Protein AF-A0A2T2RLI1-F1 (afdb_monomer_lite)

Radius of gyration: 24.6 Å; chains: 1; bounding box: 65×61×73 Å

Secondary structure (DSSP, 8-state):
------THHHHSTT---TTTSSEE--HHHHHHHH-GGG---S-SEEEEE--S-HHHHHHHHHHHHHTT-EEEEE-TT--PPPP----EEEE--TTSTTGGG--HHHHHTBTTTS---SSEEEEE--S--S-SS-TTSHHHHHHHHHHHHHTT-EEEEE-TTSPPTT-B-TTSPBP--SS-----TTS----SHHHHHHHHHHHHH-SHHHHHHHHHHHHHHHHHTT-TT--EEEEEETTSTTHHHHHHS-GGGSGGG-B-EEEE-GGGGG-HHHHHHHHHHHHHS--EEEE--STT-EE-TTSS-EE-TT-B--EEEEEGGG-SSGGGHHHHHHHHHHHHHHHHHHHHHHHGGGGTTSPPTTT--EEEEEEE-HHHHHHHHT--HHHHHHHHHHHHTT---SSHHHHHHHHHHHHHHHHHHHHHHHHHHTT-PPPSEEEEE---HHHHTT-B-TTSPBPPSTTSPPS-SEEEEE-SSS--EEEE--SPPPHHHHHHHHHHHHHHHHHHHHHHHS-EEEE-PPB-S---HHHHHHHHHSS--EE--B-STT--GGGG----EEEESS-TT-EEEP--

Foldseek 3Di:
DPPDPPLLCVLPVPVDQLQADLWHAPPLLVCCSVCVVVLAFSFQAWEAEDPVQPLLVLLLCLVCVLSLHAYEYECQNADFDDAFAAAEAEEADPPAPCPVQDDPVNVCRHPVNDDFDPDEAEAEAAQACDPPVDCRHLSNVLSVLLVCRNVRHYYYYYDHNHHAAQDADPSRWTACGQAHRQPDPVDRQQESVNLVVLSNVCNRGRAPLSVQQNSQSSLSHSCNRVSVRYEYEYEYEPPRPCVVVLLPNALLPHHNLYAYEYEDAPVCVVPLVSLQSRQVCCQAVVHKYFHDDPPQWDATPLRWFIFGRRAGAQEIERELLADPDLLCLLVSLLSSLLSSLSCLQCRLVSSDPSNVSHDHSQPNQEYEYEYFQQLNNCVVQVHALVLLLVQLVCVLVVNHDPDPSSSNLVSNLSNQQSSLVSQQVSCVVVVGDHRLAYYTYGFCPVSQQSYAGPVRFRIGTGNDFAQDQWKFKDFPVDHTDIGGRDPGQHCVRCDQVSLLSSLLSVLSSSVVRHRGGFYSAEGADRGGSVNVVVVSVGPGRIYGGHDYPNHPCVSSPIPIWMADPVDRVDIDRDPD

Sequence (576 aa):
MKLRPDWRKIVNPEGDDLISGVSTAPGRVRTFLKEPWKGTTPHSCNLTVYRNDLGRLLRCCARDLKGGAGEKVILDKFQKRSPVAFNWAFYLPESHPDYGLMTDNQKSNLVSQVTMGDSVHWMTVSDSMEEDGRATSILNSWEKFIELAEQGKDIVVDLSELRPHGQVNHKGLMASGPIGMGVNDSMQARSFLSVYEAIADHLRVGDVSTLLILLGTLNETMRRGGFKRGIIVSQMDYENPNIWDYLDTPLVELPGGTKKGVALDKGVLDSPDLVQQIAEQAHYESLFLAKRQSKDIHANVCMGIHLGDRATCLIWRVNLGLVENLEALPKYFRQTTRQLALLHVNWRDEVGKKANIYPPVEEDRQIALDVMGLANLLAINGISFQEFKDAGEAFLNGTPRETKAGELVYWLAKAYSESTQEADSVMLEYNLPMLERIHTVEPAQSHSYETKDLLGKTTCRGIWAPYARKVRRVSDTQKNKMVNHGRVETSTEVGAKLHQEVCEIWYRIMKVAGRPHAISFDSWEPIDSDWIKQFLDSPLQTKYYSDHDKVDQSYMRKRAGMCDITNPDQCEVCAE

pLDDT: mean 86.96, std 14.57, range [36.56, 98.69]

Structure (mmCIF, N/CA/C/O backbone):
data_AF-A0A2T2RLI1-F1
#
_entry.id   AF-A0A2T2RLI1-F1
#
loop_
_atom_site.group_PDB
_atom_site.id
_atom_site.type_symbol
_atom_site.label_atom_id
_atom_site.label_alt_id
_atom_site.label_comp_id
_atom_site.label_asym_id
_atom_site.label_entity_id
_atom_site.label_seq_id
_atom_site.pdbx_PDB_ins_code
_atom_site.Cartn_x
_atom_site.Cartn_y
_atom_site.Cartn_z
_atom_site.occupancy
_atom_site.B_iso_or_equiv
_atom_site.auth_seq_id
_atom_site.auth_comp_id
_atom_site.auth_asym_id
_atom_site.auth_atom_id
_atom_site.pdbx_PDB_model_num
ATOM 1 N N . MET A 1 1 ? -13.742 32.755 -13.722 1.00 37.56 1 MET A N 1
ATOM 2 C CA . MET A 1 1 ? -12.909 31.948 -12.808 1.00 37.56 1 MET A CA 1
ATOM 3 C C . MET A 1 1 ? -13.100 32.524 -11.408 1.00 37.56 1 MET A C 1
ATOM 5 O O . MET A 1 1 ? -12.539 33.572 -11.122 1.00 37.56 1 MET A O 1
ATOM 9 N N . LYS A 1 2 ? -14.010 31.969 -10.588 1.00 36.56 2 LYS A N 1
ATOM 10 C CA . LYS A 1 2 ? -14.140 32.422 -9.190 1.00 36.56 2 LYS A CA 1
ATOM 11 C C . LYS A 1 2 ? -12.798 32.134 -8.514 1.00 36.56 2 LYS A C 1
ATOM 13 O O . LYS A 1 2 ? -12.319 31.009 -8.630 1.00 36.56 2 LYS A O 1
ATOM 18 N N . LEU A 1 3 ? -12.186 33.139 -7.886 1.00 39.12 3 LEU A N 1
ATOM 19 C CA . LEU A 1 3 ? -11.024 32.945 -7.019 1.00 39.12 3 LEU A CA 1
ATOM 20 C C . LEU A 1 3 ? -11.425 31.885 -5.991 1.00 39.12 3 LEU A C 1
ATOM 22 O O . LEU A 1 3 ? -12.272 32.152 -5.137 1.00 39.12 3 LEU A O 1
ATOM 26 N N . ARG A 1 4 ? -10.910 30.658 -6.134 1.00 54.41 4 ARG A N 1
ATOM 27 C CA . ARG A 1 4 ? -11.110 29.645 -5.102 1.00 54.41 4 ARG A CA 1
ATOM 28 C C . ARG A 1 4 ? -10.395 30.177 -3.856 1.00 54.41 4 ARG A C 1
ATOM 30 O O . ARG A 1 4 ? -9.244 30.603 -3.987 1.00 54.41 4 ARG A O 1
ATOM 37 N N . PRO A 1 5 ? -11.052 30.228 -2.686 1.00 59.56 5 PRO A N 1
ATOM 38 C CA . PRO A 1 5 ? -10.344 30.513 -1.446 1.00 59.56 5 PRO A CA 1
ATOM 39 C C . PRO A 1 5 ? -9.152 29.558 -1.323 1.00 59.56 5 PRO A C 1
ATOM 41 O O . PRO A 1 5 ? -9.212 28.439 -1.834 1.00 59.56 5 PRO A O 1
ATOM 44 N N . ASP A 1 6 ? -8.065 30.018 -0.702 1.00 75.25 6 ASP A N 1
ATOM 45 C CA . ASP A 1 6 ? -6.859 29.213 -0.493 1.00 75.25 6 ASP A CA 1
ATOM 46 C C . ASP A 1 6 ? -7.237 27.952 0.294 1.00 75.25 6 ASP A C 1
ATOM 48 O O . ASP A 1 6 ? -7.349 27.979 1.519 1.00 75.25 6 ASP A O 1
ATOM 52 N N . TRP A 1 7 ? -7.510 26.856 -0.420 1.00 76.31 7 TRP A N 1
ATOM 53 C CA . TRP A 1 7 ? -8.067 25.629 0.148 1.00 76.31 7 TRP A CA 1
ATOM 54 C C . TRP A 1 7 ? -7.132 25.041 1.203 1.00 76.31 7 TRP A C 1
ATOM 56 O O . TRP A 1 7 ? -7.589 24.352 2.108 1.00 76.31 7 TRP A O 1
ATOM 66 N N . ARG A 1 8 ? -5.838 25.378 1.154 1.00 78.19 8 ARG A N 1
ATOM 67 C CA . ARG A 1 8 ? -4.848 24.988 2.162 1.00 78.19 8 ARG A CA 1
ATOM 68 C C . ARG A 1 8 ? -5.144 25.645 3.508 1.00 78.19 8 ARG A C 1
ATOM 70 O O . ARG A 1 8 ? -5.006 24.985 4.530 1.00 78.19 8 ARG A O 1
ATOM 77 N N . LYS A 1 9 ? -5.645 26.885 3.511 1.00 73.12 9 LYS A N 1
ATOM 78 C CA . LYS A 1 9 ? -6.185 27.564 4.704 1.00 73.12 9 LYS A CA 1
ATOM 79 C C . LYS A 1 9 ? -7.573 27.064 5.100 1.00 73.12 9 LYS A C 1
ATOM 81 O O . LYS A 1 9 ? -8.062 27.423 6.155 1.00 73.12 9 LYS A O 1
ATOM 86 N N . ILE A 1 10 ? -8.241 26.260 4.279 1.00 71.69 10 ILE A N 1
ATOM 87 C CA . ILE A 1 10 ? -9.494 25.595 4.672 1.00 71.69 10 ILE A CA 1
ATOM 88 C C . ILE A 1 10 ? -9.180 24.225 5.281 1.00 71.69 10 ILE A C 1
ATOM 90 O O . ILE A 1 10 ? -9.776 23.827 6.275 1.00 71.69 10 ILE A O 1
ATOM 94 N N . VAL A 1 11 ? -8.204 23.521 4.707 1.00 75.81 11 VAL A N 1
ATOM 95 C CA . VAL A 1 11 ? -7.709 22.230 5.189 1.00 75.81 11 VAL A CA 1
ATOM 96 C C . VAL A 1 11 ? -6.884 22.386 6.466 1.00 75.81 11 VAL A C 1
ATOM 98 O O . VAL A 1 11 ? -6.958 21.530 7.340 1.00 75.81 11 VAL A O 1
ATOM 101 N N . ASN A 1 12 ? -6.131 23.473 6.620 1.00 73.75 12 ASN A N 1
ATOM 102 C CA . ASN A 1 12 ? -5.395 23.798 7.841 1.00 73.75 12 ASN A CA 1
ATOM 103 C C . ASN A 1 12 ? -5.542 25.296 8.191 1.00 73.75 12 ASN A C 1
ATOM 105 O O . ASN A 1 12 ? -4.626 26.078 7.923 1.00 73.75 12 ASN A O 1
ATOM 109 N N . PRO A 1 13 ? -6.700 25.719 8.733 1.00 61.62 13 PRO A N 1
ATOM 110 C CA . PRO A 1 13 ? -7.023 27.132 8.952 1.00 61.62 13 PRO A CA 1
ATOM 111 C C . PRO A 1 13 ? -6.130 27.844 9.958 1.00 61.62 13 PRO A C 1
ATOM 113 O O . PRO A 1 13 ? -5.823 29.018 9.765 1.00 61.62 13 PRO A O 1
ATOM 116 N N . GLU A 1 14 ? -5.671 27.136 10.984 1.00 62.06 14 GLU A N 1
ATOM 117 C CA . GLU A 1 14 ? -4.821 27.698 12.038 1.00 62.06 14 GLU A CA 1
ATOM 118 C C . GLU A 1 14 ? -3.326 27.620 11.678 1.00 62.06 14 GLU A C 1
ATOM 120 O O . GLU A 1 14 ? -2.480 28.198 12.354 1.00 62.06 14 GLU A O 1
ATOM 125 N N . GLY A 1 15 ? -2.981 26.968 10.557 1.00 61.50 15 GLY A N 1
ATOM 126 C CA . GLY A 1 15 ? -1.586 26.725 10.181 1.00 61.50 15 GLY A CA 1
ATOM 127 C C . GLY A 1 15 ? -0.870 25.779 11.148 1.00 61.50 15 GLY A C 1
ATOM 128 O O . GLY A 1 15 ? 0.362 25.730 11.152 1.00 61.50 15 GLY A O 1
ATOM 129 N N . ASP A 1 16 ? -1.639 25.033 11.941 1.00 62.09 16 ASP A N 1
ATOM 130 C CA . ASP A 1 16 ? -1.158 24.180 13.015 1.00 62.09 16 ASP A CA 1
ATOM 131 C C . ASP A 1 16 ? -0.211 23.093 12.519 1.00 62.09 16 ASP A C 1
ATOM 133 O O . ASP A 1 16 ? -0.236 22.656 11.357 1.00 62.09 16 ASP A O 1
ATOM 137 N N . ASP A 1 17 ? 0.605 22.599 13.449 1.00 71.00 17 ASP A N 1
ATOM 138 C CA . ASP A 1 17 ? 1.344 21.368 13.244 1.00 71.00 17 ASP A CA 1
ATOM 139 C C . ASP A 1 17 ? 0.363 20.191 13.155 1.00 71.00 17 ASP A C 1
ATOM 141 O O . ASP A 1 17 ? -0.132 19.686 14.161 1.00 71.00 17 ASP A O 1
ATOM 145 N N . LEU A 1 18 ? 0.112 19.711 11.932 1.00 82.38 18 LEU A N 1
ATOM 146 C CA . LEU A 1 18 ? -0.727 18.542 11.617 1.00 82.38 18 LEU A CA 1
ATOM 147 C C . LEU A 1 18 ? -0.169 17.208 12.166 1.00 82.38 18 LEU A C 1
ATOM 149 O O . LEU A 1 18 ? -0.462 16.145 11.620 1.00 82.38 18 LEU A O 1
ATOM 153 N N . ILE A 1 19 ? 0.684 17.256 13.189 1.00 85.94 19 ILE A N 1
ATOM 154 C CA . ILE A 1 19 ? 1.233 16.131 13.946 1.00 85.94 19 ILE A CA 1
ATOM 155 C C . ILE A 1 19 ? 0.604 16.074 15.340 1.00 85.94 19 ILE A C 1
ATOM 157 O O . ILE A 1 19 ? 0.270 14.981 15.792 1.00 85.94 19 ILE A O 1
ATOM 161 N N . SER A 1 20 ? 0.438 17.214 16.015 1.00 84.62 20 SER A N 1
ATOM 162 C CA . SER A 1 20 ? 0.098 17.276 17.443 1.00 84.62 20 SER A CA 1
ATOM 163 C C . SER A 1 20 ? -1.401 17.212 17.745 1.00 84.62 20 SER A C 1
ATOM 165 O O . SER A 1 20 ? -1.765 16.933 18.883 1.00 84.62 20 SER A O 1
ATOM 167 N N . GLY A 1 21 ? -2.264 17.454 16.755 1.00 90.00 21 GLY A N 1
ATOM 168 C CA . GLY A 1 21 ? -3.719 17.423 16.915 1.00 90.00 21 GLY A CA 1
ATOM 169 C C . GLY A 1 21 ? -4.347 16.028 16.804 1.00 90.00 21 GLY A C 1
ATOM 170 O O . GLY A 1 21 ? -3.726 15.069 16.340 1.00 90.00 21 GLY A O 1
ATOM 171 N N . VAL A 1 22 ? -5.631 15.933 17.181 1.00 93.56 22 VAL A N 1
ATOM 172 C CA . VAL A 1 22 ? -6.452 14.724 16.974 1.00 93.56 22 VAL A CA 1
ATOM 173 C C . VAL A 1 22 ? -6.578 14.410 15.483 1.00 93.56 22 VAL A C 1
ATOM 175 O O . VAL A 1 22 ? -6.387 13.267 15.080 1.00 93.56 22 VAL A O 1
ATOM 178 N N . SER A 1 23 ? -6.839 15.422 14.650 1.00 94.00 23 SER A N 1
ATOM 179 C CA . SER A 1 23 ? -6.718 15.281 13.199 1.00 94.00 23 SER A CA 1
ATOM 180 C C . SER A 1 23 ? -5.262 15.457 12.787 1.00 94.00 23 SER A C 1
ATOM 182 O O . SER A 1 23 ? -4.688 16.531 12.962 1.00 94.00 23 SER A O 1
ATOM 184 N N . THR A 1 24 ? -4.658 14.412 12.230 1.00 92.50 24 THR A N 1
ATOM 185 C CA . THR A 1 24 ? -3.218 14.376 11.970 1.00 92.50 24 THR A CA 1
ATOM 186 C C . THR A 1 24 ? -2.909 13.762 10.612 1.00 92.50 24 THR A C 1
ATOM 188 O O . THR A 1 24 ? -3.458 12.735 10.207 1.00 92.50 24 THR A O 1
ATOM 191 N N . ALA A 1 25 ? -2.019 14.415 9.873 1.00 90.94 25 ALA A N 1
ATOM 192 C CA . ALA A 1 25 ? -1.739 14.095 8.481 1.00 90.94 25 ALA A CA 1
ATOM 193 C C . ALA A 1 25 ? -0.418 13.323 8.355 1.00 90.94 25 ALA A C 1
ATOM 195 O O . ALA A 1 25 ? 0.557 13.704 9.007 1.00 90.94 25 ALA A O 1
ATOM 196 N N . PRO A 1 26 ? -0.321 12.289 7.498 1.00 89.25 26 PRO A N 1
ATOM 197 C CA . PRO A 1 26 ? 0.949 11.623 7.224 1.00 89.25 26 PRO A CA 1
ATOM 198 C C . PRO A 1 26 ? 1.999 12.593 6.662 1.00 89.25 26 PRO A C 1
ATOM 200 O O . PRO A 1 26 ? 1.670 13.592 6.020 1.00 89.25 26 PRO A O 1
ATOM 203 N N . GLY A 1 27 ? 3.284 12.258 6.828 1.00 85.88 27 GLY A N 1
ATOM 204 C CA . GLY A 1 27 ? 4.400 13.117 6.409 1.00 85.88 27 GLY A CA 1
ATOM 205 C C . GLY A 1 27 ? 4.315 13.608 4.962 1.00 85.88 27 GLY A C 1
ATOM 206 O O . GLY A 1 27 ? 4.608 14.770 4.703 1.00 85.88 27 GLY A O 1
ATOM 207 N N . ARG A 1 28 ? 3.833 12.772 4.033 1.00 84.88 28 ARG A N 1
ATOM 208 C CA . ARG A 1 28 ? 3.678 13.153 2.623 1.00 84.88 28 ARG A CA 1
ATOM 209 C C . ARG A 1 28 ? 2.626 14.238 2.402 1.00 84.88 28 ARG A C 1
ATOM 211 O O . ARG A 1 28 ? 2.905 15.192 1.684 1.00 84.88 28 ARG A O 1
ATOM 218 N N . VAL A 1 29 ? 1.472 14.140 3.063 1.00 89.50 29 VAL A N 1
ATOM 219 C CA . VAL A 1 29 ? 0.442 15.188 3.032 1.00 89.50 29 VAL A CA 1
ATOM 220 C C . VAL A 1 29 ? 0.999 16.486 3.613 1.00 89.50 29 VAL A C 1
ATOM 222 O O . VAL A 1 29 ? 0.855 17.542 3.006 1.00 89.50 29 VAL A O 1
ATOM 225 N N . ARG A 1 30 ? 1.722 16.415 4.739 1.00 87.62 30 ARG A N 1
ATOM 226 C CA . ARG A 1 30 ? 2.345 17.600 5.355 1.00 87.62 30 ARG A CA 1
ATOM 227 C C . ARG A 1 30 ? 3.383 18.253 4.438 1.00 87.62 30 ARG A C 1
ATOM 229 O O . ARG A 1 30 ? 3.387 19.472 4.308 1.00 87.62 30 ARG A O 1
ATOM 236 N N . THR A 1 31 ? 4.246 17.466 3.791 1.00 84.12 31 THR A N 1
ATOM 237 C CA . THR A 1 31 ? 5.215 17.975 2.806 1.00 84.12 31 THR A CA 1
ATOM 238 C C . THR A 1 31 ? 4.507 18.600 1.609 1.00 84.12 31 THR A C 1
ATOM 240 O O . THR A 1 31 ? 4.891 19.688 1.195 1.00 84.12 31 THR A O 1
ATOM 243 N N . PHE A 1 32 ? 3.459 17.960 1.085 1.00 86.31 32 PHE A N 1
ATOM 244 C CA . PHE A 1 32 ? 2.680 18.484 -0.037 1.00 86.31 32 PHE A CA 1
ATOM 245 C C . PHE A 1 32 ? 2.010 19.822 0.292 1.00 86.31 32 PHE A C 1
ATOM 247 O O . PHE A 1 32 ? 2.111 20.759 -0.489 1.00 86.31 32 PHE A O 1
ATOM 254 N N . LEU A 1 33 ? 1.380 19.942 1.465 1.00 85.06 33 LEU A N 1
ATOM 255 C CA . LEU A 1 33 ? 0.734 21.186 1.894 1.00 85.06 33 LEU A CA 1
ATOM 256 C C . LEU A 1 33 ? 1.738 22.331 2.099 1.00 85.06 33 LEU A C 1
ATOM 258 O O . LEU A 1 33 ? 1.407 23.482 1.825 1.00 85.06 33 LEU A O 1
ATOM 262 N N . LYS A 1 34 ? 2.956 22.023 2.567 1.00 82.56 34 LYS A N 1
ATOM 263 C CA . LYS A 1 34 ? 4.019 23.017 2.792 1.00 82.56 34 LYS A CA 1
ATOM 264 C C . LYS A 1 34 ? 4.739 23.428 1.508 1.00 82.56 34 LYS A C 1
ATOM 266 O O . LYS A 1 34 ? 5.111 24.588 1.376 1.00 82.56 34 LYS A O 1
ATOM 271 N N . GLU A 1 35 ? 4.974 22.488 0.594 1.00 78.12 35 GLU A N 1
ATOM 272 C CA . GLU A 1 35 ? 5.857 22.672 -0.565 1.00 78.12 35 GLU A CA 1
ATOM 273 C C . GLU A 1 35 ? 5.269 22.093 -1.873 1.00 78.12 35 GLU A C 1
ATOM 275 O O . GLU A 1 35 ? 5.937 21.299 -2.547 1.00 78.12 35 GLU A O 1
ATOM 280 N N . PRO A 1 36 ? 4.043 22.477 -2.289 1.00 71.50 36 PRO A N 1
ATOM 281 C CA . PRO A 1 36 ? 3.369 21.866 -3.445 1.00 71.50 36 PRO A CA 1
ATOM 282 C C . PRO A 1 36 ? 4.148 22.043 -4.764 1.00 71.50 36 PRO A C 1
ATOM 284 O O . PRO A 1 36 ? 4.118 21.182 -5.643 1.00 71.50 36 PRO A O 1
ATOM 287 N N . TRP A 1 37 ? 4.947 23.110 -4.882 1.00 64.12 37 TRP A N 1
ATOM 288 C CA . TRP A 1 37 ? 5.778 23.397 -6.059 1.00 64.12 37 TRP A CA 1
ATOM 289 C C . TRP A 1 37 ? 6.925 22.400 -6.281 1.00 64.12 37 TRP A C 1
ATOM 291 O O . TRP A 1 37 ? 7.509 22.372 -7.366 1.00 64.12 37 TRP A O 1
ATOM 301 N N . LYS A 1 38 ? 7.274 21.563 -5.291 1.00 67.88 38 LYS A N 1
ATOM 302 C CA . LYS A 1 38 ? 8.321 20.538 -5.458 1.00 67.88 38 LYS A CA 1
ATOM 303 C C . LYS A 1 38 ? 7.872 19.360 -6.330 1.00 67.88 38 LYS A C 1
ATOM 305 O O . LYS A 1 38 ? 8.704 18.526 -6.695 1.00 67.88 38 LYS A O 1
ATOM 310 N N . GLY A 1 39 ? 6.594 19.312 -6.718 1.00 62.91 39 GLY A N 1
ATOM 311 C CA . GLY A 1 39 ? 6.042 18.284 -7.600 1.00 62.91 39 GLY A CA 1
ATOM 312 C C . GLY A 1 39 ? 5.898 16.918 -6.930 1.00 62.91 39 GLY A C 1
ATOM 313 O O . GLY A 1 39 ? 5.831 15.909 -7.629 1.00 62.91 39 GLY A O 1
ATOM 314 N N . THR A 1 40 ? 5.889 16.883 -5.596 1.00 73.25 40 THR A N 1
ATOM 315 C CA . THR A 1 40 ? 5.458 15.727 -4.811 1.00 73.25 40 THR A CA 1
ATOM 316 C C . THR A 1 40 ? 3.934 15.654 -4.824 1.00 73.25 40 THR A C 1
ATOM 318 O O . THR A 1 40 ? 3.255 16.671 -4.916 1.00 73.25 40 THR A O 1
ATOM 321 N N . THR A 1 41 ? 3.381 14.450 -4.747 1.00 84.75 41 THR A N 1
ATOM 322 C CA . THR A 1 41 ? 1.938 14.216 -4.612 1.00 84.75 41 THR A CA 1
ATOM 323 C C . THR A 1 41 ? 1.598 13.883 -3.155 1.00 84.75 41 THR A C 1
ATOM 325 O O . THR A 1 41 ? 2.485 13.459 -2.408 1.00 84.75 41 THR A O 1
ATOM 328 N N . PRO A 1 42 ? 0.344 14.070 -2.702 1.00 89.00 42 PRO A N 1
ATOM 329 C CA . PRO A 1 42 ? -0.020 13.814 -1.305 1.00 89.00 42 PRO A CA 1
ATOM 330 C C . PRO A 1 42 ? -0.241 12.329 -0.962 1.00 89.00 42 PRO A C 1
ATOM 332 O O . PRO A 1 42 ? -0.252 11.981 0.217 1.00 89.00 42 PRO A O 1
ATOM 335 N N . HIS A 1 43 ? -0.418 11.449 -1.951 1.00 91.00 43 HIS A N 1
ATOM 336 C CA . HIS A 1 43 ? -0.789 10.047 -1.727 1.00 91.00 43 HIS A CA 1
ATOM 337 C C . HIS A 1 43 ? 0.388 9.152 -1.318 1.00 91.00 43 HIS A C 1
ATOM 339 O O . HIS A 1 43 ? 1.512 9.276 -1.803 1.00 91.00 43 HIS A O 1
ATOM 345 N N . SER A 1 44 ? 0.130 8.191 -0.434 1.00 90.00 44 SER A N 1
ATOM 346 C CA . SER A 1 44 ? 1.168 7.293 0.091 1.00 90.00 44 SER A CA 1
ATOM 347 C C . SER A 1 44 ? 1.601 6.222 -0.915 1.00 90.00 44 SER A C 1
ATOM 349 O O . SER A 1 44 ? 2.782 5.867 -0.964 1.00 90.00 44 SER A O 1
ATOM 351 N N . CYS A 1 45 ? 0.659 5.740 -1.723 1.00 92.94 45 CYS A N 1
ATOM 352 C CA . CYS A 1 45 ? 0.883 4.789 -2.806 1.00 92.94 45 CYS A CA 1
ATOM 353 C C . CYS A 1 45 ? -0.140 4.970 -3.939 1.00 92.94 45 CYS A C 1
ATOM 355 O O . CYS A 1 45 ? -1.095 5.744 -3.805 1.00 92.94 45 CYS A O 1
ATOM 357 N N . ASN A 1 46 ? 0.088 4.260 -5.036 1.00 93.25 46 ASN A N 1
ATOM 358 C CA . ASN A 1 46 ? -0.789 4.149 -6.195 1.00 93.25 46 ASN A CA 1
ATOM 359 C C . ASN A 1 46 ? -0.942 2.659 -6.584 1.00 93.25 46 ASN A C 1
ATOM 361 O O . ASN A 1 46 ? -0.304 1.780 -5.990 1.00 93.25 46 ASN A O 1
ATOM 365 N N . LEU A 1 47 ? -1.858 2.372 -7.507 1.00 95.00 47 LEU A N 1
ATOM 366 C CA . LEU A 1 47 ? -2.137 1.047 -8.039 1.00 95.00 47 LEU A CA 1
ATOM 367 C C . LEU A 1 47 ? -2.178 1.087 -9.566 1.00 95.00 47 LEU A C 1
ATOM 369 O O . LEU A 1 47 ? -2.895 1.902 -10.129 1.00 95.00 47 LEU A O 1
ATOM 373 N N . THR A 1 48 ? -1.499 0.167 -10.246 1.00 95.12 48 THR A N 1
ATOM 374 C CA . THR A 1 48 ? -1.571 0.007 -11.704 1.00 95.12 48 THR A CA 1
ATOM 375 C C . THR A 1 48 ? -1.987 -1.411 -12.070 1.00 95.12 48 THR A C 1
ATOM 377 O O . THR A 1 48 ? -1.376 -2.392 -11.647 1.00 95.12 48 THR A O 1
ATOM 380 N N . VAL A 1 49 ? -3.007 -1.523 -12.922 1.00 95.38 49 VAL A N 1
ATOM 381 C CA . VAL A 1 49 ? -3.403 -2.791 -13.539 1.00 95.38 49 VAL A CA 1
ATOM 382 C C . VAL A 1 49 ? -2.556 -3.034 -14.779 1.00 95.38 49 VAL A C 1
ATOM 384 O O . VAL A 1 49 ? -2.599 -2.256 -15.743 1.00 95.38 49 VAL A O 1
ATOM 387 N N . TYR A 1 50 ? -1.796 -4.128 -14.761 1.00 95.50 50 TYR A N 1
ATOM 388 C CA . TYR A 1 50 ? -1.004 -4.567 -15.896 1.00 95.50 50 TYR A CA 1
ATOM 389 C C . TYR A 1 50 ? -1.910 -5.164 -16.973 1.00 95.50 50 TYR A C 1
ATOM 391 O O . TYR A 1 50 ? -2.701 -6.073 -16.725 1.00 95.50 50 TYR A O 1
ATOM 399 N N . ARG A 1 51 ? -1.800 -4.627 -18.189 1.00 91.31 51 ARG A N 1
ATOM 400 C CA . ARG A 1 51 ? -2.573 -5.061 -19.363 1.00 91.31 51 ARG A CA 1
ATOM 401 C C . ARG A 1 51 ? -1.652 -5.477 -20.512 1.00 91.31 51 ARG A C 1
ATOM 403 O O . ARG A 1 51 ? -1.912 -5.128 -21.655 1.00 91.31 51 ARG A O 1
ATOM 410 N N . ASN A 1 52 ? -0.551 -6.161 -20.188 1.00 88.75 52 ASN A N 1
ATOM 411 C CA . ASN A 1 52 ? 0.515 -6.544 -21.127 1.00 88.75 52 ASN A CA 1
ATOM 412 C C . ASN A 1 52 ? 1.209 -5.363 -21.841 1.00 88.75 52 ASN A C 1
ATOM 414 O O . ASN A 1 52 ? 1.941 -5.558 -22.805 1.00 88.75 52 ASN A O 1
ATOM 418 N N . ASP A 1 53 ? 1.037 -4.145 -21.321 1.00 92.00 53 ASP A N 1
ATOM 419 C CA . ASP A 1 53 ? 1.730 -2.932 -21.756 1.00 92.00 53 ASP A CA 1
ATOM 420 C C . ASP A 1 53 ? 2.885 -2.645 -20.789 1.00 92.00 53 ASP A C 1
ATOM 422 O O . ASP A 1 53 ? 2.691 -2.130 -19.680 1.00 92.00 53 ASP A O 1
ATOM 426 N N . LEU A 1 54 ? 4.087 -3.064 -21.190 1.00 93.62 54 LEU A N 1
ATOM 427 C CA . LEU A 1 54 ? 5.288 -2.951 -20.368 1.00 93.62 54 LEU A CA 1
ATOM 428 C C . LEU A 1 54 ? 5.743 -1.495 -20.212 1.00 93.62 54 LEU A C 1
ATOM 430 O O . LEU A 1 54 ? 6.121 -1.093 -19.114 1.00 93.62 54 LEU A O 1
ATOM 434 N N . GLY A 1 55 ? 5.659 -0.697 -21.278 1.00 92.12 55 GLY A N 1
ATOM 435 C CA . GLY A 1 55 ? 6.054 0.710 -21.257 1.00 92.12 55 GLY A CA 1
ATOM 436 C C . GLY A 1 55 ? 5.242 1.514 -20.245 1.00 92.12 55 GLY A C 1
ATOM 437 O O . GLY A 1 55 ? 5.800 2.132 -19.332 1.00 92.12 55 GLY A O 1
ATOM 438 N N . ARG A 1 56 ? 3.909 1.390 -20.318 1.00 90.56 56 ARG A N 1
ATOM 439 C CA . ARG A 1 56 ? 2.987 2.018 -19.362 1.00 90.56 56 ARG A CA 1
ATOM 440 C C . ARG A 1 56 ? 3.262 1.586 -17.925 1.00 90.56 56 ARG A C 1
ATOM 442 O O . ARG A 1 56 ? 3.240 2.431 -17.029 1.00 90.56 56 ARG A O 1
ATOM 449 N N . LEU A 1 57 ? 3.511 0.294 -17.696 1.00 93.50 57 LEU A N 1
ATOM 450 C CA . LEU A 1 57 ? 3.809 -0.232 -16.362 1.00 93.50 57 LEU A CA 1
ATOM 451 C C . LEU A 1 57 ? 5.063 0.426 -15.773 1.00 93.50 57 LEU A C 1
ATOM 453 O O . LEU A 1 57 ? 5.003 0.984 -14.676 1.00 93.50 57 LEU A O 1
ATOM 457 N N . LEU A 1 58 ? 6.176 0.406 -16.514 1.00 92.62 58 LEU A N 1
ATOM 458 C CA . LEU A 1 58 ? 7.442 0.987 -16.063 1.00 92.62 58 LEU A CA 1
ATOM 459 C C . LEU A 1 58 ? 7.303 2.487 -15.793 1.00 92.62 58 LEU A C 1
ATOM 461 O O . LEU A 1 58 ? 7.804 2.977 -14.779 1.00 92.62 58 LEU A O 1
ATOM 465 N N . ARG A 1 59 ? 6.571 3.208 -16.652 1.00 88.50 59 ARG A N 1
ATOM 466 C CA . ARG A 1 59 ? 6.289 4.638 -16.478 1.00 88.50 59 ARG A CA 1
ATOM 467 C C . ARG A 1 59 ? 5.533 4.921 -15.179 1.00 88.50 59 ARG A C 1
ATOM 469 O O . ARG A 1 59 ? 5.941 5.813 -14.432 1.00 88.50 59 ARG A O 1
ATOM 476 N N . CYS A 1 60 ? 4.457 4.182 -14.898 1.00 88.94 60 CYS A N 1
ATOM 477 C CA . CYS A 1 60 ? 3.697 4.332 -13.654 1.00 88.94 60 CYS A CA 1
ATOM 478 C C . CYS A 1 60 ? 4.581 4.064 -12.429 1.00 88.94 60 CYS A C 1
ATOM 480 O O . CYS A 1 60 ? 4.762 4.954 -11.595 1.00 88.94 60 CYS A O 1
ATOM 482 N N . CYS A 1 61 ? 5.223 2.892 -12.381 1.00 91.00 61 CYS A N 1
ATOM 483 C CA . CYS A 1 61 ? 6.064 2.487 -11.258 1.00 91.00 61 CYS A CA 1
ATOM 484 C C . CYS A 1 61 ? 7.197 3.487 -10.984 1.00 91.00 61 CYS A C 1
ATOM 486 O O . CYS A 1 61 ? 7.386 3.934 -9.853 1.00 91.00 61 CYS A O 1
ATOM 488 N N . ALA A 1 62 ? 7.955 3.872 -12.013 1.00 87.12 62 ALA A N 1
ATOM 489 C CA . ALA A 1 62 ? 9.111 4.748 -11.849 1.00 87.12 62 ALA A CA 1
ATOM 490 C C . ALA A 1 62 ? 8.723 6.130 -11.323 1.00 87.12 62 ALA A C 1
ATOM 492 O O . ALA A 1 62 ? 9.420 6.712 -10.488 1.00 87.12 62 ALA A O 1
ATOM 493 N N . ARG A 1 63 ? 7.594 6.661 -11.789 1.00 82.81 63 ARG A N 1
ATOM 494 C CA . ARG A 1 63 ? 7.095 7.949 -11.330 1.00 82.81 63 ARG A CA 1
ATOM 495 C C . ARG A 1 63 ? 6.706 7.912 -9.857 1.00 82.81 63 ARG A C 1
ATOM 497 O O . ARG A 1 63 ? 7.105 8.810 -9.113 1.00 82.81 63 ARG A O 1
ATOM 504 N N . ASP A 1 64 ? 5.954 6.901 -9.444 1.00 85.69 64 ASP A N 1
ATOM 505 C CA . ASP A 1 64 ? 5.453 6.821 -8.074 1.00 85.69 64 ASP A CA 1
ATOM 506 C C . ASP A 1 64 ? 6.617 6.605 -7.099 1.00 85.69 64 ASP A C 1
ATOM 508 O O . ASP A 1 64 ? 6.761 7.352 -6.125 1.00 85.69 64 ASP A O 1
ATOM 512 N N . LEU A 1 65 ? 7.564 5.732 -7.454 1.00 84.88 65 LEU A N 1
ATOM 513 C CA . LEU A 1 65 ? 8.809 5.539 -6.706 1.00 84.88 65 LEU A CA 1
ATOM 514 C C . LEU A 1 65 ? 9.657 6.817 -6.618 1.00 84.88 65 LEU A C 1
ATOM 516 O O . LEU A 1 65 ? 10.198 7.122 -5.553 1.00 84.88 65 LEU A O 1
ATOM 520 N N . LYS A 1 66 ? 9.735 7.617 -7.691 1.00 78.12 66 LYS A N 1
ATOM 521 C CA . LYS A 1 66 ? 10.404 8.931 -7.681 1.00 78.12 66 LYS A CA 1
ATOM 522 C C . LYS A 1 66 ? 9.667 9.950 -6.803 1.00 78.12 66 LYS A C 1
ATOM 524 O O . LYS A 1 66 ? 10.297 10.830 -6.235 1.00 78.12 66 LYS A O 1
ATOM 529 N N . GLY A 1 67 ? 8.352 9.840 -6.635 1.00 75.25 67 GLY A N 1
ATOM 530 C CA . GLY A 1 67 ? 7.603 10.583 -5.609 1.00 75.25 67 GLY A CA 1
ATOM 531 C C . GLY A 1 67 ? 7.839 10.063 -4.179 1.00 75.25 67 GLY A C 1
ATOM 532 O O . GLY A 1 67 ? 7.340 10.629 -3.199 1.00 75.25 67 GLY A O 1
ATOM 533 N N . GLY A 1 68 ? 8.594 8.967 -4.045 1.00 79.44 68 GLY A N 1
ATOM 534 C CA . GLY A 1 68 ? 8.766 8.178 -2.830 1.00 79.44 68 GLY A CA 1
ATOM 535 C C . GLY A 1 68 ? 7.530 7.356 -2.455 1.00 79.44 68 GLY A C 1
ATOM 536 O O . GLY A 1 68 ? 7.470 6.864 -1.324 1.00 79.44 68 GLY A O 1
ATOM 537 N N . ALA A 1 69 ? 6.514 7.301 -3.314 1.00 86.44 69 ALA A N 1
ATOM 538 C CA . ALA A 1 69 ? 5.291 6.542 -3.102 1.00 86.44 69 ALA A CA 1
ATOM 539 C C . ALA A 1 69 ? 5.520 5.052 -3.377 1.00 86.44 69 ALA A C 1
ATOM 541 O O . ALA A 1 69 ? 6.435 4.673 -4.108 1.00 86.44 69 ALA A O 1
ATOM 542 N N . GLY A 1 70 ? 4.723 4.207 -2.725 1.00 91.19 70 GLY A N 1
ATOM 543 C CA . GLY A 1 70 ? 4.643 2.794 -3.089 1.00 91.19 70 GLY A CA 1
ATOM 544 C C . GLY A 1 70 ? 3.789 2.598 -4.339 1.00 91.19 70 GLY A C 1
ATOM 545 O O . GLY A 1 70 ? 2.943 3.438 -4.641 1.00 91.19 70 GLY A O 1
ATOM 546 N N . GLU A 1 71 ? 3.972 1.477 -5.022 1.00 93.88 71 GLU A N 1
ATOM 547 C CA . GLU A 1 71 ? 3.178 1.098 -6.187 1.00 93.88 71 GLU A CA 1
ATOM 548 C C . GLU A 1 71 ? 2.687 -0.345 -6.045 1.00 93.88 71 GLU A C 1
ATOM 550 O O . GLU A 1 71 ? 3.474 -1.267 -5.809 1.00 93.88 71 GLU A O 1
ATOM 555 N N . LYS A 1 72 ? 1.377 -0.544 -6.187 1.00 97.12 72 LYS A N 1
ATOM 556 C CA . LYS A 1 72 ? 0.764 -1.868 -6.300 1.00 97.12 72 LYS A CA 1
ATOM 557 C C . LYS A 1 72 ? 0.607 -2.213 -7.780 1.00 97.12 72 LYS A C 1
ATOM 559 O O . LYS A 1 72 ? -0.028 -1.468 -8.514 1.00 97.12 72 LYS A O 1
ATOM 564 N N . VAL A 1 73 ? 1.126 -3.354 -8.213 1.00 97.81 73 VAL A N 1
ATOM 565 C CA . VAL A 1 73 ? 0.988 -3.853 -9.586 1.00 97.81 73 VAL A CA 1
ATOM 566 C C . VAL A 1 73 ? 0.050 -5.052 -9.597 1.00 97.81 73 VAL A C 1
ATOM 568 O O . VAL A 1 73 ? 0.335 -6.071 -8.971 1.00 97.81 73 VAL A O 1
ATOM 571 N N . ILE A 1 74 ? -1.061 -4.938 -10.318 1.00 97.75 74 ILE A N 1
ATOM 572 C CA . ILE A 1 74 ? -2.043 -6.015 -10.467 1.00 97.75 74 ILE A CA 1
ATOM 573 C C . ILE A 1 74 ? -1.750 -6.794 -11.747 1.00 97.75 74 ILE A C 1
ATOM 575 O O . ILE A 1 74 ? -1.855 -6.251 -12.848 1.00 97.75 74 ILE A O 1
ATOM 579 N N . LEU A 1 75 ? -1.383 -8.063 -11.588 1.00 97.56 75 LEU A N 1
ATOM 580 C CA . LEU A 1 75 ? -0.985 -9.004 -12.636 1.00 97.56 75 LEU A CA 1
ATOM 581 C C . LEU A 1 75 ? -2.090 -10.016 -12.969 1.00 97.56 75 LEU A C 1
ATOM 583 O O . LEU A 1 75 ? -1.840 -10.979 -13.683 1.00 97.56 75 LEU A O 1
ATOM 587 N N . ASP A 1 76 ? -3.321 -9.792 -12.510 1.00 94.81 76 ASP A N 1
ATOM 588 C CA . ASP A 1 76 ? -4.460 -10.700 -12.714 1.00 94.81 76 ASP A CA 1
ATOM 589 C C . ASP A 1 76 ? -4.687 -11.055 -14.196 1.00 94.81 76 ASP A C 1
ATOM 591 O O . ASP A 1 76 ? -5.104 -12.163 -14.522 1.00 94.81 76 ASP A O 1
ATOM 595 N N . LYS A 1 77 ? -4.365 -10.130 -15.113 1.00 91.19 77 LYS A N 1
ATOM 596 C CA . LYS A 1 77 ? -4.477 -10.305 -16.575 1.00 91.19 77 LYS A CA 1
ATOM 597 C C . LYS A 1 77 ? -3.134 -10.569 -17.266 1.00 91.19 77 LYS A C 1
ATOM 599 O O . LYS A 1 77 ? -3.050 -10.442 -18.488 1.00 91.19 77 LYS A O 1
ATOM 604 N N . PHE A 1 78 ? -2.087 -10.896 -16.506 1.00 95.75 78 PHE A N 1
ATOM 605 C CA . PHE A 1 78 ? -0.787 -11.247 -17.064 1.00 95.75 78 PHE A CA 1
ATOM 606 C C . PHE A 1 78 ? -0.939 -12.421 -18.030 1.00 95.75 78 PHE A C 1
ATOM 608 O O . PHE A 1 78 ? -1.593 -13.421 -17.718 1.00 95.75 78 PHE A O 1
ATOM 615 N N . GLN A 1 79 ? -0.326 -12.281 -19.200 1.00 93.25 79 GLN A N 1
ATOM 616 C CA . GLN A 1 79 ? -0.194 -13.351 -20.173 1.00 93.25 79 GLN A CA 1
ATOM 617 C C . GLN A 1 79 ? 1.271 -13.476 -20.547 1.00 93.25 79 GLN A C 1
ATOM 619 O O . GLN A 1 79 ? 1.927 -12.475 -20.844 1.00 93.25 79 GLN A O 1
ATOM 624 N N . LYS A 1 80 ? 1.762 -14.717 -20.571 1.00 93.00 80 LYS A N 1
ATOM 625 C CA . LYS A 1 80 ? 3.105 -15.008 -21.049 1.00 93.00 80 LYS A CA 1
ATOM 626 C C . LYS A 1 80 ? 3.269 -14.469 -22.469 1.00 93.00 80 LYS A C 1
ATOM 628 O O . LYS A 1 80 ? 2.454 -14.744 -23.352 1.00 93.00 80 LYS A O 1
ATOM 633 N N . ARG A 1 81 ? 4.325 -13.690 -22.676 1.00 89.81 81 ARG A N 1
ATOM 634 C CA . ARG A 1 81 ? 4.655 -13.098 -23.972 1.00 89.81 81 ARG A CA 1
ATOM 635 C C . ARG A 1 81 ? 5.477 -14.073 -24.809 1.00 89.81 81 ARG A C 1
ATOM 637 O O . ARG A 1 81 ? 6.180 -14.928 -24.278 1.00 89.81 81 ARG A O 1
ATOM 644 N N . SER A 1 82 ? 5.401 -13.924 -26.131 1.00 92.06 82 SER A N 1
ATOM 645 C CA . SER A 1 82 ? 6.336 -14.614 -27.023 1.00 92.06 82 SER A CA 1
ATOM 646 C C . SER A 1 82 ? 7.729 -13.985 -26.898 1.00 92.06 82 SER A C 1
ATOM 648 O O . SER A 1 82 ? 7.815 -12.754 -26.928 1.00 92.06 82 SER A O 1
ATOM 650 N N . PRO A 1 83 ? 8.794 -14.797 -26.783 1.00 94.06 83 PRO A N 1
ATOM 651 C CA . PRO A 1 83 ? 10.176 -14.344 -26.876 1.00 94.06 83 PRO A CA 1
ATOM 652 C C . PRO A 1 83 ? 10.431 -13.454 -28.088 1.00 94.06 83 PRO A C 1
ATOM 654 O O . PRO A 1 83 ? 10.042 -13.787 -29.209 1.00 94.06 83 PRO A O 1
ATOM 657 N N . VAL A 1 84 ? 11.133 -12.350 -27.863 1.00 93.81 84 VAL A N 1
ATOM 658 C CA . VAL A 1 84 ? 11.578 -11.435 -28.910 1.00 93.81 84 VAL A CA 1
ATOM 659 C C . VAL A 1 84 ? 13.083 -11.590 -29.104 1.00 93.81 84 VAL A C 1
ATOM 661 O O . VAL A 1 84 ? 13.860 -11.469 -28.155 1.00 93.81 84 VAL A O 1
ATOM 664 N N . ALA A 1 85 ? 13.503 -11.854 -30.341 1.00 91.75 85 ALA A N 1
ATOM 665 C CA . ALA A 1 85 ? 14.911 -11.933 -30.710 1.00 91.75 85 ALA A CA 1
ATOM 666 C C . ALA A 1 85 ? 15.405 -10.568 -31.205 1.00 91.75 85 ALA A C 1
ATOM 668 O O . ALA A 1 85 ? 14.866 -10.027 -32.168 1.00 91.75 85 ALA A O 1
ATOM 669 N N . PHE A 1 86 ? 16.428 -10.027 -30.545 1.00 92.75 86 PHE A N 1
ATOM 670 C CA . PHE A 1 86 ? 17.080 -8.771 -30.913 1.00 92.75 86 PHE A CA 1
ATOM 671 C C . PHE A 1 86 ? 18.468 -8.680 -30.262 1.00 92.75 86 PHE A C 1
ATOM 673 O O . PHE A 1 86 ? 18.692 -9.230 -29.169 1.00 92.75 86 PHE A O 1
ATOM 680 N N . ASN A 1 87 ? 19.387 -7.959 -30.907 1.00 92.56 87 ASN A N 1
ATOM 681 C CA . ASN A 1 87 ? 20.669 -7.607 -30.306 1.00 92.56 87 ASN A CA 1
ATOM 682 C C . ASN A 1 87 ? 20.578 -6.219 -29.679 1.00 92.56 87 ASN A C 1
ATOM 684 O O . ASN A 1 87 ? 19.941 -5.307 -30.207 1.00 92.56 87 ASN A O 1
ATOM 688 N N . TRP A 1 88 ? 21.237 -6.042 -28.540 1.00 94.75 88 TRP A N 1
ATOM 689 C CA . TRP A 1 88 ? 21.406 -4.717 -27.970 1.00 94.75 88 TRP A CA 1
ATOM 690 C C . TRP A 1 88 ? 22.756 -4.597 -27.279 1.00 94.75 88 TRP A C 1
ATOM 692 O O . TRP A 1 88 ? 23.325 -5.590 -26.828 1.00 94.75 88 TRP A O 1
ATOM 702 N N . ALA A 1 89 ? 23.256 -3.371 -27.221 1.00 95.31 89 ALA A N 1
ATOM 703 C CA . ALA A 1 89 ? 24.442 -3.001 -26.467 1.00 95.31 89 ALA A CA 1
ATOM 704 C C . ALA A 1 89 ? 24.254 -1.611 -25.866 1.00 95.31 89 ALA A C 1
ATOM 706 O O . ALA A 1 89 ? 23.322 -0.882 -26.222 1.00 95.31 89 ALA A O 1
ATOM 707 N N . PHE A 1 90 ? 25.167 -1.217 -24.987 1.00 94.88 90 PHE A N 1
ATOM 708 C CA . PHE A 1 90 ? 25.232 0.159 -24.511 1.00 94.88 90 PHE A CA 1
ATOM 709 C C . PHE A 1 90 ? 26.552 0.830 -24.887 1.00 94.88 90 PHE A C 1
ATOM 711 O O . PHE A 1 90 ? 27.573 0.184 -25.139 1.00 94.88 90 PHE A O 1
ATOM 718 N N . TYR A 1 91 ? 26.522 2.156 -24.910 1.00 95.06 91 TYR A N 1
ATOM 719 C CA . TYR A 1 91 ? 27.691 3.000 -25.085 1.00 95.06 91 TYR A CA 1
ATOM 720 C C . TYR A 1 91 ? 27.873 3.902 -23.863 1.00 95.06 91 TYR A C 1
ATOM 722 O O . TYR A 1 91 ? 26.938 4.563 -23.407 1.00 95.06 91 TYR A O 1
ATOM 730 N N . LEU A 1 92 ? 29.101 3.931 -23.351 1.00 93.81 92 LEU A N 1
ATOM 731 C CA . LEU A 1 92 ? 29.573 4.872 -22.346 1.00 93.81 92 LEU A CA 1
ATOM 732 C C . LEU A 1 92 ? 31.037 5.195 -22.686 1.00 93.81 92 LEU A C 1
ATOM 734 O O . LEU A 1 92 ? 31.823 4.258 -22.822 1.00 93.81 92 LEU A O 1
ATOM 738 N N . PRO A 1 93 ? 31.428 6.466 -22.867 1.00 93.25 93 PRO A N 1
ATOM 739 C CA . PRO A 1 93 ? 32.795 6.796 -23.255 1.00 93.25 93 PRO A CA 1
ATOM 740 C C . PRO A 1 93 ? 33.771 6.589 -22.093 1.00 93.25 93 PRO A C 1
ATOM 742 O O . PRO A 1 93 ? 33.416 6.825 -20.940 1.00 93.25 93 PRO A O 1
ATOM 745 N N . GLU A 1 94 ? 35.028 6.248 -22.397 1.00 92.31 94 GLU A N 1
ATOM 746 C CA . GLU A 1 94 ? 36.109 6.110 -21.399 1.00 92.31 94 GLU A CA 1
ATOM 747 C C . GLU A 1 94 ? 36.329 7.376 -20.560 1.00 92.31 94 GLU A C 1
ATOM 749 O O . GLU A 1 94 ? 36.781 7.309 -19.420 1.00 92.31 94 GLU A O 1
ATOM 754 N N . SER A 1 95 ? 35.984 8.541 -21.116 1.00 93.94 95 SER A N 1
ATOM 755 C CA . SER A 1 95 ? 36.048 9.829 -20.428 1.00 93.94 95 SER A CA 1
ATOM 756 C C . SER A 1 95 ? 34.947 10.029 -19.382 1.00 93.94 95 SER A C 1
ATOM 758 O O . SER A 1 95 ? 35.042 10.960 -18.580 1.00 93.94 95 SER A O 1
ATOM 760 N N . HIS A 1 96 ? 33.898 9.201 -19.377 1.00 93.31 96 HIS A N 1
ATOM 761 C CA . HIS A 1 96 ? 32.826 9.306 -18.397 1.00 93.31 96 HIS A CA 1
ATOM 762 C C . HIS A 1 96 ? 33.322 8.841 -17.013 1.00 93.31 96 HIS A C 1
ATOM 764 O O . HIS A 1 96 ? 33.889 7.751 -16.916 1.00 93.31 96 HIS A O 1
ATOM 770 N N . PRO A 1 97 ? 33.066 9.587 -15.917 1.00 91.38 97 PRO A N 1
ATOM 771 C CA . PRO A 1 97 ? 33.589 9.243 -14.587 1.00 91.38 97 PRO A CA 1
ATOM 772 C C . PRO A 1 97 ? 33.224 7.832 -14.099 1.00 91.38 97 PRO A C 1
ATOM 774 O O . PRO A 1 97 ? 34.013 7.193 -13.409 1.00 91.38 97 PRO A O 1
ATOM 777 N N . ASP A 1 98 ? 32.054 7.329 -14.494 1.00 89.94 98 ASP A N 1
ATOM 778 C CA . ASP A 1 98 ? 31.579 5.997 -14.097 1.00 89.94 98 ASP A CA 1
ATOM 779 C C . ASP A 1 98 ? 32.103 4.850 -14.988 1.00 89.94 98 ASP A C 1
ATOM 781 O O . ASP A 1 98 ? 31.806 3.691 -14.708 1.00 89.94 98 ASP A O 1
ATOM 785 N N . TYR A 1 99 ? 32.880 5.120 -16.049 1.00 89.44 99 TYR A N 1
ATOM 786 C CA . TYR A 1 99 ? 33.373 4.071 -16.960 1.00 89.44 99 TYR A CA 1
ATOM 787 C C . TYR A 1 99 ? 34.209 3.012 -16.224 1.00 89.44 99 TYR A C 1
ATOM 789 O O . TYR A 1 99 ? 34.036 1.810 -16.420 1.00 89.44 99 TYR A O 1
ATOM 797 N N . GLY A 1 100 ? 35.069 3.453 -15.302 1.00 86.38 100 GLY A N 1
ATOM 798 C CA . GLY A 1 100 ? 35.900 2.565 -14.485 1.00 86.38 100 GLY A CA 1
ATOM 799 C C . GLY A 1 100 ? 35.130 1.729 -13.454 1.00 86.38 100 GLY A C 1
ATOM 800 O O . GLY A 1 100 ? 35.730 0.857 -12.833 1.00 86.38 100 GLY A O 1
ATOM 801 N N . LEU A 1 101 ? 33.828 1.976 -13.259 1.00 84.56 101 LEU A N 1
ATOM 802 C CA . LEU A 1 101 ? 32.988 1.243 -12.303 1.00 84.56 101 LEU A CA 1
ATOM 803 C C . LEU A 1 101 ? 32.353 -0.020 -12.904 1.00 84.56 101 LEU A C 1
ATOM 805 O O . LEU A 1 101 ? 31.742 -0.797 -12.172 1.00 84.56 101 LEU A O 1
ATOM 809 N N . MET A 1 102 ? 32.462 -0.220 -14.222 1.00 84.69 102 MET A N 1
ATOM 810 C CA . MET A 1 102 ? 31.826 -1.343 -14.911 1.00 84.69 102 MET A CA 1
ATOM 811 C C . MET A 1 102 ? 32.405 -2.689 -14.477 1.00 84.69 102 MET A C 1
ATOM 813 O O . MET A 1 102 ? 33.621 -2.897 -14.483 1.00 84.69 102 MET A O 1
ATOM 817 N N . THR A 1 103 ? 31.510 -3.633 -14.188 1.00 81.31 103 THR A N 1
ATOM 818 C CA . THR A 1 103 ? 31.869 -5.048 -14.020 1.00 81.31 103 THR A CA 1
ATOM 819 C C . THR A 1 103 ? 32.322 -5.654 -15.350 1.00 81.31 103 THR A C 1
ATOM 821 O O . THR A 1 103 ? 31.958 -5.162 -16.420 1.00 81.31 103 THR A O 1
ATOM 824 N N . ASP A 1 104 ? 33.073 -6.754 -15.311 1.00 79.56 104 ASP A N 1
ATOM 825 C CA . ASP A 1 104 ? 33.501 -7.431 -16.544 1.00 79.56 104 ASP A CA 1
ATOM 826 C C . ASP A 1 104 ? 32.310 -7.961 -17.358 1.00 79.56 104 ASP A C 1
ATOM 828 O O . ASP A 1 104 ? 32.322 -7.887 -18.586 1.00 79.56 104 ASP A O 1
ATOM 832 N N . ASN A 1 105 ? 31.228 -8.370 -16.684 1.00 79.00 105 ASN A N 1
ATOM 833 C CA . ASN A 1 105 ? 29.972 -8.727 -17.343 1.00 79.00 105 ASN A CA 1
ATOM 834 C C . ASN A 1 105 ? 29.381 -7.542 -18.123 1.00 79.00 105 ASN A C 1
ATOM 836 O O . ASN A 1 105 ? 29.018 -7.683 -19.285 1.00 79.00 105 ASN A O 1
ATOM 840 N N . GLN A 1 106 ? 29.343 -6.348 -17.528 1.00 82.94 106 GLN A N 1
ATOM 841 C CA . GLN A 1 106 ? 28.851 -5.153 -18.220 1.00 82.94 106 GLN A CA 1
ATOM 842 C C . GLN A 1 106 ? 29.756 -4.759 -19.389 1.00 82.94 106 GLN A C 1
ATOM 844 O O . GLN A 1 106 ? 29.251 -4.397 -20.446 1.00 82.94 106 GLN A O 1
ATOM 849 N N . LYS A 1 107 ? 31.081 -4.894 -19.259 1.00 83.50 107 LYS A N 1
ATOM 850 C CA . LYS A 1 107 ? 32.000 -4.624 -20.378 1.00 83.50 107 LYS A CA 1
ATOM 851 C C . LYS A 1 107 ? 31.713 -5.509 -21.593 1.00 83.50 107 LYS A C 1
ATOM 853 O O . LYS A 1 107 ? 31.877 -5.040 -22.714 1.00 83.50 107 LYS A O 1
ATOM 858 N N . SER A 1 108 ? 31.244 -6.743 -21.391 1.00 82.81 108 SER A N 1
ATOM 859 C CA . SER A 1 108 ? 30.882 -7.644 -22.497 1.00 82.81 108 SER A CA 1
ATOM 860 C C . SER A 1 108 ? 29.684 -7.160 -23.332 1.00 82.81 108 SER A C 1
ATOM 862 O O . SER A 1 108 ? 29.591 -7.499 -24.506 1.00 82.81 108 SER A O 1
ATOM 864 N N . ASN A 1 109 ? 28.829 -6.298 -22.765 1.00 84.62 109 ASN A N 1
ATOM 865 C CA . ASN A 1 109 ? 27.684 -5.677 -23.443 1.00 84.62 109 ASN A CA 1
ATOM 866 C C . ASN A 1 109 ? 27.987 -4.262 -23.982 1.00 84.62 109 ASN A C 1
ATOM 868 O O . ASN A 1 109 ? 27.068 -3.554 -24.407 1.00 84.62 109 ASN A O 1
ATOM 872 N N . LEU A 1 110 ? 29.253 -3.820 -23.968 1.00 86.38 110 LEU A N 1
ATOM 873 C CA . LEU A 1 110 ? 29.653 -2.576 -24.630 1.00 86.38 110 LEU A CA 1
ATOM 874 C C . LEU A 1 110 ? 29.478 -2.706 -26.143 1.00 86.38 110 LEU A C 1
ATOM 876 O O . LEU A 1 110 ? 29.776 -3.744 -26.727 1.00 86.38 110 LEU A O 1
ATOM 880 N N . VAL A 1 111 ? 29.082 -1.617 -26.803 1.00 87.62 111 VAL A N 1
ATOM 881 C CA . VAL A 1 111 ? 28.901 -1.591 -28.266 1.00 87.62 111 VAL A CA 1
ATOM 882 C C . VAL A 1 111 ? 30.154 -2.022 -29.039 1.00 87.62 111 VAL A C 1
ATOM 884 O O . VAL A 1 111 ? 30.044 -2.568 -30.128 1.00 87.62 111 VAL A O 1
ATOM 887 N N . SER A 1 112 ? 31.349 -1.840 -28.469 1.00 80.56 112 SER A N 1
ATOM 888 C CA . SER A 1 112 ? 32.611 -2.299 -29.063 1.00 80.56 112 SER A CA 1
ATOM 889 C C . SER A 1 112 ? 32.830 -3.816 -28.990 1.00 80.56 112 SER A C 1
ATOM 891 O O . SER A 1 112 ? 33.717 -4.325 -29.668 1.00 80.56 112 SER A O 1
ATOM 893 N N . GLN A 1 113 ? 32.061 -4.525 -28.161 1.00 81.06 113 GLN A N 1
ATOM 894 C CA . GLN A 1 113 ? 32.181 -5.964 -27.902 1.00 81.06 113 GLN A CA 1
ATOM 895 C C . GLN A 1 113 ? 31.027 -6.780 -28.504 1.00 81.06 113 GLN A C 1
ATOM 897 O O . GLN A 1 113 ? 31.144 -7.995 -28.645 1.00 81.06 113 GLN A O 1
ATOM 902 N N . VAL A 1 114 ? 29.923 -6.132 -28.887 1.00 80.81 114 VAL A N 1
ATOM 903 C CA . VAL A 1 114 ? 28.737 -6.794 -29.445 1.00 80.81 114 VAL A CA 1
ATOM 904 C C . VAL A 1 114 ? 28.737 -6.679 -30.968 1.00 80.81 114 VAL A C 1
ATOM 906 O O . VAL A 1 114 ? 28.882 -5.593 -31.524 1.00 80.81 114 VAL A O 1
ATOM 909 N N . THR A 1 115 ? 28.545 -7.806 -31.658 1.00 82.00 115 THR A N 1
ATOM 910 C CA . THR A 1 115 ? 28.353 -7.800 -33.116 1.00 82.00 115 THR A CA 1
ATOM 911 C C . THR A 1 115 ? 26.948 -7.302 -33.434 1.00 82.00 115 THR A C 1
ATOM 913 O O . THR A 1 115 ? 25.970 -7.933 -33.039 1.00 82.00 115 THR A O 1
ATOM 916 N N . MET A 1 116 ? 26.862 -6.184 -34.150 1.00 84.94 116 MET A N 1
ATOM 917 C CA . MET A 1 116 ? 25.605 -5.589 -34.603 1.00 84.94 116 MET A CA 1
ATOM 918 C C . MET A 1 116 ? 25.423 -5.783 -36.107 1.00 84.94 116 MET A C 1
ATOM 920 O O . MET A 1 116 ? 26.405 -5.873 -36.845 1.00 84.94 116 MET A O 1
ATOM 924 N N . GLY A 1 117 ? 24.173 -5.832 -36.563 1.00 78.00 117 GLY A N 1
ATOM 925 C CA . GLY A 1 117 ? 23.835 -5.822 -37.980 1.00 78.00 117 GLY A CA 1
ATOM 926 C C . GLY A 1 117 ? 24.067 -4.463 -38.648 1.00 78.00 117 GLY A C 1
ATOM 927 O O . GLY A 1 117 ? 24.409 -3.468 -38.011 1.00 78.00 117 GLY A O 1
ATOM 928 N N . ASP A 1 118 ? 23.822 -4.406 -39.958 1.00 75.19 118 ASP A N 1
ATOM 929 C CA . ASP A 1 118 ? 24.117 -3.225 -40.786 1.00 75.19 118 ASP A CA 1
ATOM 930 C C . ASP A 1 118 ? 23.208 -2.011 -40.499 1.00 75.19 118 ASP A C 1
ATOM 932 O O . ASP A 1 118 ? 23.508 -0.888 -40.907 1.00 75.19 118 ASP A O 1
ATOM 936 N N . SER A 1 119 ? 22.078 -2.213 -39.810 1.00 82.38 119 SER A N 1
ATOM 937 C CA . SER A 1 119 ? 21.108 -1.163 -39.479 1.00 82.38 119 SER A CA 1
ATOM 938 C C . SER A 1 119 ? 20.830 -1.142 -37.977 1.00 82.38 119 SER A C 1
ATOM 940 O O . SER A 1 119 ? 19.985 -1.882 -37.475 1.00 82.38 119 SER A O 1
ATOM 942 N N . VAL A 1 120 ? 21.555 -0.272 -37.271 1.00 90.31 120 VAL A N 1
ATOM 943 C CA . VAL A 1 120 ? 21.483 -0.110 -35.813 1.00 90.31 120 VAL A CA 1
ATOM 944 C C . VAL A 1 120 ? 20.722 1.157 -35.452 1.00 90.31 120 VAL A C 1
ATOM 946 O O . VAL A 1 120 ? 20.989 2.237 -35.983 1.00 90.31 120 VAL A O 1
ATOM 949 N N . HIS A 1 121 ? 19.802 1.046 -34.499 1.00 93.50 121 HIS A N 1
ATOM 950 C CA . HIS A 1 121 ? 19.136 2.192 -33.900 1.00 93.50 121 HIS A CA 1
ATOM 951 C C . HIS A 1 121 ? 19.932 2.699 -32.695 1.00 93.50 121 HIS A C 1
ATOM 953 O O . HIS A 1 121 ? 19.943 2.081 -31.632 1.00 93.50 121 HIS A O 1
ATOM 959 N N . TRP A 1 122 ? 20.583 3.849 -32.860 1.00 93.81 122 TRP A N 1
ATOM 960 C CA . TRP A 1 122 ? 21.290 4.540 -31.782 1.00 93.81 122 TRP A CA 1
ATOM 961 C C . TRP A 1 122 ? 20.338 5.459 -31.013 1.00 93.81 122 TRP A C 1
ATOM 963 O O . TRP A 1 122 ? 19.722 6.348 -31.604 1.00 93.81 122 TRP A O 1
ATOM 973 N N . MET A 1 123 ? 20.221 5.267 -29.699 1.00 93.50 123 MET A N 1
ATOM 974 C CA . MET A 1 123 ? 19.380 6.085 -28.826 1.00 93.50 123 MET A CA 1
ATOM 975 C C . MET A 1 123 ? 20.186 6.680 -27.670 1.00 93.50 123 MET A C 1
ATOM 977 O O . MET A 1 123 ? 20.559 5.989 -26.726 1.00 93.50 123 MET A O 1
ATOM 981 N N . THR A 1 124 ? 20.423 7.989 -27.729 1.00 93.38 124 THR A N 1
ATOM 982 C CA . THR A 1 124 ? 21.061 8.743 -26.643 1.00 93.38 124 THR A CA 1
ATOM 983 C C . THR A 1 124 ? 20.042 9.061 -25.554 1.00 93.38 124 THR A C 1
ATOM 985 O O . THR A 1 124 ? 18.970 9.601 -25.835 1.00 93.38 124 THR A O 1
ATOM 988 N N . VAL A 1 125 ? 20.368 8.709 -24.311 1.00 92.44 125 VAL A N 1
ATOM 989 C CA . VAL A 1 125 ? 19.515 8.916 -23.138 1.00 92.44 125 VAL A CA 1
ATOM 990 C C . VAL A 1 125 ? 19.890 10.228 -22.468 1.00 92.44 125 VAL A C 1
ATOM 992 O O . VAL A 1 125 ? 20.946 10.346 -21.852 1.00 92.44 125 VAL A O 1
ATOM 995 N N . SER A 1 126 ? 18.988 11.200 -22.541 1.00 89.38 126 SER A N 1
ATOM 996 C CA . SER A 1 126 ? 19.172 12.485 -21.872 1.00 89.38 126 SER A CA 1
ATOM 997 C C . SER A 1 126 ? 19.039 12.352 -20.355 1.00 89.38 126 SER A C 1
ATOM 999 O O . SER A 1 126 ? 18.214 11.590 -19.842 1.00 89.38 126 SER A O 1
ATOM 1001 N N . ASP A 1 127 ? 19.797 13.166 -19.621 1.00 85.75 127 ASP A N 1
ATOM 1002 C CA . ASP A 1 127 ? 19.768 13.252 -18.155 1.00 85.75 127 ASP A CA 1
ATOM 1003 C C . ASP A 1 127 ? 18.533 14.005 -17.622 1.00 85.75 127 ASP A C 1
ATOM 1005 O O . ASP A 1 127 ? 18.600 14.996 -16.887 1.00 85.75 127 ASP A O 1
ATOM 1009 N N . SER A 1 128 ? 17.361 13.527 -18.029 1.00 80.69 128 SER A N 1
ATOM 1010 C CA . SER A 1 128 ? 16.063 14.030 -17.618 1.00 80.69 128 SER A CA 1
ATOM 1011 C C . SER A 1 128 ? 15.120 12.874 -17.334 1.00 80.69 128 SER A C 1
ATOM 1013 O O . SER A 1 128 ? 14.872 12.005 -18.163 1.00 80.69 128 SER A O 1
ATOM 1015 N N . MET A 1 129 ? 14.530 12.914 -16.144 1.00 73.69 129 MET A N 1
ATOM 1016 C CA . MET A 1 129 ? 13.383 12.080 -15.790 1.00 73.69 129 MET A CA 1
ATOM 1017 C C . MET A 1 129 ? 12.048 12.746 -16.164 1.00 73.69 129 MET A C 1
ATOM 1019 O O . MET A 1 129 ? 11.001 12.179 -15.863 1.00 73.69 129 MET A O 1
ATOM 1023 N N . GLU A 1 130 ? 12.054 13.997 -16.643 1.00 65.19 130 GLU A N 1
ATOM 1024 C CA . GLU A 1 130 ? 10.825 14.746 -16.927 1.00 65.19 130 GLU A CA 1
ATOM 1025 C C . GLU A 1 130 ? 10.357 14.518 -18.368 1.00 65.19 130 GLU A C 1
ATOM 1027 O O . GLU A 1 130 ? 11.156 14.389 -19.293 1.00 65.19 130 GLU A O 1
ATOM 1032 N N . GLU A 1 131 ? 9.037 14.496 -18.550 1.00 58.22 131 GLU A N 1
ATOM 1033 C CA . GLU A 1 131 ? 8.360 14.482 -19.849 1.00 58.22 131 GLU A CA 1
ATOM 1034 C C . GLU A 1 131 ? 8.377 15.898 -20.449 1.00 58.22 131 GLU A C 1
ATOM 1036 O O . GLU A 1 131 ? 7.341 16.494 -20.735 1.00 58.22 131 GLU A O 1
ATOM 1041 N N . ASP A 1 132 ? 9.563 16.485 -20.599 1.00 53.31 132 ASP A N 1
ATOM 1042 C CA . ASP A 1 132 ? 9.743 17.849 -21.112 1.00 53.31 132 ASP A CA 1
ATOM 1043 C C . ASP A 1 132 ? 9.593 17.941 -22.644 1.00 53.31 132 ASP A C 1
ATOM 1045 O O . ASP A 1 132 ? 10.062 18.884 -23.277 1.00 53.31 132 ASP A O 1
ATOM 1049 N N . GLY A 1 133 ? 8.925 16.954 -23.248 1.00 52.16 133 GLY A N 1
ATOM 1050 C CA . GLY A 1 133 ? 8.736 16.834 -24.691 1.00 52.16 133 GLY A CA 1
ATOM 1051 C C . GLY A 1 133 ? 9.953 16.292 -25.442 1.00 52.16 133 GLY A C 1
ATOM 1052 O O . GLY A 1 133 ? 9.843 16.044 -26.641 1.00 52.16 133 GLY A O 1
ATOM 1053 N N . ARG A 1 134 ? 11.096 16.053 -24.778 1.00 55.72 134 ARG A N 1
ATOM 1054 C CA . ARG A 1 134 ? 12.223 15.355 -25.408 1.00 55.72 134 ARG A CA 1
ATOM 1055 C C . ARG A 1 134 ? 11.922 13.862 -25.511 1.00 55.72 134 ARG A C 1
ATOM 1057 O O . ARG A 1 134 ? 11.660 13.184 -24.515 1.00 55.72 134 ARG A O 1
ATOM 1064 N N . ALA A 1 135 ? 12.008 13.332 -26.729 1.00 62.59 135 ALA A N 1
ATOM 1065 C CA . ALA A 1 135 ? 11.844 11.904 -27.010 1.00 62.59 135 ALA A CA 1
ATOM 1066 C C . ALA A 1 135 ? 12.913 11.019 -26.329 1.00 62.59 135 ALA A C 1
ATOM 1068 O O . ALA A 1 135 ? 12.770 9.804 -26.296 1.00 62.59 135 ALA A O 1
ATOM 1069 N N . THR A 1 136 ? 13.962 11.626 -25.768 1.00 77.00 136 THR A N 1
ATOM 1070 C CA . THR A 1 136 ? 15.148 10.966 -25.208 1.00 77.00 136 THR A CA 1
ATOM 1071 C C . THR A 1 136 ? 15.221 10.997 -23.677 1.00 77.00 136 THR A C 1
ATOM 1073 O O . THR A 1 136 ? 16.268 10.684 -23.113 1.00 77.00 136 THR A O 1
ATOM 1076 N N . SER A 1 137 ? 14.162 11.403 -22.964 1.00 85.69 137 SER A N 1
ATOM 1077 C CA . SER A 1 137 ? 14.137 11.315 -21.491 1.00 85.69 137 SER A CA 1
ATOM 1078 C C . SER A 1 137 ? 14.255 9.862 -21.019 1.00 85.69 137 SER A C 1
ATOM 1080 O O . SER A 1 137 ? 13.921 8.939 -21.758 1.00 85.69 137 SER A O 1
ATOM 1082 N N . ILE A 1 138 ? 14.671 9.643 -19.771 1.00 86.88 138 ILE A N 1
ATOM 1083 C CA . ILE A 1 138 ? 14.856 8.301 -19.200 1.00 86.88 138 ILE A CA 1
ATOM 1084 C C . ILE A 1 138 ? 13.602 7.422 -19.367 1.00 86.88 138 ILE A C 1
ATOM 1086 O O . ILE A 1 138 ? 13.693 6.299 -19.857 1.00 86.88 138 ILE A O 1
ATOM 1090 N N . LEU A 1 139 ? 12.416 7.930 -19.023 1.00 85.75 139 LEU A N 1
ATOM 1091 C CA . LEU A 1 139 ? 11.180 7.141 -19.128 1.00 85.75 139 LEU A CA 1
ATOM 1092 C C . LEU A 1 139 ? 10.809 6.853 -20.588 1.00 85.75 139 LEU A C 1
ATOM 1094 O O . LEU A 1 139 ? 10.427 5.733 -20.916 1.00 85.75 139 LEU A O 1
ATOM 1098 N N . ASN A 1 140 ? 10.970 7.843 -21.470 1.00 87.69 140 ASN A N 1
ATOM 1099 C CA . ASN A 1 140 ? 10.687 7.679 -22.897 1.00 87.69 140 ASN A CA 1
ATOM 1100 C C . ASN A 1 140 ? 11.688 6.726 -23.567 1.00 87.69 140 ASN A C 1
ATOM 1102 O O . ASN A 1 140 ? 11.328 6.001 -24.489 1.00 87.69 140 ASN A O 1
ATOM 1106 N N . SER A 1 141 ? 12.929 6.689 -23.079 1.00 91.88 141 SER A N 1
ATOM 1107 C CA . SER A 1 141 ? 13.973 5.812 -23.596 1.00 91.88 141 SER A CA 1
ATOM 1108 C C . SER A 1 141 ? 13.670 4.331 -23.333 1.00 91.88 141 SER A C 1
ATOM 1110 O O . SER A 1 141 ? 13.850 3.518 -24.234 1.00 91.88 141 SER A O 1
ATOM 1112 N N . TRP A 1 142 ? 13.096 3.974 -22.178 1.00 93.00 142 TRP A N 1
ATOM 1113 C CA . TRP A 1 142 ? 12.648 2.598 -21.922 1.00 93.00 142 TRP A CA 1
ATOM 1114 C C . TRP A 1 142 ? 11.510 2.171 -22.844 1.00 93.00 142 TRP A C 1
ATOM 1116 O O . TRP A 1 142 ? 11.560 1.082 -23.408 1.00 93.00 142 TRP A O 1
ATOM 1126 N N . GLU A 1 143 ? 10.506 3.028 -23.041 1.00 91.75 143 GLU A N 1
ATOM 1127 C CA . GLU A 1 143 ? 9.418 2.734 -23.980 1.00 91.75 143 GLU A CA 1
ATOM 1128 C C . GLU A 1 143 ? 9.937 2.583 -25.405 1.00 91.75 143 GLU A C 1
ATOM 1130 O O . GLU A 1 143 ? 9.558 1.642 -26.100 1.00 91.75 143 GLU A O 1
ATOM 1135 N N . LYS A 1 144 ? 10.858 3.460 -25.823 1.00 92.50 144 LYS A N 1
ATOM 1136 C CA . LYS A 1 144 ? 11.442 3.379 -27.158 1.00 92.50 144 LYS A CA 1
ATOM 1137 C C . LYS A 1 144 ? 12.284 2.120 -27.346 1.00 92.50 144 LYS A C 1
ATOM 1139 O O . LYS A 1 144 ? 12.232 1.515 -28.412 1.00 92.50 144 LYS A O 1
ATOM 1144 N N . PHE A 1 145 ? 13.032 1.717 -26.322 1.00 95.38 145 PHE A N 1
ATOM 1145 C CA . PHE A 1 145 ? 13.792 0.472 -26.325 1.00 95.38 145 PHE A CA 1
ATOM 1146 C C . PHE A 1 145 ? 12.873 -0.742 -26.485 1.00 95.38 145 PHE A C 1
ATOM 1148 O O . PHE A 1 145 ? 13.135 -1.586 -27.336 1.00 95.38 145 PHE A O 1
ATOM 1155 N N . ILE A 1 146 ? 11.767 -0.795 -25.732 1.00 95.50 146 ILE A N 1
ATOM 1156 C CA . ILE A 1 146 ? 10.755 -1.857 -25.850 1.00 95.50 146 ILE A CA 1
ATOM 1157 C C . ILE A 1 146 ? 10.172 -1.888 -27.267 1.00 95.50 146 ILE A C 1
ATOM 1159 O O . ILE A 1 146 ? 10.157 -2.944 -27.891 1.00 95.50 146 ILE A O 1
ATOM 1163 N N . GLU A 1 147 ? 9.764 -0.733 -27.798 1.00 94.81 147 GLU A N 1
ATOM 1164 C CA . GLU A 1 147 ? 9.185 -0.611 -29.141 1.00 94.81 147 GLU A CA 1
ATOM 1165 C C . GLU A 1 147 ? 10.149 -1.107 -30.236 1.00 94.81 147 GLU A C 1
ATOM 1167 O O . GLU A 1 147 ? 9.756 -1.860 -31.125 1.00 94.81 147 GLU A O 1
ATOM 1172 N N . LEU A 1 148 ? 11.421 -0.699 -30.179 1.00 94.88 148 LEU A N 1
ATOM 1173 C CA . LEU A 1 148 ? 12.441 -1.111 -31.149 1.00 94.88 148 LEU A CA 1
ATOM 1174 C C . LEU A 1 148 ? 12.777 -2.601 -31.025 1.00 94.88 148 LEU A C 1
ATOM 1176 O O . LEU A 1 148 ? 12.939 -3.279 -32.041 1.00 94.88 148 LEU A O 1
ATOM 1180 N N . ALA A 1 149 ? 12.852 -3.114 -29.797 1.00 94.69 149 ALA A N 1
ATOM 1181 C CA . ALA A 1 149 ? 13.144 -4.517 -29.546 1.00 94.69 149 ALA A CA 1
ATOM 1182 C C . ALA A 1 149 ? 12.015 -5.400 -30.084 1.00 94.69 149 ALA A C 1
ATOM 1184 O O . ALA A 1 149 ? 12.287 -6.350 -30.808 1.00 94.69 149 ALA A O 1
ATOM 1185 N N . GLU A 1 150 ? 10.750 -5.041 -29.832 1.00 93.81 150 GLU A N 1
ATOM 1186 C CA . GLU A 1 150 ? 9.565 -5.722 -30.379 1.00 93.81 150 GLU A CA 1
ATOM 1187 C C . GLU A 1 150 ? 9.527 -5.725 -31.919 1.00 93.81 150 GLU A C 1
ATOM 1189 O O . GLU A 1 150 ? 8.968 -6.640 -32.521 1.00 93.81 150 GLU A O 1
ATOM 1194 N N . GLN A 1 151 ? 10.167 -4.747 -32.569 1.00 93.88 151 GLN A N 1
ATOM 1195 C CA . GLN A 1 151 ? 10.355 -4.695 -34.025 1.00 93.88 151 GLN A CA 1
ATOM 1196 C C . GLN A 1 151 ? 11.561 -5.518 -34.524 1.00 93.88 151 GLN A C 1
ATOM 1198 O O . GLN A 1 151 ? 11.854 -5.497 -35.723 1.00 93.88 151 GLN A O 1
ATOM 1203 N N . GLY A 1 152 ? 12.277 -6.212 -33.633 1.00 91.69 152 GLY A N 1
ATOM 1204 C CA . GLY A 1 152 ? 13.471 -7.001 -33.949 1.00 91.69 152 GLY A CA 1
ATOM 1205 C C . GLY A 1 152 ? 14.663 -6.155 -34.398 1.00 91.69 152 GLY A C 1
ATOM 1206 O O . GLY A 1 152 ? 15.481 -6.619 -35.189 1.00 91.69 152 GLY A O 1
ATOM 1207 N N . LYS A 1 153 ? 14.731 -4.886 -33.977 1.00 92.19 153 LYS A N 1
ATOM 1208 C CA . LYS A 1 153 ? 15.826 -3.978 -34.337 1.00 92.19 153 LYS A CA 1
ATOM 1209 C C . LYS A 1 153 ? 17.044 -4.208 -33.451 1.00 92.19 153 LYS A C 1
ATOM 1211 O O . LYS A 1 153 ? 16.896 -4.464 -32.261 1.00 92.19 153 LYS A O 1
ATOM 1216 N N . ASP A 1 154 ? 18.231 -4.013 -34.020 1.00 92.94 154 ASP A N 1
ATOM 1217 C CA . ASP A 1 154 ? 19.464 -3.910 -33.242 1.00 92.94 154 ASP A CA 1
ATOM 1218 C C . ASP A 1 154 ? 19.563 -2.513 -32.620 1.00 92.94 154 ASP A C 1
ATOM 1220 O O . ASP A 1 154 ? 19.357 -1.502 -33.301 1.00 92.94 154 ASP A O 1
ATOM 1224 N N . ILE A 1 155 ? 19.848 -2.449 -31.318 1.00 95.88 155 ILE A N 1
ATOM 1225 C CA . ILE A 1 155 ? 19.732 -1.213 -30.529 1.00 95.88 155 ILE A CA 1
ATOM 1226 C C . ILE A 1 155 ? 21.043 -0.904 -29.812 1.00 95.88 155 ILE A C 1
ATOM 1228 O O . ILE A 1 155 ? 21.623 -1.763 -29.151 1.00 95.88 155 ILE A O 1
ATOM 1232 N N . VAL A 1 156 ? 21.471 0.356 -29.864 1.00 96.00 156 VAL A N 1
ATOM 1233 C CA . VAL A 1 156 ? 22.529 0.871 -28.987 1.00 96.00 156 VAL A CA 1
ATOM 1234 C C . VAL A 1 156 ? 21.958 1.937 -28.068 1.00 96.00 156 VAL A C 1
ATOM 1236 O O . VAL A 1 156 ? 21.443 2.955 -28.532 1.00 96.00 156 VAL A O 1
ATOM 1239 N N . VAL A 1 157 ? 22.077 1.704 -26.762 1.00 95.69 157 VAL A N 1
ATOM 1240 C CA . VAL A 1 157 ? 21.684 2.657 -25.721 1.00 95.69 157 VAL A CA 1
ATOM 1241 C C . VAL A 1 157 ? 22.895 3.485 -25.307 1.00 95.69 157 VAL A C 1
ATOM 1243 O O . VAL A 1 157 ? 23.811 2.995 -24.652 1.00 95.69 157 VAL A O 1
ATOM 1246 N N . ASP A 1 158 ? 22.906 4.754 -25.682 1.00 94.94 158 ASP A N 1
ATOM 1247 C CA . ASP A 1 158 ? 23.986 5.682 -25.374 1.00 94.94 158 ASP A CA 1
ATOM 1248 C C . ASP A 1 158 ? 23.693 6.422 -24.066 1.00 94.94 158 ASP A C 1
ATOM 1250 O O . ASP A 1 158 ? 22.760 7.219 -23.964 1.00 94.94 158 ASP A O 1
ATOM 1254 N N . LEU A 1 159 ? 24.502 6.117 -23.051 1.00 94.44 159 LEU A N 1
ATOM 1255 C CA . LEU A 1 159 ? 24.374 6.619 -21.685 1.00 94.44 159 LEU A CA 1
ATOM 1256 C C . LEU A 1 159 ? 25.320 7.794 -21.397 1.00 94.44 159 LEU A C 1
ATOM 1258 O O . LEU A 1 159 ? 25.455 8.195 -20.242 1.00 94.44 159 LEU A O 1
ATOM 1262 N N . SER A 1 160 ? 25.998 8.332 -22.415 1.00 93.19 160 SER A N 1
ATOM 1263 C CA . SER A 1 160 ? 27.057 9.336 -22.248 1.00 93.19 160 SER A CA 1
ATOM 1264 C C . SER A 1 160 ? 26.583 10.665 -21.656 1.00 93.19 160 SER A C 1
ATOM 1266 O O . SER A 1 160 ? 27.381 11.366 -21.033 1.00 93.19 160 SER A O 1
ATOM 1268 N N . GLU A 1 161 ? 25.303 11.008 -21.822 1.00 92.31 161 GLU A N 1
ATOM 1269 C CA . GLU A 1 161 ? 24.725 12.243 -21.283 1.00 92.31 161 GLU A CA 1
ATOM 1270 C C . GLU A 1 161 ? 24.263 12.114 -19.828 1.00 92.31 161 GLU A C 1
ATOM 1272 O O . GLU A 1 161 ? 23.959 13.130 -19.201 1.00 92.31 161 GLU A O 1
ATOM 1277 N N . LEU A 1 162 ? 24.193 10.898 -19.276 1.00 90.12 162 LEU A N 1
ATOM 1278 C CA . LEU A 1 162 ? 23.742 10.693 -17.905 1.00 90.12 162 LEU A CA 1
ATOM 1279 C C . LEU A 1 162 ? 24.772 11.209 -16.910 1.00 90.12 162 LEU A C 1
ATOM 1281 O O . LEU A 1 162 ? 25.971 11.005 -17.050 1.00 90.12 162 LEU A O 1
ATOM 1285 N N . ARG A 1 163 ? 24.292 11.854 -15.850 1.00 88.69 163 ARG A N 1
ATOM 1286 C CA . ARG A 1 163 ? 25.168 12.315 -14.775 1.00 88.69 163 ARG A CA 1
ATOM 1287 C C . ARG A 1 163 ? 25.866 11.145 -14.060 1.00 88.69 163 ARG A C 1
ATOM 1289 O O . ARG A 1 163 ? 25.238 10.099 -13.863 1.00 88.69 163 ARG A O 1
ATOM 1296 N N . PRO A 1 164 ? 27.102 11.342 -13.569 1.00 89.12 164 PRO A N 1
ATOM 1297 C CA . PRO A 1 164 ? 27.833 10.310 -12.847 1.00 89.12 164 PRO A CA 1
ATOM 1298 C C . PRO A 1 164 ? 27.244 10.028 -11.461 1.00 89.12 164 PRO A C 1
ATOM 1300 O O . PRO A 1 164 ? 26.520 10.847 -10.876 1.00 89.12 164 PRO A O 1
ATOM 1303 N N . HIS A 1 165 ? 27.602 8.869 -10.916 1.00 84.19 165 HIS A N 1
ATOM 1304 C CA . HIS A 1 165 ? 27.267 8.458 -9.562 1.00 84.19 165 HIS A CA 1
ATOM 1305 C C . HIS A 1 165 ? 27.679 9.514 -8.523 1.00 84.19 165 HIS A C 1
ATOM 1307 O O . HIS A 1 165 ? 28.729 10.149 -8.615 1.00 84.19 165 HIS A O 1
ATOM 1313 N N . GLY A 1 166 ? 26.844 9.714 -7.501 1.00 78.62 166 GLY A N 1
ATOM 1314 C CA . GLY A 1 166 ? 27.142 10.623 -6.392 1.00 78.62 166 GLY A CA 1
ATOM 1315 C C . GLY A 1 166 ? 26.874 12.103 -6.686 1.00 78.62 166 GLY A C 1
ATOM 1316 O O . GLY A 1 166 ? 26.843 12.908 -5.752 1.00 78.62 166 GLY A O 1
ATOM 1317 N N . GLN A 1 167 ? 26.608 12.485 -7.942 1.00 83.12 167 GLN A N 1
ATOM 1318 C CA . GLN A 1 167 ? 26.268 13.868 -8.272 1.00 83.12 167 GLN A CA 1
ATOM 1319 C C . GLN A 1 167 ? 24.912 14.255 -7.663 1.00 83.12 167 GLN A C 1
ATOM 1321 O O . GLN A 1 167 ? 23.903 13.587 -7.884 1.00 83.12 167 GLN A O 1
ATOM 1326 N N . VAL A 1 168 ? 24.863 15.361 -6.919 1.00 78.12 168 VAL A N 1
ATOM 1327 C CA . VAL A 1 168 ? 23.631 15.866 -6.298 1.00 78.12 168 VAL A CA 1
ATOM 1328 C C . VAL A 1 168 ? 22.981 16.918 -7.195 1.00 78.12 168 VAL A C 1
ATOM 1330 O O . VAL A 1 168 ? 23.630 17.871 -7.621 1.00 78.12 168 VAL A O 1
ATOM 1333 N N . ASN A 1 169 ? 21.692 16.758 -7.495 1.00 72.25 169 ASN A N 1
ATOM 1334 C CA . ASN A 1 169 ? 20.946 17.720 -8.306 1.00 72.25 169 ASN A CA 1
ATOM 1335 C C . ASN A 1 169 ? 20.436 18.924 -7.485 1.00 72.25 169 ASN A C 1
ATOM 1337 O O . ASN A 1 169 ? 20.509 18.947 -6.258 1.00 72.25 169 ASN A O 1
ATOM 1341 N N . HIS A 1 170 ? 19.837 19.914 -8.159 1.00 69.69 170 HIS A N 1
ATOM 1342 C CA . HIS A 1 170 ? 19.275 21.117 -7.519 1.00 69.69 170 HIS A CA 1
ATOM 1343 C C . HIS A 1 170 ? 18.142 20.833 -6.509 1.00 69.69 170 HIS A C 1
ATOM 1345 O O . HIS A 1 170 ? 17.781 21.713 -5.732 1.00 69.69 170 HIS A O 1
ATOM 1351 N N . LYS A 1 171 ? 17.571 19.619 -6.510 1.00 63.91 171 LYS A N 1
ATOM 1352 C CA . LYS A 1 171 ? 16.557 19.159 -5.545 1.00 63.91 171 LYS A CA 1
ATOM 1353 C C . LYS A 1 171 ? 17.176 18.411 -4.353 1.00 63.91 171 LYS A C 1
ATOM 1355 O O . LYS A 1 171 ? 16.434 17.886 -3.530 1.00 63.91 171 LYS A O 1
ATOM 1360 N N . GLY A 1 172 ? 18.508 18.345 -4.257 1.00 66.06 172 GLY A N 1
ATOM 1361 C CA . GLY A 1 172 ? 19.226 17.650 -3.184 1.00 66.06 172 GLY A CA 1
ATOM 1362 C C . GLY A 1 172 ? 19.269 16.126 -3.337 1.00 66.06 172 GLY A C 1
ATOM 1363 O O . GLY A 1 172 ? 19.589 15.426 -2.380 1.00 66.06 172 GLY A O 1
ATOM 1364 N N . LEU A 1 173 ? 18.936 15.600 -4.519 1.00 68.94 173 LEU A N 1
ATOM 1365 C CA . LEU A 1 173 ? 18.904 14.163 -4.792 1.00 68.94 173 LEU A CA 1
ATOM 1366 C C . LEU A 1 173 ? 20.227 13.721 -5.404 1.00 68.94 173 LEU A C 1
ATOM 1368 O O . LEU A 1 173 ? 20.675 14.303 -6.392 1.00 68.94 173 LEU A O 1
ATOM 1372 N N . MET A 1 174 ? 20.828 12.692 -4.816 1.00 75.25 174 MET A N 1
ATOM 1373 C CA . MET A 1 174 ? 22.071 12.089 -5.283 1.00 75.25 174 MET A CA 1
ATOM 1374 C C . MET A 1 174 ? 21.786 11.089 -6.403 1.00 75.25 174 MET A C 1
ATOM 1376 O O . MET A 1 174 ? 20.906 10.244 -6.266 1.00 75.25 174 MET A O 1
ATOM 1380 N N . ALA A 1 175 ? 22.528 11.182 -7.498 1.00 77.44 175 ALA A N 1
ATOM 1381 C CA . ALA A 1 175 ? 22.398 10.303 -8.646 1.00 77.44 175 ALA A CA 1
ATOM 1382 C C . ALA A 1 175 ? 22.993 8.916 -8.386 1.00 77.44 175 ALA A C 1
ATOM 1384 O O . ALA A 1 175 ? 24.049 8.788 -7.764 1.00 77.44 175 ALA A O 1
ATOM 1385 N N . SER A 1 176 ? 22.350 7.883 -8.932 1.00 75.38 176 SER A N 1
ATOM 1386 C CA . SER A 1 176 ? 22.893 6.523 -8.945 1.00 75.38 176 SER A CA 1
ATOM 1387 C C . SER A 1 176 ? 24.006 6.323 -9.975 1.00 75.38 176 SER A C 1
ATOM 1389 O O . SER A 1 176 ? 24.779 5.389 -9.796 1.00 75.38 176 SER A O 1
ATOM 1391 N N . GLY A 1 177 ? 24.083 7.178 -11.002 1.00 84.31 177 GLY A N 1
ATOM 1392 C CA . GLY A 1 177 ? 24.962 7.013 -12.164 1.00 84.31 177 GLY A CA 1
ATOM 1393 C C . GLY A 1 177 ? 24.408 6.039 -13.220 1.00 84.31 177 GLY A C 1
ATOM 1394 O O . GLY A 1 177 ? 23.502 5.252 -12.902 1.00 84.31 177 GLY A O 1
ATOM 1395 N N . PRO A 1 178 ? 24.915 6.074 -14.473 1.00 87.94 178 PRO A N 1
ATOM 1396 C CA . PRO A 1 178 ? 24.649 5.051 -15.491 1.00 87.94 178 PRO A CA 1
ATOM 1397 C C . PRO A 1 178 ? 25.091 3.648 -15.047 1.00 87.94 178 PRO A C 1
ATOM 1399 O O . PRO A 1 178 ? 24.380 2.667 -15.284 1.00 87.94 178 PRO A O 1
ATOM 1402 N N . ILE A 1 179 ? 26.232 3.563 -14.353 1.00 85.81 179 ILE A N 1
ATOM 1403 C CA . ILE A 1 179 ? 26.850 2.324 -13.866 1.00 85.81 179 ILE A CA 1
ATOM 1404 C C . ILE A 1 179 ? 26.844 2.325 -12.334 1.00 85.81 179 ILE A C 1
ATOM 1406 O O . ILE A 1 179 ? 27.051 3.351 -11.693 1.00 85.81 179 ILE A O 1
ATOM 1410 N N . GLY A 1 180 ? 26.549 1.175 -11.731 1.00 66.81 180 GLY A N 1
ATOM 1411 C CA . GLY A 1 180 ? 26.434 1.027 -10.282 1.00 66.81 180 GLY A CA 1
ATOM 1412 C C . GLY A 1 180 ? 27.780 0.669 -9.664 1.00 66.81 180 GLY A C 1
ATOM 1413 O O . GLY A 1 180 ? 28.576 -0.025 -10.287 1.00 66.81 180 GLY A O 1
ATOM 1414 N N . MET A 1 181 ? 28.030 1.095 -8.423 1.00 58.59 181 MET A N 1
ATOM 1415 C CA . MET A 1 181 ? 29.204 0.638 -7.673 1.00 58.59 181 MET A CA 1
ATOM 1416 C C . MET A 1 181 ? 29.057 -0.849 -7.332 1.00 58.59 181 MET A C 1
ATOM 1418 O O . MET A 1 181 ? 28.301 -1.191 -6.425 1.00 58.59 181 MET A O 1
ATOM 1422 N N . GLY A 1 182 ? 29.760 -1.735 -8.040 1.00 48.81 182 GLY A N 1
ATOM 1423 C CA . GLY A 1 182 ? 29.844 -3.149 -7.675 1.00 48.81 182 GLY A CA 1
ATOM 1424 C C . GLY A 1 182 ? 30.452 -3.299 -6.280 1.00 48.81 182 GLY A C 1
ATOM 1425 O O . GLY A 1 182 ? 31.598 -2.916 -6.060 1.00 48.81 182 GLY A O 1
ATOM 1426 N N . VAL A 1 183 ? 29.690 -3.830 -5.324 1.00 41.12 183 VAL A N 1
ATOM 1427 C CA . VAL A 1 183 ? 30.212 -4.190 -4.002 1.00 41.12 183 VAL A CA 1
ATOM 1428 C C . VAL A 1 183 ? 30.163 -5.713 -3.906 1.00 41.12 183 VAL A C 1
ATOM 1430 O O . VAL A 1 183 ? 29.216 -6.277 -3.370 1.00 41.12 183 VAL A O 1
ATOM 1433 N N . ASN A 1 184 ? 31.209 -6.345 -4.446 1.00 36.78 184 ASN A N 1
ATOM 1434 C CA . ASN A 1 184 ? 31.502 -7.786 -4.458 1.00 36.78 184 ASN A CA 1
ATOM 1435 C C . ASN A 1 184 ? 30.624 -8.656 -5.387 1.00 36.78 184 ASN A C 1
ATOM 1437 O O . ASN A 1 184 ? 29.422 -8.443 -5.531 1.00 36.78 184 ASN A O 1
ATOM 1441 N N . ASP A 1 185 ? 31.246 -9.686 -5.976 1.00 38.75 185 ASP A N 1
ATOM 1442 C CA . ASP A 1 185 ? 30.695 -10.592 -7.006 1.00 38.75 185 ASP A CA 1
ATOM 1443 C C . ASP A 1 185 ? 29.408 -11.348 -6.621 1.00 38.75 185 ASP A C 1
ATOM 1445 O O . ASP A 1 185 ? 28.757 -11.931 -7.483 1.00 38.75 185 ASP A O 1
ATOM 1449 N N . SER A 1 186 ? 28.996 -11.330 -5.349 1.00 37.94 186 SER A N 1
ATOM 1450 C CA . SER A 1 186 ? 27.756 -11.970 -4.885 1.00 37.94 186 SER A CA 1
ATOM 1451 C C . SER A 1 186 ? 26.548 -11.027 -4.791 1.00 37.94 186 SER A C 1
ATOM 1453 O O . SER A 1 186 ? 25.422 -11.495 -4.630 1.00 37.94 186 SER A O 1
ATOM 1455 N N . MET A 1 187 ? 26.740 -9.708 -4.918 1.00 40.91 187 MET A N 1
ATOM 1456 C CA . MET A 1 187 ? 25.662 -8.717 -4.993 1.00 40.91 187 MET A CA 1
ATOM 1457 C C . MET A 1 187 ? 26.058 -7.604 -5.967 1.00 40.91 187 MET A C 1
ATOM 1459 O O . MET A 1 187 ? 26.557 -6.549 -5.570 1.00 40.91 187 MET A O 1
ATOM 1463 N N . GLN A 1 188 ? 25.784 -7.800 -7.260 1.00 48.78 188 GLN A N 1
ATOM 1464 C CA . GLN A 1 188 ? 25.811 -6.686 -8.208 1.00 48.78 188 GLN A CA 1
ATOM 1465 C C . GLN A 1 188 ? 24.858 -5.595 -7.713 1.00 48.78 188 GLN A C 1
ATOM 1467 O O . GLN A 1 188 ? 23.644 -5.782 -7.609 1.00 48.78 188 GLN A O 1
ATOM 1472 N N . ALA A 1 189 ? 25.409 -4.434 -7.379 1.00 54.16 189 ALA A N 1
ATOM 1473 C CA . ALA A 1 189 ? 24.601 -3.293 -7.019 1.00 54.16 189 ALA A CA 1
ATOM 1474 C C . ALA A 1 189 ? 23.898 -2.800 -8.298 1.00 54.16 189 ALA A C 1
ATOM 1476 O O . ALA A 1 189 ? 24.547 -2.219 -9.164 1.00 54.16 189 ALA A O 1
ATOM 1477 N N . ARG A 1 190 ? 22.579 -3.007 -8.406 1.00 70.06 190 ARG A N 1
ATOM 1478 C CA . ARG A 1 190 ? 21.812 -2.662 -9.616 1.00 70.06 190 ARG A CA 1
ATOM 1479 C C . ARG A 1 190 ? 21.923 -1.173 -9.968 1.00 70.06 190 ARG A C 1
ATOM 1481 O O . ARG A 1 190 ? 21.836 -0.302 -9.095 1.00 70.06 190 ARG A O 1
ATOM 1488 N N . SER A 1 191 ? 22.172 -0.888 -11.241 1.00 77.75 191 SER A N 1
ATOM 1489 C CA . SER A 1 191 ? 22.418 0.453 -11.778 1.00 77.75 191 SER A CA 1
ATOM 1490 C C . SER A 1 191 ? 21.252 0.943 -12.633 1.00 77.75 191 SER A C 1
ATOM 1492 O O . SER A 1 191 ? 20.212 0.287 -12.731 1.00 77.75 191 SER A O 1
ATOM 1494 N N . PHE A 1 192 ? 21.415 2.109 -13.264 1.00 85.94 192 PHE A N 1
ATOM 1495 C CA . PHE A 1 192 ? 20.491 2.532 -14.308 1.00 85.94 192 PHE A CA 1
ATOM 1496 C C . PHE A 1 192 ? 20.500 1.562 -15.502 1.00 85.94 192 PHE A C 1
ATOM 1498 O O . PHE A 1 192 ? 19.432 1.151 -15.955 1.00 85.94 192 PHE A O 1
ATOM 1505 N N . LEU A 1 193 ? 21.687 1.127 -15.948 1.00 90.25 193 LEU A N 1
ATOM 1506 C CA . LEU A 1 193 ? 21.846 0.101 -16.987 1.00 90.25 193 LEU A CA 1
ATOM 1507 C C . LEU A 1 193 ? 21.105 -1.203 -16.642 1.00 90.25 193 LEU A C 1
ATOM 1509 O O . LEU A 1 193 ? 20.494 -1.796 -17.526 1.00 90.25 193 LEU A O 1
ATOM 1513 N N . SER A 1 194 ? 21.058 -1.600 -15.365 1.00 89.06 194 SER A N 1
ATOM 1514 C CA . SER A 1 194 ? 20.353 -2.821 -14.944 1.00 89.06 194 SER A CA 1
ATOM 1515 C C . SER A 1 194 ? 18.861 -2.831 -15.266 1.00 89.06 194 SER A C 1
ATOM 1517 O O . SER A 1 194 ? 18.274 -3.902 -15.398 1.00 89.06 194 SER A O 1
ATOM 1519 N N . VAL A 1 195 ? 18.231 -1.662 -15.425 1.00 92.12 195 VAL A N 1
ATOM 1520 C CA . VAL A 1 195 ? 16.836 -1.605 -15.879 1.00 92.12 195 VAL A CA 1
ATOM 1521 C C . VAL A 1 195 ? 16.729 -2.045 -17.342 1.00 92.12 195 VAL A C 1
ATOM 1523 O O . VAL A 1 195 ? 15.832 -2.815 -17.661 1.00 92.12 195 VAL A O 1
ATOM 1526 N N . TYR A 1 196 ? 17.656 -1.635 -18.215 1.00 94.44 196 TYR A N 1
ATOM 1527 C CA . TYR A 1 196 ? 17.693 -2.096 -19.610 1.00 94.44 196 TYR A CA 1
ATOM 1528 C C . TYR A 1 196 ? 17.986 -3.590 -19.722 1.00 94.44 196 TYR A C 1
ATOM 1530 O O . TYR A 1 196 ? 17.320 -4.273 -20.496 1.00 94.44 196 TYR A O 1
ATOM 1538 N N . GLU A 1 197 ? 18.923 -4.099 -18.917 1.00 93.62 197 GLU A N 1
ATOM 1539 C CA . GLU A 1 197 ? 19.225 -5.535 -18.837 1.00 93.62 197 GLU A CA 1
ATOM 1540 C C . GLU A 1 197 ? 17.956 -6.328 -18.487 1.00 93.62 197 GLU A C 1
ATOM 1542 O O . GLU A 1 197 ? 17.544 -7.206 -19.242 1.00 93.62 197 GLU A O 1
ATOM 1547 N N . ALA A 1 198 ? 17.253 -5.930 -17.423 1.00 94.69 198 ALA A N 1
ATOM 1548 C CA . ALA A 1 198 ? 16.031 -6.606 -16.997 1.00 94.69 198 ALA A CA 1
ATOM 1549 C C . ALA A 1 198 ? 14.861 -6.456 -17.993 1.00 94.69 198 ALA A C 1
ATOM 1551 O O . ALA A 1 198 ? 14.057 -7.379 -18.132 1.00 94.69 198 ALA A O 1
ATOM 1552 N N . ILE A 1 199 ? 14.752 -5.322 -18.703 1.00 96.50 199 ILE A N 1
ATOM 1553 C CA . ILE A 1 199 ? 13.783 -5.169 -19.802 1.00 96.50 199 ILE A CA 1
ATOM 1554 C C . ILE A 1 199 ? 14.113 -6.163 -20.914 1.00 96.50 199 ILE A C 1
ATOM 1556 O O . ILE A 1 199 ? 13.223 -6.869 -21.384 1.00 96.50 199 ILE A O 1
ATOM 1560 N N . ALA A 1 200 ? 15.378 -6.234 -21.332 1.00 96.00 200 ALA A N 1
ATOM 1561 C CA . ALA A 1 200 ? 15.796 -7.111 -22.413 1.00 96.00 200 ALA A CA 1
ATOM 1562 C C . ALA A 1 200 ? 15.582 -8.590 -22.078 1.00 96.00 200 ALA A C 1
ATOM 1564 O O . ALA A 1 200 ? 15.074 -9.336 -22.915 1.00 96.00 200 ALA A O 1
ATOM 1565 N N . ASP A 1 201 ? 15.906 -8.998 -20.853 1.00 95.56 201 ASP A N 1
ATOM 1566 C CA . ASP A 1 201 ? 15.686 -10.362 -20.377 1.00 95.56 201 ASP A CA 1
ATOM 1567 C C . ASP A 1 201 ? 14.196 -10.713 -20.368 1.00 95.56 201 ASP A C 1
ATOM 1569 O O . ASP A 1 201 ? 13.798 -11.754 -20.897 1.00 95.56 201 ASP A O 1
ATOM 1573 N N . HIS A 1 202 ? 13.343 -9.812 -19.870 1.00 96.75 202 HIS A N 1
ATOM 1574 C CA . HIS A 1 202 ? 11.901 -10.033 -19.909 1.00 96.75 202 HIS A CA 1
ATOM 1575 C C . HIS A 1 202 ? 11.355 -10.091 -21.344 1.00 96.75 202 HIS A C 1
ATOM 1577 O O . HIS A 1 202 ? 10.500 -10.923 -21.629 1.00 96.75 202 HIS A O 1
ATOM 1583 N N . LEU A 1 203 ? 11.861 -9.281 -22.279 1.00 96.31 203 LEU A N 1
ATOM 1584 C CA . LEU A 1 203 ? 11.451 -9.358 -23.689 1.00 96.31 203 LEU A CA 1
ATOM 1585 C C . LEU A 1 203 ? 11.896 -10.664 -24.367 1.00 96.31 203 LEU A C 1
ATOM 1587 O O . LEU A 1 203 ? 11.186 -11.175 -25.233 1.00 96.31 203 LEU A O 1
ATOM 1591 N N . ARG A 1 204 ? 13.039 -11.231 -23.968 1.00 95.62 204 ARG A N 1
ATOM 1592 C CA . ARG A 1 204 ? 13.562 -12.500 -24.500 1.00 95.62 204 ARG A CA 1
ATOM 1593 C C . ARG A 1 204 ? 12.878 -13.734 -23.915 1.00 95.62 204 ARG A C 1
ATOM 1595 O O . ARG A 1 204 ? 12.833 -14.755 -24.590 1.00 95.62 204 ARG A O 1
ATOM 1602 N N . VAL A 1 205 ? 12.357 -13.665 -22.690 1.00 95.75 205 VAL A N 1
ATOM 1603 C CA . VAL A 1 205 ? 11.737 -14.818 -22.005 1.00 95.75 205 VAL A CA 1
ATOM 1604 C C . VAL A 1 205 ? 10.212 -14.708 -21.953 1.00 95.75 205 VAL A C 1
ATOM 1606 O O . VAL A 1 205 ? 9.508 -15.650 -22.318 1.00 95.75 205 VAL A O 1
ATOM 1609 N N . GLY A 1 206 ? 9.696 -13.558 -21.519 1.00 93.69 206 GLY A N 1
ATOM 1610 C CA . GLY A 1 206 ? 8.272 -13.218 -21.527 1.00 93.69 206 GLY A CA 1
ATOM 1611 C C . GLY A 1 206 ? 7.428 -13.815 -20.400 1.00 93.69 206 GLY A C 1
ATOM 1612 O O . GLY A 1 206 ? 6.204 -13.691 -20.448 1.00 93.69 206 GLY A O 1
ATOM 1613 N N . ASP A 1 207 ? 8.033 -14.473 -19.411 1.00 94.94 207 ASP A N 1
ATOM 1614 C CA . ASP A 1 207 ? 7.330 -15.103 -18.288 1.00 94.94 207 ASP A CA 1
ATOM 1615 C C . ASP A 1 207 ? 7.110 -14.150 -17.096 1.00 94.94 207 ASP A C 1
ATOM 1617 O O . ASP A 1 207 ? 7.564 -13.001 -17.083 1.00 94.94 207 ASP A O 1
ATOM 1621 N N . VAL A 1 208 ? 6.367 -14.621 -16.090 1.00 96.31 208 VAL A N 1
ATOM 1622 C CA . VAL A 1 208 ? 6.082 -13.817 -14.894 1.00 96.31 208 VAL A CA 1
ATOM 1623 C C . VAL A 1 208 ? 7.332 -13.621 -14.032 1.00 96.31 208 VAL A C 1
ATOM 1625 O O . VAL A 1 208 ? 7.507 -12.543 -13.467 1.00 96.31 208 VAL A O 1
ATOM 1628 N N . SER A 1 209 ? 8.229 -14.610 -13.974 1.00 95.25 209 SER A N 1
ATOM 1629 C CA . SER A 1 209 ? 9.442 -14.557 -13.149 1.00 95.25 209 SER A CA 1
ATOM 1630 C C . SER A 1 209 ? 10.355 -13.394 -13.569 1.00 95.25 209 SER A C 1
ATOM 1632 O O . SER A 1 209 ? 10.726 -12.549 -12.748 1.00 95.25 209 SER A O 1
ATOM 1634 N N . THR A 1 210 ? 10.614 -13.249 -14.872 1.00 95.62 210 THR A N 1
ATOM 1635 C CA . THR A 1 210 ? 11.413 -12.147 -15.423 1.00 95.62 210 THR A CA 1
ATOM 1636 C C . THR A 1 210 ? 10.729 -10.790 -15.260 1.00 95.62 210 THR A C 1
ATOM 1638 O O . THR A 1 210 ? 11.410 -9.795 -14.999 1.00 95.62 210 THR A O 1
ATOM 1641 N N . LEU A 1 211 ? 9.389 -10.729 -15.308 1.00 96.81 211 LEU A N 1
ATOM 1642 C CA . LEU A 1 211 ? 8.646 -9.500 -15.003 1.00 96.81 211 LEU A CA 1
ATOM 1643 C C . LEU A 1 211 ? 8.823 -9.081 -13.536 1.00 96.81 211 LEU A C 1
ATOM 1645 O O . LEU A 1 211 ? 9.022 -7.899 -13.250 1.00 96.81 211 LEU A O 1
ATOM 1649 N N . LEU A 1 212 ? 8.775 -10.030 -12.597 1.00 96.69 212 LEU A N 1
ATOM 1650 C CA . LEU A 1 212 ? 8.986 -9.754 -11.173 1.00 96.69 212 LEU A CA 1
ATOM 1651 C C . LEU A 1 212 ? 10.411 -9.262 -10.896 1.00 96.69 212 LEU A C 1
ATOM 1653 O O . LEU A 1 212 ? 10.593 -8.295 -10.150 1.00 96.69 212 LEU A O 1
ATOM 1657 N N . ILE A 1 213 ? 11.413 -9.862 -11.545 1.00 94.69 213 ILE A N 1
ATOM 1658 C CA . ILE A 1 213 ? 12.808 -9.411 -11.464 1.00 94.69 213 ILE A CA 1
ATOM 1659 C C . ILE A 1 213 ? 12.944 -7.984 -12.003 1.00 94.69 213 ILE A C 1
ATOM 1661 O O . ILE A 1 213 ? 13.593 -7.146 -11.368 1.00 94.69 213 ILE A O 1
ATOM 1665 N N . LEU A 1 214 ? 12.310 -7.670 -13.135 1.00 95.62 214 LEU A N 1
ATOM 1666 C CA . LEU A 1 214 ? 12.291 -6.320 -13.698 1.00 95.62 214 LEU A CA 1
ATOM 1667 C C . LEU A 1 214 ? 11.647 -5.308 -12.742 1.00 95.62 214 LEU A C 1
ATOM 1669 O O . LEU A 1 214 ? 12.244 -4.266 -12.464 1.00 95.62 214 LEU A O 1
ATOM 1673 N N . LEU A 1 215 ? 10.482 -5.622 -12.173 1.00 95.44 215 LEU A N 1
ATOM 1674 C CA . LEU A 1 215 ? 9.818 -4.760 -11.193 1.00 95.44 215 LEU A CA 1
ATOM 1675 C C . LEU A 1 215 ? 10.703 -4.500 -9.970 1.00 95.44 215 LEU A C 1
ATOM 1677 O O . LEU A 1 215 ? 10.876 -3.352 -9.555 1.00 95.44 215 LEU A O 1
ATOM 1681 N N . GLY A 1 216 ? 11.322 -5.535 -9.407 1.00 92.00 216 GLY A N 1
ATOM 1682 C CA . GLY A 1 216 ? 12.230 -5.337 -8.284 1.00 92.00 216 GLY A CA 1
ATOM 1683 C C . GLY A 1 216 ? 13.496 -4.556 -8.666 1.00 92.00 216 GLY A C 1
ATOM 1684 O O . GLY A 1 216 ? 13.992 -3.769 -7.858 1.00 92.00 216 GLY A O 1
ATOM 1685 N N . THR A 1 217 ? 14.003 -4.731 -9.894 1.00 90.81 217 THR A N 1
ATOM 1686 C CA . THR A 1 217 ? 15.158 -3.979 -10.415 1.00 90.81 217 THR A CA 1
ATOM 1687 C C . THR A 1 217 ? 14.831 -2.504 -10.467 1.00 90.81 217 THR A C 1
ATOM 1689 O O . THR A 1 217 ? 15.578 -1.683 -9.940 1.00 90.81 217 THR A O 1
ATOM 1692 N N . LEU A 1 218 ? 13.669 -2.178 -11.032 1.00 90.19 218 LEU A N 1
ATOM 1693 C CA . LEU A 1 218 ? 13.164 -0.820 -11.077 1.00 90.19 218 LEU A CA 1
ATOM 1694 C C . LEU A 1 218 ? 13.024 -0.243 -9.662 1.00 90.19 218 LEU A C 1
ATOM 1696 O O . LEU A 1 218 ? 13.504 0.858 -9.397 1.00 90.19 218 LEU A O 1
ATOM 1700 N N . ASN A 1 219 ? 12.432 -0.997 -8.733 1.00 88.56 219 ASN A N 1
ATOM 1701 C CA . ASN A 1 219 ? 12.284 -0.577 -7.341 1.00 88.56 219 ASN A CA 1
ATOM 1702 C C . ASN A 1 219 ? 13.639 -0.256 -6.680 1.00 88.56 219 ASN A C 1
ATOM 1704 O O . ASN A 1 219 ? 13.812 0.808 -6.083 1.00 88.56 219 ASN A O 1
ATOM 1708 N N . GLU A 1 220 ? 14.626 -1.141 -6.815 1.00 84.25 220 GLU A N 1
ATOM 1709 C CA . GLU A 1 220 ? 15.961 -0.935 -6.253 1.00 84.25 220 GLU A CA 1
ATOM 1710 C C . GLU A 1 220 ? 16.677 0.273 -6.869 1.00 84.25 220 GLU A C 1
ATOM 1712 O O . GLU A 1 220 ? 17.195 1.124 -6.136 1.00 84.25 220 GLU A O 1
ATOM 1717 N N . THR A 1 221 ? 16.671 0.378 -8.200 1.00 82.19 221 THR A N 1
ATOM 1718 C CA . THR A 1 221 ? 17.341 1.456 -8.933 1.00 82.19 221 THR A CA 1
ATOM 1719 C C . THR A 1 221 ? 16.741 2.817 -8.582 1.00 82.19 221 THR A C 1
ATOM 1721 O O . THR A 1 221 ? 17.478 3.757 -8.273 1.00 82.19 221 THR A O 1
ATOM 1724 N N . MET A 1 222 ? 15.410 2.931 -8.519 1.00 79.75 222 MET A N 1
ATOM 1725 C CA . MET A 1 222 ? 14.743 4.203 -8.215 1.00 79.75 222 MET A CA 1
ATOM 1726 C C . MET A 1 222 ? 14.956 4.671 -6.765 1.00 79.75 222 MET A C 1
ATOM 1728 O O . MET A 1 222 ? 15.061 5.875 -6.515 1.00 79.75 222 MET A O 1
ATOM 1732 N N . ARG A 1 223 ? 15.084 3.751 -5.795 1.00 71.94 223 ARG A N 1
ATOM 1733 C CA . ARG A 1 223 ? 15.316 4.094 -4.374 1.00 71.94 223 ARG A CA 1
ATOM 1734 C C . ARG A 1 223 ? 16.706 4.678 -4.102 1.00 71.94 223 ARG A C 1
ATOM 1736 O O . ARG A 1 223 ? 16.866 5.451 -3.152 1.00 71.94 223 ARG A O 1
ATOM 1743 N N . ARG A 1 224 ? 17.709 4.336 -4.921 1.00 65.81 224 ARG A N 1
ATOM 1744 C CA . ARG A 1 224 ? 19.099 4.816 -4.780 1.00 65.81 224 ARG A CA 1
ATOM 1745 C C . ARG A 1 224 ? 19.248 6.310 -5.079 1.00 65.81 224 ARG A C 1
ATOM 1747 O O . ARG A 1 224 ? 20.115 6.951 -4.495 1.00 65.81 224 ARG A O 1
ATOM 1754 N N . GLY A 1 225 ? 18.342 6.890 -5.870 1.00 53.69 225 GLY A N 1
ATOM 1755 C CA . GLY A 1 225 ? 18.315 8.315 -6.226 1.00 53.69 225 GLY A CA 1
ATOM 1756 C C . GLY A 1 225 ? 17.942 9.293 -5.095 1.00 53.69 225 GLY A C 1
ATOM 1757 O O . GLY A 1 225 ? 17.510 10.407 -5.374 1.00 53.69 225 GLY A O 1
ATOM 1758 N N . GLY A 1 226 ? 18.005 8.884 -3.821 1.00 48.25 226 GLY A N 1
ATOM 1759 C CA . GLY A 1 226 ? 17.598 9.690 -2.657 1.00 48.25 226 GLY A CA 1
ATOM 1760 C C . GLY A 1 226 ? 16.147 9.491 -2.187 1.00 48.25 226 GLY A C 1
ATOM 1761 O O . GLY A 1 226 ? 15.793 9.936 -1.092 1.00 48.25 226 GLY A O 1
ATOM 1762 N N . PHE A 1 227 ? 15.316 8.759 -2.935 1.00 52.75 227 PHE A N 1
ATOM 1763 C CA . PHE A 1 227 ? 13.918 8.465 -2.591 1.00 52.75 227 PHE A CA 1
ATOM 1764 C C . PHE A 1 227 ? 13.793 7.152 -1.808 1.00 52.75 227 PHE A C 1
ATOM 1766 O O . PHE A 1 227 ? 13.356 6.120 -2.306 1.00 52.75 227 PHE A O 1
ATOM 1773 N N . LYS A 1 228 ? 14.195 7.177 -0.535 1.00 55.41 228 LYS A N 1
ATOM 1774 C CA . LYS A 1 228 ? 14.460 5.960 0.259 1.00 55.41 228 LYS A CA 1
ATOM 1775 C C . LYS A 1 228 ? 13.239 5.109 0.668 1.00 55.41 228 LYS A C 1
ATOM 1777 O O . LYS A 1 228 ? 13.438 4.111 1.357 1.00 55.41 228 LYS A O 1
ATOM 1782 N N . ARG A 1 229 ? 12.001 5.483 0.312 1.00 67.31 229 ARG A N 1
ATOM 1783 C CA . ARG A 1 229 ? 10.777 4.933 0.943 1.00 67.31 229 ARG A CA 1
ATOM 1784 C C . ARG A 1 229 ? 9.778 4.218 0.020 1.00 67.31 229 ARG A C 1
ATOM 1786 O O . ARG A 1 229 ? 8.852 3.617 0.546 1.00 67.31 229 ARG A O 1
ATOM 1793 N N . GLY A 1 230 ? 9.936 4.280 -1.304 1.00 76.81 230 GLY A N 1
ATOM 1794 C CA . GLY A 1 230 ? 9.039 3.575 -2.231 1.00 76.81 230 GLY A CA 1
ATOM 1795 C C . GLY A 1 230 ? 9.239 2.053 -2.202 1.00 76.81 230 GLY A C 1
ATOM 1796 O O . GLY A 1 230 ? 10.325 1.585 -1.859 1.00 76.81 230 GLY A O 1
ATOM 1797 N N . ILE A 1 231 ? 8.197 1.296 -2.549 1.00 87.62 231 ILE A N 1
ATOM 1798 C CA . ILE A 1 231 ? 8.220 -0.166 -2.709 1.00 87.62 231 ILE A CA 1
ATOM 1799 C C . ILE A 1 231 ? 7.260 -0.569 -3.829 1.00 87.62 231 ILE A C 1
ATOM 1801 O O . ILE A 1 231 ? 6.219 0.067 -3.988 1.00 87.62 231 ILE A O 1
ATOM 1805 N N . ILE A 1 232 ? 7.589 -1.629 -4.570 1.00 93.12 232 ILE A N 1
ATOM 1806 C CA . ILE A 1 232 ? 6.644 -2.289 -5.476 1.00 93.12 232 ILE A CA 1
ATOM 1807 C C . ILE A 1 232 ? 6.094 -3.556 -4.819 1.00 93.12 232 ILE A C 1
ATOM 1809 O O . ILE A 1 232 ? 6.853 -4.398 -4.329 1.00 93.12 232 ILE A O 1
ATOM 1813 N N . VAL A 1 233 ? 4.771 -3.692 -4.841 1.00 96.00 233 VAL A N 1
ATOM 1814 C CA . VAL A 1 233 ? 4.046 -4.895 -4.419 1.00 96.00 233 VAL A CA 1
ATOM 1815 C C . VAL A 1 233 ? 3.265 -5.424 -5.609 1.00 96.00 233 VAL A C 1
ATOM 1817 O O . VAL A 1 233 ? 2.453 -4.703 -6.176 1.00 96.00 233 VAL A O 1
ATOM 1820 N N . SER A 1 234 ? 3.488 -6.676 -5.985 1.00 97.62 234 SER A N 1
ATOM 1821 C CA . SER A 1 234 ? 2.702 -7.342 -7.023 1.00 97.62 234 SER A CA 1
ATOM 1822 C C . SER A 1 234 ? 1.519 -8.094 -6.415 1.00 97.62 234 SER A C 1
ATOM 1824 O O . SER A 1 234 ? 1.524 -8.427 -5.228 1.00 97.62 234 SER A O 1
ATOM 1826 N N . GLN A 1 235 ? 0.502 -8.356 -7.225 1.00 97.88 235 GLN A N 1
ATOM 1827 C CA . GLN A 1 235 ? -0.572 -9.285 -6.901 1.00 97.88 235 GLN A CA 1
ATOM 1828 C C . GLN A 1 235 ? -0.998 -10.046 -8.146 1.00 97.88 235 GLN A C 1
ATOM 1830 O O . GLN A 1 235 ? -1.037 -9.452 -9.221 1.00 97.88 235 GLN A O 1
ATOM 1835 N N . MET A 1 236 ? -1.352 -11.315 -7.984 1.00 97.88 236 MET A N 1
ATOM 1836 C CA . MET A 1 236 ? -1.966 -12.121 -9.032 1.00 97.88 236 MET A CA 1
ATOM 1837 C C . MET A 1 236 ? -3.249 -12.775 -8.523 1.00 97.88 236 MET A C 1
ATOM 1839 O O . MET A 1 236 ? -3.333 -13.226 -7.384 1.00 97.88 236 MET A O 1
ATOM 1843 N N . ASP A 1 237 ? -4.264 -12.810 -9.367 1.00 97.19 237 ASP A N 1
ATOM 1844 C CA . ASP A 1 237 ? -5.483 -13.560 -9.118 1.00 97.19 237 ASP A CA 1
ATOM 1845 C C . ASP A 1 237 ? -5.238 -15.079 -9.183 1.00 97.19 237 ASP A C 1
ATOM 1847 O O . ASP A 1 237 ? -4.516 -15.553 -10.061 1.00 97.19 237 ASP A O 1
ATOM 1851 N N . TYR A 1 238 ? -5.829 -15.840 -8.253 1.00 97.75 238 TYR A N 1
ATOM 1852 C CA . TYR A 1 238 ? -5.590 -17.283 -8.130 1.00 97.75 238 TYR A CA 1
ATOM 1853 C C . TYR A 1 238 ? -6.029 -18.113 -9.347 1.00 97.75 238 TYR A C 1
ATOM 1855 O O . TYR A 1 238 ? -5.529 -19.219 -9.529 1.00 97.75 238 TYR A O 1
ATOM 1863 N N . GLU A 1 239 ? -6.943 -17.604 -10.178 1.00 96.94 239 GLU A N 1
ATOM 1864 C CA . GLU A 1 239 ? -7.368 -18.267 -11.417 1.00 96.94 239 GLU A CA 1
ATOM 1865 C C . GLU A 1 239 ? -6.446 -17.940 -12.601 1.00 96.94 239 GLU A C 1
ATOM 1867 O O . GLU A 1 239 ? -6.639 -18.475 -13.698 1.00 96.94 239 GLU A O 1
ATOM 1872 N N . ASN A 1 240 ? -5.446 -17.063 -12.434 1.00 96.94 240 ASN A N 1
ATOM 1873 C CA . ASN A 1 240 ? -4.505 -16.793 -13.514 1.00 96.94 240 ASN A CA 1
ATOM 1874 C C . ASN A 1 240 ? -3.720 -18.079 -13.855 1.00 96.94 240 ASN A C 1
ATOM 1876 O O . ASN A 1 240 ? -3.144 -18.695 -12.958 1.00 96.94 240 ASN A O 1
ATOM 1880 N N . PRO A 1 241 ? -3.600 -18.460 -15.143 1.00 96.81 241 PRO A N 1
ATOM 1881 C CA . PRO A 1 241 ? -2.877 -19.672 -15.542 1.00 96.81 241 PRO A CA 1
ATOM 1882 C C . PRO A 1 241 ? -1.402 -19.728 -15.113 1.00 96.81 241 PRO A C 1
ATOM 1884 O O . PRO A 1 241 ? -0.815 -20.804 -15.116 1.00 96.81 241 PRO A O 1
ATOM 1887 N N . ASN A 1 242 ? -0.801 -18.587 -14.764 1.00 97.12 242 ASN A N 1
ATOM 1888 C CA . ASN A 1 242 ? 0.598 -18.461 -14.350 1.00 97.12 242 ASN A CA 1
ATOM 1889 C C . ASN A 1 242 ? 0.752 -18.355 -12.818 1.00 97.12 242 ASN A C 1
ATOM 1891 O O . ASN A 1 242 ? 1.818 -17.964 -12.345 1.00 97.12 242 ASN A O 1
ATOM 1895 N N . ILE A 1 243 ? -0.297 -18.656 -12.036 1.00 97.94 243 ILE A N 1
ATOM 1896 C CA . ILE A 1 243 ? -0.275 -18.526 -10.570 1.00 97.94 243 ILE A CA 1
ATOM 1897 C C . ILE A 1 243 ? 0.828 -19.366 -9.917 1.00 97.94 243 ILE A C 1
ATOM 1899 O O . ILE A 1 243 ? 1.465 -18.899 -8.978 1.00 97.94 243 ILE A O 1
ATOM 1903 N N . TRP A 1 244 ? 1.101 -20.563 -10.441 1.00 97.38 244 TRP A N 1
ATOM 1904 C CA . TRP A 1 244 ? 2.157 -21.440 -9.932 1.00 97.38 244 TRP A CA 1
ATOM 1905 C C . TRP A 1 244 ? 3.542 -20.823 -10.133 1.00 97.38 244 TRP A C 1
ATOM 1907 O O . TRP A 1 244 ? 4.219 -20.560 -9.149 1.00 97.38 244 TRP A O 1
ATOM 1917 N N . ASP A 1 245 ? 3.897 -20.438 -11.364 1.00 96.38 245 ASP A N 1
ATOM 1918 C CA . ASP A 1 245 ? 5.164 -19.747 -11.657 1.00 96.38 245 ASP A CA 1
ATOM 1919 C C . ASP A 1 245 ? 5.331 -18.458 -10.822 1.00 96.38 245 ASP A C 1
ATOM 1921 O O . ASP A 1 245 ? 6.432 -18.110 -10.384 1.00 96.38 245 ASP A O 1
ATOM 1925 N N . TYR A 1 246 ? 4.231 -17.735 -10.578 1.00 97.75 246 TYR A N 1
ATOM 1926 C CA . TYR A 1 246 ? 4.218 -16.535 -9.740 1.00 97.75 246 TYR A CA 1
ATOM 1927 C C . TYR A 1 246 ? 4.512 -16.841 -8.265 1.00 97.75 246 TYR A C 1
ATOM 1929 O O . TYR A 1 246 ? 5.291 -16.125 -7.628 1.00 97.75 246 TYR A O 1
ATOM 1937 N N . LEU A 1 247 ? 3.888 -17.884 -7.711 1.00 96.31 247 LEU A N 1
ATOM 1938 C CA . LEU A 1 247 ? 4.106 -18.311 -6.330 1.00 96.31 247 LEU A CA 1
ATOM 1939 C C . LEU A 1 247 ? 5.504 -18.906 -6.146 1.00 96.31 247 LEU A C 1
ATOM 1941 O O . LEU A 1 247 ? 6.172 -18.538 -5.181 1.00 96.31 247 LEU A O 1
ATOM 1945 N N . ASP A 1 248 ? 5.962 -19.711 -7.101 1.00 94.44 248 ASP A N 1
ATOM 1946 C CA . ASP A 1 248 ? 7.232 -20.439 -7.053 1.00 94.44 248 ASP A CA 1
ATOM 1947 C C . ASP A 1 248 ? 8.455 -19.538 -7.237 1.00 94.44 248 ASP A C 1
ATOM 1949 O O . ASP A 1 248 ? 9.549 -19.921 -6.837 1.00 94.44 248 ASP A O 1
ATOM 1953 N N . THR A 1 249 ? 8.290 -18.328 -7.789 1.00 93.06 249 THR A N 1
ATOM 1954 C CA . THR A 1 249 ? 9.365 -17.326 -7.861 1.00 93.06 249 THR A CA 1
ATOM 1955 C C . THR A 1 249 ? 9.668 -16.780 -6.453 1.00 93.06 249 THR A C 1
ATOM 1957 O O . THR A 1 249 ? 8.884 -15.961 -5.957 1.00 93.06 249 THR A O 1
ATOM 1960 N N . PRO A 1 250 ? 10.778 -17.150 -5.787 1.00 86.94 250 PRO A N 1
ATOM 1961 C CA . PRO A 1 250 ? 10.978 -16.845 -4.369 1.00 86.94 250 PRO A CA 1
ATOM 1962 C C . PRO A 1 250 ? 11.231 -15.354 -4.118 1.00 86.94 250 PRO A C 1
ATOM 1964 O O . PRO A 1 250 ? 11.995 -14.708 -4.842 1.00 86.94 250 PRO A O 1
ATOM 1967 N N . LEU A 1 251 ? 10.669 -14.784 -3.045 1.00 84.38 251 LEU A N 1
ATOM 1968 C CA . LEU A 1 251 ? 10.890 -13.367 -2.707 1.00 84.38 251 LEU A CA 1
ATOM 1969 C C . LEU A 1 251 ? 12.368 -13.032 -2.471 1.00 84.38 251 LEU A C 1
ATOM 1971 O O . LEU A 1 251 ? 12.788 -11.904 -2.737 1.00 84.38 251 LEU A O 1
ATOM 1975 N N . VAL A 1 252 ? 13.159 -13.988 -1.974 1.00 80.12 252 VAL A N 1
ATOM 1976 C CA . VAL A 1 252 ? 14.593 -13.794 -1.706 1.00 80.12 252 VAL A CA 1
ATOM 1977 C C . VAL A 1 252 ? 15.403 -13.556 -2.981 1.00 80.12 252 VAL A C 1
ATOM 1979 O O . VAL A 1 252 ? 16.450 -12.908 -2.920 1.00 80.12 252 VAL A O 1
ATOM 1982 N N . GLU A 1 253 ? 14.920 -14.019 -4.132 1.00 82.00 253 GLU A N 1
ATOM 1983 C CA . GLU A 1 253 ? 15.551 -13.801 -5.436 1.00 82.00 253 GLU A CA 1
ATOM 1984 C C . GLU A 1 253 ? 15.168 -12.442 -6.034 1.00 82.00 253 GLU A C 1
ATOM 1986 O O . GLU A 1 253 ? 15.896 -11.888 -6.866 1.00 82.00 253 GLU A O 1
ATOM 1991 N N . LEU A 1 254 ? 14.066 -11.848 -5.562 1.00 86.06 254 LEU A N 1
ATOM 1992 C CA . LEU A 1 254 ? 13.574 -10.583 -6.081 1.00 86.06 254 LEU A CA 1
ATOM 1993 C C . LEU A 1 254 ? 14.345 -9.375 -5.505 1.00 86.06 254 LEU A C 1
ATOM 1995 O O . LEU A 1 254 ? 14.444 -9.179 -4.288 1.00 86.06 254 LEU A O 1
ATOM 1999 N N . PRO A 1 255 ? 14.885 -8.501 -6.367 1.00 83.12 255 PRO A N 1
ATOM 2000 C CA . PRO A 1 255 ? 15.564 -7.274 -5.949 1.00 83.12 255 PRO A CA 1
ATOM 2001 C C . PRO A 1 255 ? 14.633 -6.220 -5.336 1.00 83.12 255 PRO A C 1
ATOM 2003 O O . PRO A 1 255 ? 13.411 -6.258 -5.456 1.00 83.12 255 PRO A O 1
ATOM 2006 N N . GLY A 1 256 ? 15.224 -5.228 -4.665 1.00 77.81 256 GLY A N 1
ATOM 2007 C CA . GLY A 1 256 ? 14.493 -4.061 -4.152 1.00 77.81 256 GLY A CA 1
ATOM 2008 C C . GLY A 1 256 ? 13.570 -4.315 -2.951 1.00 77.81 256 GLY A C 1
ATOM 2009 O O . GLY A 1 256 ? 12.975 -3.356 -2.449 1.00 77.81 256 GLY A O 1
ATOM 2010 N N . GLY A 1 257 ? 13.482 -5.556 -2.458 1.00 77.06 257 GLY A N 1
ATOM 2011 C CA . GLY A 1 257 ? 12.632 -5.938 -1.326 1.00 77.06 257 GLY A CA 1
ATOM 2012 C C . GLY A 1 257 ? 11.141 -5.928 -1.666 1.00 77.06 257 GLY A C 1
ATOM 2013 O O . GLY A 1 257 ? 10.335 -5.533 -0.825 1.00 77.06 257 GLY A O 1
ATOM 2014 N N . THR A 1 258 ? 10.788 -6.286 -2.905 1.00 86.69 258 THR A N 1
ATOM 2015 C CA . THR A 1 258 ? 9.399 -6.367 -3.384 1.00 86.69 258 THR A CA 1
ATOM 2016 C C . THR A 1 258 ? 8.558 -7.358 -2.583 1.00 86.69 258 THR A C 1
ATOM 2018 O O . THR A 1 258 ? 9.082 -8.232 -1.891 1.00 86.69 258 THR A O 1
ATOM 2021 N N . LYS A 1 259 ? 7.232 -7.228 -2.690 1.00 92.00 259 LYS A N 1
ATOM 2022 C CA . LYS A 1 259 ? 6.267 -8.164 -2.095 1.00 92.00 259 LYS A CA 1
ATOM 2023 C C . LYS A 1 259 ? 5.349 -8.764 -3.151 1.00 92.00 259 LYS A C 1
ATOM 2025 O O . LYS A 1 259 ? 5.140 -8.164 -4.209 1.00 92.00 259 LYS A O 1
ATOM 2030 N N . LYS A 1 260 ? 4.811 -9.941 -2.840 1.00 95.44 260 LYS A N 1
ATOM 2031 C CA . LYS A 1 260 ? 3.811 -10.658 -3.633 1.00 95.44 260 LYS A CA 1
ATOM 2032 C C . LYS A 1 260 ? 2.492 -10.716 -2.867 1.00 95.44 260 LYS A C 1
ATOM 2034 O O . LYS A 1 260 ? 2.470 -10.614 -1.638 1.00 95.44 260 LYS A O 1
ATOM 2039 N N . GLY A 1 261 ? 1.405 -10.923 -3.591 1.00 97.31 261 GLY A N 1
ATOM 2040 C CA . GLY A 1 261 ? 0.109 -11.205 -3.002 1.00 97.31 261 GLY A CA 1
ATOM 2041 C C . GLY A 1 261 ? -0.805 -11.954 -3.954 1.00 97.31 261 GLY A C 1
ATOM 2042 O O . GLY A 1 261 ? -0.572 -11.982 -5.160 1.00 97.31 261 GLY A O 1
ATOM 2043 N N . VAL A 1 262 ? -1.861 -12.541 -3.409 1.00 98.31 262 VAL A N 1
ATOM 2044 C CA . VAL A 1 262 ? -2.860 -13.278 -4.182 1.00 98.31 262 VAL A CA 1
ATOM 2045 C C . VAL A 1 262 ? -4.246 -12.701 -3.941 1.00 98.31 262 VAL A C 1
ATOM 2047 O O . VAL A 1 262 ? -4.612 -12.411 -2.799 1.00 98.31 262 VAL A O 1
ATOM 2050 N N . ALA A 1 263 ? -5.013 -12.521 -5.018 1.00 98.00 263 ALA A N 1
ATOM 2051 C CA . ALA A 1 263 ? -6.453 -12.309 -4.920 1.00 98.00 263 ALA A CA 1
ATOM 2052 C C . ALA A 1 263 ? -7.165 -13.664 -4.946 1.00 98.00 263 ALA A C 1
ATOM 2054 O O . ALA A 1 263 ? -6.919 -14.453 -5.854 1.00 98.00 263 ALA A O 1
ATOM 2055 N N . LEU A 1 264 ? -8.035 -13.930 -3.968 1.00 97.81 264 LEU A N 1
ATOM 2056 C CA . LEU A 1 264 ? -8.758 -15.197 -3.844 1.00 97.81 264 LEU A CA 1
ATOM 2057 C C . LEU A 1 264 ? -10.194 -15.042 -3.337 1.00 97.81 264 LEU A C 1
ATOM 2059 O O . LEU A 1 264 ? -10.571 -14.029 -2.759 1.00 97.81 264 LEU A O 1
ATOM 2063 N N . ASP A 1 265 ? -11.010 -16.061 -3.563 1.00 97.50 265 ASP A N 1
ATOM 2064 C CA . ASP A 1 265 ? -12.332 -16.235 -2.962 1.00 97.50 265 ASP A CA 1
ATOM 2065 C C . ASP A 1 265 ? -12.510 -17.703 -2.546 1.00 97.50 265 ASP A C 1
ATOM 2067 O O . ASP A 1 265 ? -11.549 -18.469 -2.542 1.00 97.50 265 ASP A O 1
ATOM 2071 N N . LYS A 1 266 ? -13.730 -18.108 -2.176 1.00 97.81 266 LYS A N 1
ATOM 2072 C CA . LYS A 1 266 ? -14.007 -19.489 -1.756 1.00 97.81 266 LYS A CA 1
ATOM 2073 C C . LYS A 1 266 ? -13.756 -20.537 -2.844 1.00 97.81 266 LYS A C 1
ATOM 2075 O O . LYS A 1 266 ? -13.546 -21.688 -2.482 1.00 97.81 266 LYS A O 1
ATOM 2080 N N . GLY A 1 267 ? -13.740 -20.167 -4.125 1.00 97.94 267 GLY A N 1
ATOM 2081 C CA . GLY A 1 267 ? -13.466 -21.104 -5.217 1.00 97.94 267 GLY A CA 1
ATOM 2082 C C . GLY A 1 267 ? -12.038 -21.654 -5.196 1.00 97.94 267 GLY A C 1
ATOM 2083 O O . GLY A 1 267 ? -11.807 -22.758 -5.675 1.00 97.94 267 GLY A O 1
ATOM 2084 N N . VAL A 1 268 ? -11.085 -20.976 -4.537 1.00 98.19 268 VAL A N 1
ATOM 2085 C CA . VAL A 1 268 ? -9.720 -21.511 -4.366 1.00 98.19 268 VAL A CA 1
ATOM 2086 C C . VAL A 1 268 ? -9.712 -22.848 -3.613 1.00 98.19 268 VAL A C 1
ATOM 2088 O O . VAL A 1 268 ? -8.814 -23.661 -3.812 1.00 98.19 268 VAL A O 1
ATOM 2091 N N . LEU A 1 269 ? -10.729 -23.101 -2.777 1.00 98.00 269 LEU A N 1
ATOM 2092 C CA . LEU A 1 269 ? -10.855 -24.325 -1.982 1.00 98.00 269 LEU A CA 1
ATOM 2093 C C . LEU A 1 269 ? -11.105 -25.577 -2.835 1.00 98.00 269 LEU A C 1
ATOM 2095 O O . LEU A 1 269 ? -10.880 -26.683 -2.346 1.00 98.00 269 LEU A O 1
ATOM 2099 N N . ASP A 1 270 ? -11.501 -25.409 -4.099 1.00 98.00 270 ASP A N 1
ATOM 2100 C CA . ASP A 1 270 ? -11.628 -26.505 -5.063 1.00 98.00 270 ASP A CA 1
ATOM 2101 C C . ASP A 1 270 ? -10.254 -27.046 -5.512 1.00 98.00 270 ASP A C 1
ATOM 2103 O O . ASP A 1 270 ? -10.177 -28.111 -6.125 1.00 98.00 270 ASP A O 1
ATOM 2107 N N . SER A 1 271 ? -9.161 -26.347 -5.173 1.00 97.81 271 SER A N 1
ATOM 2108 C CA . SER A 1 271 ? -7.776 -26.760 -5.422 1.00 97.81 271 SER A CA 1
ATOM 2109 C C . SER A 1 271 ? -6.976 -26.835 -4.110 1.00 97.81 271 SER A C 1
ATOM 2111 O O . SER A 1 271 ? -6.292 -25.876 -3.738 1.00 97.81 271 SER A O 1
ATOM 2113 N N . PRO A 1 272 ? -7.038 -27.969 -3.381 1.00 97.69 272 PRO A N 1
ATOM 2114 C CA . PRO A 1 272 ? -6.325 -28.143 -2.113 1.00 97.69 272 PRO A CA 1
ATOM 2115 C C . PRO A 1 272 ? -4.815 -27.900 -2.214 1.00 97.69 272 PRO A C 1
ATOM 2117 O O . PRO A 1 272 ? -4.250 -27.256 -1.333 1.00 97.69 272 PRO A O 1
ATOM 2120 N N . ASP A 1 273 ? -4.185 -28.337 -3.307 1.00 98.12 273 ASP A N 1
ATOM 2121 C CA . ASP A 1 273 ? -2.749 -28.145 -3.538 1.00 98.12 273 ASP A CA 1
ATOM 2122 C C . ASP A 1 273 ? -2.396 -26.652 -3.644 1.00 98.12 273 ASP A C 1
ATOM 2124 O O . ASP A 1 273 ? -1.394 -26.198 -3.092 1.00 98.12 273 ASP A O 1
ATOM 2128 N N . LEU A 1 274 ? -3.246 -25.850 -4.302 1.00 98.38 274 LEU A N 1
ATOM 2129 C CA . LEU A 1 274 ? -3.038 -24.404 -4.400 1.00 98.38 274 LEU A CA 1
ATOM 2130 C C . LEU A 1 274 ? -3.257 -23.713 -3.050 1.00 98.38 274 LEU A C 1
ATOM 2132 O O . LEU A 1 274 ? -2.509 -22.803 -2.698 1.00 98.38 274 LEU A O 1
ATOM 2136 N N . VAL A 1 275 ? -4.252 -24.146 -2.268 1.00 98.56 275 VAL A N 1
ATOM 2137 C CA . VAL A 1 275 ? -4.466 -23.641 -0.901 1.00 98.56 275 VAL A CA 1
ATOM 2138 C C . VAL A 1 275 ? -3.250 -23.922 -0.024 1.00 98.56 275 VAL A C 1
ATOM 2140 O O . VAL A 1 275 ? -2.830 -23.041 0.727 1.00 98.56 275 VAL A O 1
ATOM 2143 N N . GLN A 1 276 ? -2.676 -25.122 -0.126 1.00 97.56 276 GLN A N 1
ATOM 2144 C CA . GLN A 1 276 ? -1.456 -25.477 0.586 1.00 97.56 276 GLN A CA 1
ATOM 2145 C C . GLN A 1 276 ? -0.292 -24.568 0.170 1.00 97.56 276 GLN A C 1
ATOM 2147 O O . GLN A 1 276 ? 0.315 -23.948 1.041 1.00 97.56 276 GLN A O 1
ATOM 2152 N N . GLN A 1 277 ? -0.050 -24.396 -1.135 1.00 97.31 277 GLN A N 1
ATOM 2153 C CA . GLN A 1 277 ? 1.018 -23.522 -1.634 1.00 97.31 277 GLN A CA 1
ATOM 2154 C C . GLN A 1 277 ? 0.839 -22.069 -1.168 1.00 97.31 277 GLN A C 1
ATOM 2156 O O . GLN A 1 277 ? 1.785 -21.434 -0.709 1.00 97.31 277 GLN A O 1
ATOM 2161 N N . ILE A 1 278 ? -0.383 -21.529 -1.230 1.00 97.75 278 ILE A N 1
ATOM 2162 C CA . ILE A 1 278 ? -0.688 -20.175 -0.743 1.00 97.75 278 ILE A CA 1
ATOM 2163 C C . ILE A 1 278 ? -0.417 -20.061 0.761 1.00 97.75 278 ILE A C 1
ATOM 2165 O O . ILE A 1 278 ? 0.154 -19.061 1.195 1.00 97.75 278 ILE A O 1
ATOM 2169 N N . ALA A 1 279 ? -0.815 -21.058 1.556 1.00 95.56 279 ALA A N 1
ATOM 2170 C CA . ALA A 1 279 ? -0.595 -21.061 2.997 1.00 95.56 279 ALA A CA 1
ATOM 2171 C C . ALA A 1 279 ? 0.899 -21.107 3.348 1.00 95.56 279 ALA A C 1
ATOM 2173 O O . ALA A 1 279 ? 1.354 -20.306 4.163 1.00 95.56 279 ALA A O 1
ATOM 2174 N N . GLU A 1 280 ? 1.673 -21.973 2.690 1.00 92.38 280 GLU A N 1
ATOM 2175 C CA . GLU A 1 280 ? 3.125 -22.071 2.871 1.00 92.38 280 GLU A CA 1
ATOM 2176 C C . GLU A 1 280 ? 3.817 -20.746 2.519 1.00 92.38 280 GLU A C 1
ATOM 2178 O O . GLU A 1 280 ? 4.596 -20.212 3.309 1.00 92.38 280 GLU A O 1
ATOM 2183 N N . GLN A 1 281 ? 3.465 -20.140 1.386 1.00 92.50 281 GLN A N 1
ATOM 2184 C CA . GLN A 1 281 ? 4.006 -18.843 0.968 1.00 92.50 281 GLN A CA 1
ATOM 2185 C C . GLN A 1 281 ? 3.577 -17.700 1.908 1.00 92.50 281 GLN A C 1
ATOM 2187 O O . GLN A 1 281 ? 4.358 -16.795 2.209 1.00 92.50 281 GLN A O 1
ATOM 2192 N N . ALA A 1 282 ? 2.348 -17.726 2.427 1.00 91.62 282 ALA A N 1
ATOM 2193 C CA . ALA A 1 282 ? 1.882 -16.764 3.426 1.00 91.62 282 ALA A CA 1
ATOM 2194 C C . ALA A 1 282 ? 2.599 -16.928 4.773 1.00 91.62 282 ALA A C 1
ATOM 2196 O O . ALA A 1 282 ? 2.870 -15.928 5.442 1.00 91.62 282 ALA A O 1
ATOM 2197 N N . HIS A 1 283 ? 2.946 -18.156 5.148 1.00 87.75 283 HIS A N 1
ATOM 2198 C CA . HIS A 1 283 ? 3.688 -18.468 6.363 1.00 87.75 283 HIS A CA 1
ATOM 2199 C C . HIS A 1 283 ? 5.162 -18.047 6.263 1.00 87.75 283 HIS A C 1
ATOM 2201 O O . HIS A 1 283 ? 5.654 -17.312 7.119 1.00 87.75 283 HIS A O 1
ATOM 2207 N N . TYR A 1 284 ? 5.865 -18.489 5.216 1.00 82.81 284 TYR A N 1
ATOM 2208 C CA . TYR A 1 284 ? 7.317 -18.324 5.094 1.00 82.81 284 TYR A CA 1
ATOM 2209 C C . TYR A 1 284 ? 7.722 -17.013 4.419 1.00 82.81 284 TYR A C 1
ATOM 2211 O O . TYR A 1 284 ? 8.608 -16.329 4.918 1.00 82.81 284 TYR A O 1
ATOM 2219 N N . GLU A 1 285 ? 7.055 -16.613 3.333 1.00 84.44 285 GLU A N 1
ATOM 2220 C CA . GLU A 1 285 ? 7.392 -15.399 2.570 1.00 84.44 285 GLU A CA 1
ATOM 2221 C C . GLU A 1 285 ? 6.512 -14.190 2.932 1.00 84.44 285 GLU A C 1
ATOM 2223 O O . GLU A 1 285 ? 6.667 -13.101 2.370 1.00 84.44 285 GLU A O 1
ATOM 2228 N N . SER A 1 286 ? 5.582 -14.356 3.880 1.00 87.62 286 SER A N 1
ATOM 2229 C CA . SER A 1 286 ? 4.602 -13.329 4.251 1.00 87.62 286 SER A CA 1
ATOM 2230 C C . SER A 1 286 ? 3.801 -12.830 3.040 1.00 87.62 286 SER A C 1
ATOM 2232 O O . SER A 1 286 ? 3.546 -11.635 2.893 1.00 87.62 286 SER A O 1
ATOM 2234 N N . LEU A 1 287 ? 3.397 -13.758 2.161 1.00 94.12 287 LEU A N 1
ATOM 2235 C CA . LEU A 1 287 ? 2.492 -13.495 1.039 1.00 94.12 287 LEU A CA 1
ATOM 2236 C C . LEU A 1 287 ? 1.230 -12.759 1.518 1.00 94.12 287 LEU A C 1
ATOM 2238 O O . LEU A 1 287 ? 0.615 -13.128 2.527 1.00 94.12 287 LEU A O 1
ATOM 2242 N N . PHE A 1 288 ? 0.850 -11.706 0.794 1.00 97.50 288 PHE A N 1
ATOM 2243 C CA . PHE A 1 288 ? -0.348 -10.923 1.100 1.00 97.50 288 PHE A CA 1
ATOM 2244 C C . PHE A 1 288 ? -1.585 -11.585 0.497 1.00 97.50 288 PHE A C 1
ATOM 2246 O O . PHE A 1 288 ? -1.531 -12.098 -0.618 1.00 97.50 288 PHE A O 1
ATOM 2253 N N . LEU A 1 289 ? -2.720 -11.526 1.190 1.00 98.44 289 LEU A N 1
ATOM 2254 C CA . LEU A 1 289 ? -3.967 -12.135 0.719 1.00 98.44 289 LEU A CA 1
ATOM 2255 C C . LEU A 1 289 ? -5.044 -11.062 0.592 1.00 98.44 289 LEU A C 1
ATOM 2257 O O . LEU A 1 289 ? -5.252 -10.277 1.515 1.00 98.44 289 LEU A O 1
ATOM 2261 N N . ALA A 1 290 ? -5.740 -11.021 -0.538 1.00 98.12 290 ALA A N 1
ATOM 2262 C CA . ALA A 1 290 ? -6.899 -10.162 -0.744 1.00 98.12 290 ALA A CA 1
ATOM 2263 C C . ALA A 1 290 ? -8.100 -11.008 -1.148 1.00 98.12 290 ALA A C 1
ATOM 2265 O O . ALA A 1 290 ? -8.029 -11.782 -2.100 1.00 98.12 290 ALA A O 1
ATOM 2266 N N . LYS A 1 291 ? -9.233 -10.821 -0.475 1.00 98.12 291 LYS A N 1
ATOM 2267 C CA . LYS A 1 291 ? -10.498 -11.350 -0.972 1.00 98.12 291 LYS A CA 1
ATOM 2268 C C . LYS A 1 291 ? -10.883 -10.595 -2.234 1.00 98.12 291 LYS A C 1
ATOM 2270 O O . LYS A 1 291 ? -10.853 -9.360 -2.238 1.00 98.12 291 LYS A O 1
ATOM 2275 N N . ARG A 1 292 ? -11.246 -11.322 -3.290 1.00 95.50 292 ARG A N 1
ATOM 2276 C CA . ARG A 1 292 ? -11.721 -10.740 -4.549 1.00 95.50 292 ARG A CA 1
ATOM 2277 C C . ARG A 1 292 ? -12.837 -9.733 -4.273 1.00 95.50 292 ARG A C 1
ATOM 2279 O O . ARG A 1 292 ? -13.820 -10.037 -3.601 1.00 95.50 292 ARG A O 1
ATOM 2286 N N . GLN A 1 293 ? -12.649 -8.525 -4.791 1.00 90.94 293 GLN A N 1
ATOM 2287 C CA . GLN A 1 293 ? -13.652 -7.465 -4.780 1.00 90.94 293 GLN A CA 1
ATOM 2288 C C . GLN A 1 293 ? -14.389 -7.451 -6.131 1.00 90.94 293 GLN A C 1
ATOM 2290 O O . GLN A 1 293 ? -14.266 -8.380 -6.931 1.00 90.94 293 GLN A O 1
ATOM 2295 N N . SER A 1 294 ? -15.163 -6.399 -6.413 1.00 84.00 294 SER A N 1
ATOM 2296 C CA . SER A 1 294 ? -15.712 -6.188 -7.756 1.00 84.00 294 SER A CA 1
ATOM 2297 C C . SER A 1 294 ? -14.603 -6.138 -8.811 1.00 84.00 294 SER A C 1
ATOM 2299 O O . SER A 1 294 ? -13.490 -5.686 -8.534 1.00 84.00 294 SER A O 1
ATOM 2301 N N . LYS A 1 295 ? -14.936 -6.535 -10.044 1.00 74.06 295 LYS A N 1
ATOM 2302 C CA . LYS A 1 295 ? -14.050 -6.425 -11.208 1.00 74.06 295 LYS A CA 1
ATOM 2303 C C . LYS A 1 295 ? -13.478 -4.999 -11.275 1.00 74.06 295 LYS A C 1
ATOM 2305 O O . LYS A 1 295 ? -14.245 -4.043 -11.253 1.00 74.06 295 LYS A O 1
ATOM 2310 N N . ASP A 1 296 ? -12.150 -4.888 -11.304 1.00 87.31 296 ASP A N 1
ATOM 2311 C CA . ASP A 1 296 ? -11.365 -3.642 -11.355 1.00 87.31 296 ASP A CA 1
ATOM 2312 C C . ASP A 1 296 ? -11.115 -2.900 -10.022 1.00 87.31 296 ASP A C 1
ATOM 2314 O O . ASP A 1 296 ? -10.558 -1.802 -10.045 1.00 87.31 296 ASP A O 1
ATOM 2318 N N . ILE A 1 297 ? -11.446 -3.488 -8.865 1.00 94.88 297 ILE A N 1
ATOM 2319 C CA . ILE A 1 297 ? -11.073 -2.955 -7.544 1.00 94.88 297 ILE A CA 1
ATOM 2320 C C . ILE A 1 297 ? -10.111 -3.912 -6.835 1.00 94.88 297 ILE A C 1
ATOM 2322 O O . ILE A 1 297 ? -10.389 -5.100 -6.692 1.00 94.88 297 ILE A O 1
ATOM 2326 N N . HIS A 1 298 ? -8.985 -3.386 -6.352 1.00 96.75 298 HIS A N 1
ATOM 2327 C CA . HIS A 1 298 ? -7.906 -4.185 -5.772 1.00 96.75 298 HIS A CA 1
ATOM 2328 C C . HIS A 1 298 ? -7.304 -3.510 -4.534 1.00 96.75 298 HIS A C 1
ATOM 2330 O O . HIS A 1 298 ? -7.351 -2.290 -4.389 1.00 96.75 298 HIS A O 1
ATOM 2336 N N . ALA A 1 299 ? -6.726 -4.300 -3.631 1.00 97.06 299 ALA A N 1
ATOM 2337 C CA . ALA A 1 299 ? -6.079 -3.783 -2.430 1.00 97.06 299 ALA A CA 1
ATOM 2338 C C . ALA A 1 299 ? -4.745 -3.083 -2.758 1.00 97.06 299 ALA A C 1
ATOM 2340 O O . ALA A 1 299 ? -3.987 -3.545 -3.611 1.00 97.06 299 ALA A O 1
ATOM 2341 N N . ASN A 1 300 ? -4.454 -1.974 -2.077 1.00 96.56 300 ASN A N 1
ATOM 2342 C CA . ASN A 1 300 ? -3.232 -1.182 -2.220 1.00 96.56 300 ASN A CA 1
ATOM 2343 C C . ASN A 1 300 ? -1.985 -1.911 -1.671 1.00 96.56 300 ASN A C 1
ATOM 2345 O O . ASN A 1 300 ? -2.025 -3.072 -1.269 1.00 96.56 300 ASN A O 1
ATOM 2349 N N . VAL A 1 301 ? -0.853 -1.200 -1.637 1.00 95.50 301 VAL A N 1
ATOM 2350 C CA . VAL A 1 301 ? 0.439 -1.693 -1.120 1.00 95.50 301 VAL A CA 1
ATOM 2351 C C . VAL A 1 301 ? 0.337 -2.257 0.300 1.00 95.50 301 VAL A C 1
ATOM 2353 O O . VAL A 1 301 ? 0.889 -3.321 0.563 1.00 95.50 301 VAL A O 1
ATOM 2356 N N . CYS A 1 302 ? -0.369 -1.558 1.191 1.00 95.12 302 CYS A N 1
ATOM 2357 C CA . CYS A 1 302 ? -0.538 -1.947 2.592 1.00 95.12 302 CYS A CA 1
ATOM 2358 C C . CYS A 1 302 ? -1.780 -2.811 2.835 1.00 95.12 302 CYS A C 1
ATOM 2360 O O . CYS A 1 302 ? -2.080 -3.145 3.969 1.00 95.12 302 CYS A O 1
ATOM 2362 N N . MET A 1 303 ? -2.535 -3.151 1.793 1.00 97.19 303 MET A N 1
ATOM 2363 C CA . MET A 1 303 ? -3.732 -3.984 1.869 1.00 97.19 303 MET A CA 1
ATOM 2364 C C . MET A 1 303 ? -4.931 -3.410 2.663 1.00 97.19 303 MET A C 1
ATOM 2366 O O . MET A 1 303 ? -5.910 -4.127 2.847 1.00 97.19 303 MET A O 1
ATOM 2370 N N . GLY A 1 304 ? -4.933 -2.153 3.122 1.00 96.88 304 GLY A N 1
ATOM 2371 C CA . GLY A 1 304 ? -6.069 -1.550 3.841 1.00 96.88 304 GLY A CA 1
ATOM 2372 C C . GLY A 1 304 ? -7.023 -0.735 2.958 1.00 96.88 304 GLY A C 1
ATOM 2373 O O . GLY A 1 304 ? -8.144 -0.430 3.377 1.00 96.88 304 GLY A O 1
ATOM 2374 N N . ILE A 1 305 ? -6.616 -0.382 1.734 1.00 97.62 305 ILE A N 1
ATOM 2375 C CA . ILE A 1 305 ? -7.364 0.516 0.839 1.00 97.62 305 ILE A CA 1
ATOM 2376 C C . ILE A 1 305 ? -7.643 -0.167 -0.495 1.00 97.62 305 ILE A C 1
ATOM 2378 O O . ILE A 1 305 ? -6.739 -0.706 -1.125 1.00 97.62 305 ILE A O 1
ATOM 2382 N N . HIS A 1 306 ? -8.889 -0.096 -0.950 1.00 97.06 306 HIS A N 1
ATOM 2383 C CA . HIS A 1 306 ? -9.341 -0.646 -2.220 1.00 97.06 306 HIS A CA 1
ATOM 2384 C C . HIS A 1 306 ? -9.378 0.440 -3.304 1.00 97.06 306 HIS A C 1
ATOM 2386 O O . HIS A 1 306 ? -10.093 1.442 -3.192 1.00 97.06 306 HIS A O 1
ATOM 2392 N N . LEU A 1 307 ? -8.601 0.225 -4.363 1.00 96.12 307 LEU A N 1
ATOM 2393 C CA . LEU A 1 307 ? -8.320 1.180 -5.429 1.00 96.12 307 LEU A CA 1
ATOM 2394 C C . LEU A 1 307 ? -8.657 0.586 -6.798 1.00 96.12 307 LEU A C 1
ATOM 2396 O O . LEU A 1 307 ? -8.486 -0.611 -7.029 1.00 96.12 307 LEU A O 1
ATOM 2400 N N . GLY A 1 308 ? -9.098 1.455 -7.706 1.00 94.56 308 GLY A N 1
ATOM 2401 C CA . GLY A 1 308 ? -9.123 1.164 -9.136 1.00 94.56 308 GLY A CA 1
ATOM 2402 C C . GLY A 1 308 ? -7.774 1.435 -9.804 1.00 94.56 308 GLY A C 1
ATOM 2403 O O . GLY A 1 308 ? -6.837 1.938 -9.181 1.00 94.56 308 GLY A O 1
ATOM 2404 N N . ASP A 1 309 ? -7.681 1.133 -11.097 1.00 94.12 309 ASP A N 1
ATOM 2405 C CA . ASP A 1 309 ? -6.479 1.390 -11.897 1.00 94.12 309 ASP A CA 1
ATOM 2406 C C . ASP A 1 309 ? -6.073 2.877 -11.876 1.00 94.12 309 ASP A C 1
ATOM 2408 O O . ASP A 1 309 ? -6.871 3.766 -12.178 1.00 94.12 309 ASP A O 1
ATOM 2412 N N . ARG A 1 310 ? -4.799 3.131 -11.568 1.00 92.31 310 ARG A N 1
ATOM 2413 C CA . ARG A 1 310 ? -4.140 4.435 -11.369 1.00 92.31 310 ARG A CA 1
ATOM 2414 C C . ARG A 1 310 ? -4.654 5.248 -10.177 1.00 92.31 310 ARG A C 1
ATOM 2416 O O . ARG A 1 310 ? -4.296 6.422 -10.048 1.00 92.31 310 ARG A O 1
ATOM 2423 N N . ALA A 1 311 ? -5.532 4.691 -9.350 1.00 92.06 311 ALA A N 1
ATOM 2424 C CA . ALA A 1 311 ? -6.163 5.446 -8.282 1.00 92.06 311 ALA A CA 1
ATOM 2425 C C . ALA A 1 311 ? -5.264 5.576 -7.043 1.00 92.06 311 ALA A C 1
ATOM 2427 O O . ALA A 1 311 ? -4.388 4.752 -6.787 1.00 92.06 311 ALA A O 1
ATOM 2428 N N . THR A 1 312 ? -5.472 6.637 -6.260 1.00 91.12 312 THR A N 1
ATOM 2429 C CA . THR A 1 312 ? -4.479 7.070 -5.268 1.00 91.12 312 THR A CA 1
ATOM 2430 C C . THR A 1 312 ? -4.866 6.744 -3.828 1.00 91.12 312 THR A C 1
ATOM 2432 O O . THR A 1 312 ? -5.996 6.943 -3.392 1.00 91.12 312 THR A O 1
ATOM 2435 N N . CYS A 1 313 ? -3.888 6.297 -3.042 1.00 93.44 313 CYS A N 1
ATOM 2436 C CA . CYS A 1 313 ? -4.033 6.074 -1.607 1.00 93.44 313 CYS A CA 1
ATOM 2437 C C . CYS A 1 313 ? -3.868 7.397 -0.839 1.00 93.44 313 CYS A C 1
ATOM 2439 O O . CYS A 1 313 ? -2.775 7.736 -0.362 1.00 93.44 313 CYS A O 1
ATOM 2441 N N . LEU A 1 314 ? -4.953 8.162 -0.728 1.00 94.62 314 LEU A N 1
ATOM 2442 C CA . LEU A 1 314 ? -4.976 9.427 0.003 1.00 94.62 314 LEU A CA 1
ATOM 2443 C C . LEU A 1 314 ? -5.477 9.225 1.438 1.00 94.62 314 LEU A C 1
ATOM 2445 O O . LEU A 1 314 ? -6.674 9.049 1.658 1.00 94.62 314 LEU A O 1
ATOM 2449 N N . ILE A 1 315 ? -4.551 9.255 2.403 1.00 94.38 315 ILE A N 1
ATOM 2450 C CA . ILE A 1 315 ? -4.825 8.937 3.812 1.00 94.38 315 ILE A CA 1
ATOM 2451 C C . ILE A 1 315 ? -4.746 10.178 4.704 1.00 94.38 315 ILE A C 1
ATOM 2453 O O . ILE A 1 315 ? -3.817 10.980 4.580 1.00 94.38 315 ILE A O 1
ATOM 2457 N N . TRP A 1 316 ? -5.651 10.261 5.680 1.00 95.12 316 TRP A N 1
ATOM 2458 C CA . TRP A 1 316 ? -5.555 11.144 6.847 1.00 95.12 316 TRP A CA 1
ATOM 2459 C C . TRP A 1 316 ? -6.003 10.397 8.103 1.00 95.12 316 TRP A C 1
ATOM 2461 O O . TRP A 1 316 ? -6.835 9.499 8.004 1.00 95.12 316 TRP A O 1
ATOM 2471 N N . ARG A 1 317 ? -5.453 10.737 9.275 1.00 95.69 317 ARG A N 1
ATOM 2472 C CA . ARG A 1 317 ? -5.680 9.983 10.513 1.00 95.69 317 ARG A CA 1
ATOM 2473 C C . ARG A 1 317 ? -6.385 10.766 11.605 1.00 95.69 317 ARG A C 1
ATOM 2475 O O . ARG A 1 317 ? -6.109 11.948 11.807 1.00 95.69 317 ARG A O 1
ATOM 2482 N N . VAL A 1 318 ? -7.197 10.043 12.370 1.00 97.50 318 VAL A N 1
ATOM 2483 C CA . VAL A 1 318 ? -7.639 10.429 13.711 1.00 97.50 318 VAL A CA 1
ATOM 2484 C C . VAL A 1 318 ? -6.731 9.755 14.747 1.00 97.50 318 VAL A C 1
ATOM 2486 O O . VAL A 1 318 ? -6.636 8.529 14.802 1.00 97.50 318 VAL A O 1
ATOM 2489 N N . ASN A 1 319 ? -6.052 10.542 15.581 1.00 97.44 319 ASN A N 1
ATOM 2490 C CA . ASN A 1 319 ? -5.303 10.053 16.737 1.00 97.44 319 ASN A CA 1
ATOM 2491 C C . ASN A 1 319 ? -6.255 9.871 17.926 1.00 97.44 319 ASN A C 1
ATOM 2493 O O . ASN A 1 319 ? -6.539 10.814 18.666 1.00 97.44 319 ASN A O 1
ATOM 2497 N N . LEU A 1 320 ? -6.725 8.640 18.116 1.00 98.19 320 LEU A N 1
ATOM 2498 C CA . LEU A 1 320 ? -7.636 8.253 19.191 1.00 98.19 320 LEU A CA 1
ATOM 2499 C C . LEU A 1 320 ? -7.033 8.489 20.581 1.00 98.19 320 LEU A C 1
ATOM 2501 O O . LEU A 1 320 ? -7.761 8.784 21.522 1.00 98.19 320 LEU A O 1
ATOM 2505 N N . GLY A 1 321 ? -5.704 8.433 20.711 1.00 96.38 321 GLY A N 1
ATOM 2506 C CA . GLY A 1 321 ? -5.014 8.697 21.973 1.00 96.38 321 GLY A CA 1
ATOM 2507 C C . GLY A 1 321 ? -5.122 10.146 22.461 1.00 96.38 321 GLY A C 1
ATOM 2508 O O . GLY A 1 321 ? -4.762 10.410 23.603 1.00 96.38 321 GLY A O 1
ATOM 2509 N N . LEU A 1 322 ? -5.593 11.078 21.623 1.00 96.81 322 LEU A N 1
ATOM 2510 C CA . LEU A 1 322 ? -5.809 12.491 21.964 1.00 96.81 322 LEU A CA 1
ATOM 2511 C C . LEU A 1 322 ? -7.289 12.849 22.189 1.00 96.81 322 LEU A C 1
ATOM 2513 O O . LEU A 1 322 ? -7.618 14.018 22.361 1.00 96.81 322 LEU A O 1
ATOM 2517 N N . VAL A 1 323 ? -8.192 11.867 22.167 1.00 95.50 323 VAL A N 1
ATOM 2518 C CA . VAL A 1 323 ? -9.628 12.101 22.360 1.00 95.50 323 VAL A CA 1
ATOM 2519 C C . VAL A 1 323 ? -9.929 12.250 23.852 1.00 95.50 323 VAL A C 1
ATOM 2521 O O . VAL A 1 323 ? -9.841 11.288 24.610 1.00 95.50 323 VAL A O 1
ATOM 2524 N N . GLU A 1 324 ? -10.275 13.469 24.270 1.00 90.31 324 GLU A N 1
ATOM 2525 C CA . GLU A 1 324 ? -10.492 13.840 25.680 1.00 90.31 324 GLU A CA 1
ATOM 2526 C C . GLU A 1 324 ? -11.745 13.206 26.297 1.00 90.31 324 GLU A C 1
ATOM 2528 O O . GLU A 1 324 ? -11.726 12.788 27.453 1.00 90.31 324 GLU A O 1
ATOM 2533 N N . ASN A 1 325 ? -12.831 13.129 25.526 1.00 93.31 325 ASN A N 1
ATOM 2534 C CA . ASN A 1 325 ? -14.086 12.478 25.898 1.00 93.31 325 ASN A CA 1
ATOM 2535 C C . ASN A 1 325 ? -14.663 11.721 24.696 1.00 93.31 325 ASN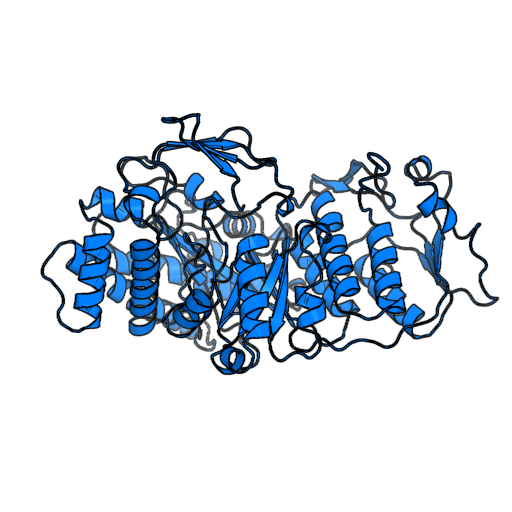 A C 1
ATOM 2537 O O . ASN A 1 325 ? -14.427 12.089 23.542 1.00 93.31 325 ASN A O 1
ATOM 2541 N N . LEU A 1 326 ? -15.392 10.637 24.967 1.00 96.31 326 LEU A N 1
ATOM 2542 C CA . LEU A 1 326 ? -15.879 9.734 23.925 1.00 96.31 326 LEU A CA 1
ATOM 2543 C C . LEU A 1 326 ? -16.932 10.408 23.034 1.00 96.31 326 LEU A C 1
ATOM 2545 O O . LEU A 1 326 ? -16.943 10.169 21.825 1.00 96.31 326 LEU A O 1
ATOM 2549 N N . GLU A 1 327 ? -17.740 11.322 23.582 1.00 96.94 327 GLU A N 1
ATOM 2550 C CA . GLU A 1 327 ? -18.757 12.056 22.820 1.00 96.94 327 GLU A CA 1
ATOM 2551 C C . GLU A 1 327 ? -18.167 12.991 21.753 1.00 96.94 327 GLU A C 1
ATOM 2553 O O . GLU A 1 327 ? -18.864 13.369 20.808 1.00 96.94 327 GLU A O 1
ATOM 2558 N N . ALA A 1 328 ? -16.883 13.355 21.857 1.00 96.50 328 ALA A N 1
ATOM 2559 C CA . ALA A 1 328 ? -16.193 14.174 20.864 1.00 96.50 328 ALA A CA 1
ATOM 2560 C C . ALA A 1 328 ? -15.725 13.388 19.627 1.00 96.50 328 ALA A C 1
ATOM 2562 O O . ALA A 1 328 ? -15.364 14.017 18.627 1.00 96.50 328 ALA A O 1
ATOM 2563 N N . LEU A 1 329 ? -15.752 12.046 19.640 1.00 97.88 329 LEU A N 1
ATOM 2564 C CA . LEU A 1 329 ? -15.332 11.224 18.494 1.00 97.88 329 LEU A CA 1
ATOM 2565 C C . LEU A 1 329 ? -15.986 11.663 17.170 1.00 97.88 329 LEU A C 1
ATOM 2567 O O . LEU A 1 329 ? -15.247 11.904 16.208 1.00 97.88 329 LEU A O 1
ATOM 2571 N N . PRO A 1 330 ? -17.318 11.871 17.084 1.00 98.12 330 PRO A N 1
ATOM 2572 C CA . PRO A 1 330 ? -17.940 12.282 15.830 1.00 98.12 330 PRO A CA 1
ATOM 2573 C C . PRO A 1 330 ? -17.450 13.638 15.321 1.00 98.12 330 PRO A C 1
ATOM 2575 O O . PRO A 1 330 ? -17.272 13.806 14.113 1.00 98.12 330 PRO A O 1
ATOM 2578 N N . LYS A 1 331 ? -17.178 14.599 16.218 1.00 97.25 331 LYS A N 1
ATOM 2579 C CA . LYS A 1 331 ? -16.641 15.918 15.845 1.00 97.25 331 LYS A CA 1
ATOM 2580 C C . LYS A 1 331 ? -15.292 15.768 15.144 1.00 97.25 331 LYS A C 1
ATOM 2582 O O . LYS A 1 331 ? -15.100 16.340 14.072 1.00 97.25 331 LYS A O 1
ATOM 2587 N N . TYR A 1 332 ? -14.376 15.000 15.733 1.00 96.81 332 TYR A N 1
ATOM 2588 C CA . TYR A 1 332 ? -13.036 14.820 15.177 1.00 96.81 332 TYR A CA 1
ATOM 2589 C C . TYR A 1 332 ? -13.058 14.049 13.858 1.00 96.81 332 TYR A C 1
ATOM 2591 O O . TYR A 1 332 ? -12.386 14.448 12.912 1.00 96.81 332 TYR A O 1
ATOM 2599 N N . PHE A 1 333 ? -13.891 13.012 13.748 1.00 98.12 333 PHE A N 1
ATOM 2600 C CA . PHE A 1 333 ? -14.049 12.269 12.499 1.00 98.12 333 PHE A CA 1
ATOM 2601 C C . PHE A 1 333 ? -14.597 13.151 11.372 1.00 98.12 333 PHE A C 1
ATOM 2603 O O . PHE A 1 333 ? -14.063 13.099 10.263 1.00 98.12 333 PHE A O 1
ATOM 2610 N N . ARG A 1 334 ? -15.599 14.006 11.636 1.00 97.75 334 ARG A N 1
ATOM 2611 C CA . ARG A 1 334 ? -16.076 14.990 10.646 1.00 97.75 334 ARG A CA 1
ATOM 2612 C C . ARG A 1 334 ? -14.968 15.952 10.239 1.00 97.75 334 ARG A C 1
ATOM 2614 O O . ARG A 1 334 ? -14.680 16.079 9.055 1.00 97.75 334 ARG A O 1
ATOM 2621 N N . GLN A 1 335 ? -14.288 16.568 11.207 1.00 95.31 335 GLN A N 1
ATOM 2622 C CA . GLN A 1 335 ? -13.195 17.502 10.927 1.00 95.31 335 GLN A CA 1
ATOM 2623 C C . GLN A 1 335 ? -12.121 16.869 10.030 1.00 95.31 335 GLN A C 1
ATOM 2625 O O . GLN A 1 335 ? -11.781 17.428 8.987 1.00 95.31 335 GLN A O 1
ATOM 2630 N N . THR A 1 336 ? -11.619 15.690 10.401 1.00 96.12 336 THR A N 1
ATOM 2631 C CA . THR A 1 336 ? -10.593 14.979 9.631 1.00 96.12 336 THR A CA 1
ATOM 2632 C C . THR A 1 336 ? -11.092 14.583 8.245 1.00 96.12 336 THR A C 1
ATOM 2634 O O . THR A 1 336 ? -10.368 14.733 7.261 1.00 96.12 336 THR A O 1
ATOM 2637 N N . THR A 1 337 ? -12.341 14.130 8.140 1.00 97.81 337 THR A N 1
ATOM 2638 C CA . THR A 1 337 ? -12.932 13.754 6.850 1.00 97.81 337 THR A CA 1
ATOM 2639 C C . THR A 1 337 ? -13.069 14.952 5.929 1.00 97.81 337 THR A C 1
ATOM 2641 O O . THR A 1 337 ? -12.703 14.853 4.761 1.00 97.81 337 THR A O 1
ATOM 2644 N N . ARG A 1 338 ? -13.504 16.105 6.449 1.00 96.00 338 ARG A N 1
ATOM 2645 C CA . ARG A 1 338 ? -13.587 17.344 5.674 1.00 96.00 338 ARG A CA 1
ATOM 2646 C C . ARG A 1 338 ? -12.219 17.748 5.132 1.00 96.00 338 ARG A C 1
ATOM 2648 O O . ARG A 1 338 ? -12.093 18.042 3.949 1.00 96.00 338 ARG A O 1
ATOM 2655 N N . GLN A 1 339 ? -11.180 17.713 5.968 1.00 94.69 339 GLN A N 1
ATOM 2656 C CA . GLN A 1 339 ? -9.806 18.027 5.554 1.00 94.69 339 GLN A CA 1
ATOM 2657 C C . GLN A 1 339 ? -9.307 17.082 4.455 1.00 94.69 339 GLN A C 1
ATOM 2659 O O . GLN A 1 339 ? -8.738 17.528 3.457 1.00 94.69 339 GLN A O 1
ATOM 2664 N N . LEU A 1 340 ? -9.559 15.783 4.614 1.00 96.06 340 LEU A N 1
ATOM 2665 C CA . LEU A 1 340 ? -9.166 14.763 3.652 1.00 96.06 340 LEU A CA 1
ATOM 2666 C C . LEU A 1 340 ? -9.939 14.872 2.326 1.00 96.06 340 LEU A C 1
ATOM 2668 O O . LEU A 1 340 ? -9.328 14.806 1.261 1.00 96.06 340 LEU A O 1
ATOM 2672 N N . ALA A 1 341 ? -11.254 15.084 2.370 1.00 96.56 341 ALA A N 1
ATOM 2673 C CA . ALA A 1 341 ? -12.083 15.277 1.183 1.00 96.56 341 ALA A CA 1
ATOM 2674 C C . ALA A 1 341 ? -11.702 16.569 0.438 1.00 96.56 341 ALA A C 1
ATOM 2676 O O . ALA A 1 341 ? -11.547 16.568 -0.779 1.00 96.56 341 ALA A O 1
ATOM 2677 N N . LEU A 1 342 ? -11.430 17.662 1.155 1.00 94.75 342 LEU A N 1
ATOM 2678 C CA . LEU A 1 342 ? -10.934 18.895 0.541 1.00 94.75 342 LEU A CA 1
ATOM 2679 C C . LEU A 1 342 ? -9.549 18.718 -0.096 1.00 94.75 342 LEU A C 1
ATOM 2681 O O . LEU A 1 342 ? -9.291 19.269 -1.167 1.00 94.75 342 LEU A O 1
ATOM 2685 N N . LEU A 1 343 ? -8.655 17.937 0.517 1.00 93.88 343 LEU A N 1
ATOM 2686 C CA . LEU A 1 343 ? -7.390 17.570 -0.118 1.00 93.88 343 LEU A CA 1
ATOM 2687 C C . LEU A 1 343 ? -7.643 16.773 -1.405 1.00 93.88 343 LEU A C 1
ATOM 2689 O O . LEU A 1 343 ? -7.055 17.096 -2.435 1.00 93.88 343 LEU A O 1
ATOM 2693 N N . HIS A 1 344 ? -8.535 15.779 -1.354 1.00 95.00 344 HIS A N 1
ATOM 2694 C CA . HIS A 1 344 ? -8.908 14.934 -2.488 1.00 95.00 344 HIS A CA 1
ATOM 2695 C C . HIS A 1 344 ? -9.376 15.748 -3.703 1.00 95.00 344 HIS A C 1
ATOM 2697 O O . HIS A 1 344 ? -8.889 15.516 -4.813 1.00 95.00 344 HIS A O 1
ATOM 2703 N N . VAL A 1 345 ? -10.247 16.740 -3.491 1.00 93.88 345 VAL A N 1
ATOM 2704 C CA . VAL A 1 345 ? -10.815 17.529 -4.595 1.00 93.88 345 VAL A CA 1
ATOM 2705 C C . VAL A 1 345 ? -9.853 18.569 -5.178 1.00 93.88 345 VAL A C 1
ATOM 2707 O O . VAL A 1 345 ? -10.025 18.963 -6.326 1.00 93.88 345 VAL A O 1
ATOM 2710 N N . ASN A 1 346 ? -8.835 19.018 -4.430 1.00 90.19 346 ASN A N 1
ATOM 2711 C CA . ASN A 1 346 ? -7.978 20.134 -4.863 1.00 90.19 346 ASN A CA 1
ATOM 2712 C C . ASN A 1 346 ? -6.556 19.730 -5.289 1.00 90.19 346 ASN A C 1
ATOM 2714 O O . ASN A 1 346 ? -5.926 20.469 -6.043 1.00 90.19 346 ASN A O 1
ATOM 2718 N N . TRP A 1 347 ? -6.008 18.594 -4.837 1.00 89.81 347 TRP A N 1
ATOM 2719 C CA . TRP A 1 347 ? -4.570 18.325 -5.024 1.00 89.81 347 TRP A CA 1
ATOM 2720 C C . TRP A 1 347 ? -4.131 18.209 -6.492 1.00 89.81 347 TRP A C 1
ATOM 2722 O O . TRP A 1 347 ? -2.984 18.521 -6.811 1.00 89.81 347 TRP A O 1
ATOM 2732 N N . ARG A 1 348 ? -5.023 17.764 -7.387 1.00 89.62 348 ARG A N 1
ATOM 2733 C CA . ARG A 1 348 ? -4.735 17.608 -8.823 1.00 89.62 348 ARG A CA 1
ATOM 2734 C C . ARG A 1 348 ? -4.455 18.951 -9.493 1.00 89.62 348 ARG A C 1
ATOM 2736 O O . ARG A 1 348 ? -3.509 19.056 -10.271 1.00 89.62 348 ARG A O 1
ATOM 2743 N N . ASP A 1 349 ? -5.220 19.978 -9.130 1.00 86.81 349 ASP A N 1
ATOM 2744 C CA . ASP A 1 349 ? -5.078 21.329 -9.679 1.00 86.81 349 ASP A CA 1
ATOM 2745 C C . ASP A 1 349 ? -3.699 21.928 -9.345 1.00 86.81 349 ASP A C 1
ATOM 2747 O O . ASP A 1 349 ? -3.106 22.630 -10.162 1.00 86.81 349 ASP A O 1
ATOM 2751 N N . GLU A 1 350 ? -3.142 21.590 -8.178 1.00 82.62 350 GLU A N 1
ATOM 2752 C CA . GLU A 1 350 ? -1.832 22.072 -7.714 1.00 82.62 350 GLU A CA 1
ATOM 2753 C C . GLU A 1 350 ? -0.650 21.478 -8.487 1.00 82.62 350 GLU A C 1
ATOM 2755 O O . GLU A 1 350 ? 0.382 22.129 -8.650 1.00 82.62 350 GLU A O 1
ATOM 2760 N N . VAL A 1 351 ? -0.780 20.237 -8.965 1.00 80.44 351 VAL A N 1
ATOM 2761 C CA . VAL A 1 351 ? 0.285 19.560 -9.726 1.00 80.44 351 VAL A CA 1
ATOM 2762 C C . VAL A 1 351 ? 0.096 19.682 -11.245 1.00 80.44 351 VAL A C 1
ATOM 2764 O O . VAL A 1 351 ? 0.981 19.298 -12.017 1.00 80.44 351 VAL A O 1
ATOM 2767 N N . GLY A 1 352 ? -1.029 20.253 -11.688 1.00 82.69 352 GLY A N 1
ATOM 2768 C CA . GLY A 1 352 ? -1.320 20.575 -13.083 1.00 82.69 352 GLY A CA 1
ATOM 2769 C C . GLY A 1 352 ? -1.279 19.348 -13.995 1.00 82.69 352 GLY A C 1
ATOM 2770 O O . GLY A 1 352 ? -1.826 18.298 -13.677 1.00 82.69 352 GLY A O 1
ATOM 2771 N N . LYS A 1 353 ? -0.579 19.444 -15.135 1.00 79.94 353 LYS A N 1
ATOM 2772 C CA . LYS A 1 353 ? -0.484 18.348 -16.124 1.00 79.94 353 LYS A CA 1
ATOM 2773 C C . LYS A 1 353 ? 0.067 17.035 -15.546 1.00 79.94 353 LYS A C 1
ATOM 2775 O O . LYS A 1 353 ? -0.237 15.972 -16.078 1.00 79.94 353 LYS A O 1
ATOM 2780 N N . LYS A 1 354 ? 0.819 17.086 -14.435 1.00 74.88 354 LYS A N 1
ATOM 2781 C CA . LYS A 1 354 ? 1.293 15.889 -13.718 1.00 74.88 354 LYS A CA 1
ATOM 2782 C C . LYS A 1 354 ? 0.152 15.097 -13.063 1.00 74.88 354 LYS A C 1
ATOM 2784 O O . LYS A 1 354 ? 0.395 13.995 -12.592 1.00 74.88 354 LYS A O 1
ATOM 2789 N N . ALA A 1 355 ? -1.076 15.616 -13.026 1.00 80.44 355 ALA A N 1
ATOM 2790 C CA . ALA A 1 355 ? -2.246 14.881 -12.557 1.00 80.44 355 ALA A CA 1
ATOM 2791 C C . ALA A 1 355 ? -2.826 13.917 -13.609 1.00 80.44 355 ALA A C 1
ATOM 2793 O O . ALA A 1 355 ? -3.495 12.965 -13.225 1.00 80.44 355 ALA A O 1
ATOM 2794 N N . ASN A 1 356 ? -2.560 14.115 -14.909 1.00 82.38 356 ASN A N 1
ATOM 2795 C CA . ASN A 1 356 ? -3.240 13.405 -16.015 1.00 82.38 356 ASN A CA 1
ATOM 2796 C C . ASN A 1 356 ? -3.045 11.881 -16.013 1.00 82.38 356 ASN A C 1
ATOM 2798 O O . ASN A 1 356 ? -3.778 11.123 -16.644 1.00 82.38 356 ASN A O 1
ATOM 2802 N N . ILE A 1 357 ? -2.021 11.435 -15.308 1.00 79.50 357 ILE A N 1
ATOM 2803 C CA . ILE A 1 357 ? -1.688 10.032 -15.127 1.00 79.50 357 ILE A CA 1
ATOM 2804 C C . ILE A 1 357 ? -2.516 9.337 -14.048 1.00 79.50 357 ILE A C 1
ATOM 2806 O O . ILE A 1 357 ? -2.522 8.113 -14.010 1.00 79.50 357 ILE A O 1
ATOM 2810 N N . TYR A 1 358 ? -3.222 10.083 -13.208 1.00 88.56 358 TYR A N 1
ATOM 2811 C CA . TYR A 1 358 ? -4.198 9.558 -12.263 1.00 88.56 358 TYR A CA 1
ATOM 2812 C C . TYR A 1 358 ? -5.600 9.708 -12.868 1.00 88.56 358 TYR A C 1
ATOM 2814 O O . TYR A 1 358 ? -5.775 10.459 -13.835 1.00 88.56 358 TYR A O 1
ATOM 2822 N N . PRO A 1 359 ? -6.615 9.002 -12.350 1.00 91.75 359 PRO A N 1
ATOM 2823 C CA . PRO A 1 359 ? -7.990 9.252 -12.735 1.00 91.75 359 PRO A CA 1
ATOM 2824 C C . PRO A 1 359 ? -8.362 10.706 -12.419 1.00 91.75 359 PRO A C 1
ATOM 2826 O O . PRO A 1 359 ? -7.854 11.263 -11.427 1.00 91.75 359 PRO A O 1
ATOM 2829 N N . PRO A 1 360 ? -9.224 11.331 -13.235 1.00 93.12 360 PRO A N 1
ATOM 2830 C CA . PRO A 1 360 ? -9.831 12.605 -12.881 1.00 93.12 360 PRO A CA 1
ATOM 2831 C C . PRO A 1 360 ? -10.593 12.474 -11.552 1.00 93.12 360 PRO A C 1
ATOM 2833 O O . PRO A 1 360 ? -10.910 11.370 -11.102 1.00 93.12 360 PRO A O 1
ATOM 2836 N N . VAL A 1 361 ? -10.839 13.600 -10.881 1.00 92.69 361 VAL A N 1
ATOM 2837 C CA . VAL A 1 361 ? -11.438 13.599 -9.534 1.00 92.69 361 VAL A CA 1
ATOM 2838 C C . VAL A 1 361 ? -12.835 12.965 -9.528 1.00 92.69 361 VAL A C 1
ATOM 2840 O O . VAL A 1 361 ? -13.217 12.318 -8.562 1.00 92.69 361 VAL A O 1
ATOM 2843 N N . GLU A 1 362 ? -13.565 13.072 -10.634 1.00 93.06 362 GLU A N 1
ATOM 2844 C CA . GLU A 1 362 ? -14.887 12.486 -10.838 1.00 93.06 362 GLU A CA 1
ATOM 2845 C C . GLU A 1 362 ? -14.862 10.946 -10.882 1.00 93.06 362 GLU A C 1
ATOM 2847 O O . GLU A 1 362 ? -15.863 10.306 -10.558 1.00 93.06 362 GLU A O 1
ATOM 2852 N N . GLU A 1 363 ? -13.730 10.351 -11.270 1.00 93.19 363 GLU A N 1
ATOM 2853 C CA . GLU A 1 363 ? -13.541 8.897 -11.376 1.00 93.19 363 GLU A CA 1
ATOM 2854 C C . GLU A 1 363 ? -12.855 8.294 -10.138 1.00 93.19 363 GLU A C 1
ATOM 2856 O O . GLU A 1 363 ? -13.084 7.131 -9.805 1.00 93.19 363 GLU A O 1
ATOM 2861 N N . ASP A 1 364 ? -12.027 9.063 -9.424 1.00 92.69 364 ASP A N 1
ATOM 2862 C CA . ASP A 1 364 ? -11.349 8.622 -8.197 1.00 92.69 364 ASP A CA 1
ATOM 2863 C C . ASP A 1 364 ? -12.309 8.656 -6.995 1.00 92.69 364 ASP A C 1
ATOM 2865 O O . ASP A 1 364 ? -12.223 9.514 -6.126 1.00 92.69 364 ASP A O 1
ATOM 2869 N N . ARG A 1 365 ? -13.265 7.724 -6.932 1.00 93.50 365 ARG A N 1
ATOM 2870 C CA . ARG A 1 365 ? -14.358 7.732 -5.940 1.00 93.50 365 ARG A CA 1
ATOM 2871 C C . ARG A 1 365 ? -13.956 7.222 -4.548 1.00 93.50 365 ARG A C 1
ATOM 2873 O O . ARG A 1 365 ? -14.728 6.498 -3.912 1.00 93.50 365 ARG A O 1
ATOM 2880 N N . GLN A 1 366 ? -12.780 7.596 -4.041 1.00 95.38 366 GLN A N 1
ATOM 2881 C CA . GLN A 1 366 ? -12.356 7.217 -2.691 1.00 95.38 366 GLN A CA 1
ATOM 2882 C C . GLN A 1 366 ? -11.447 8.214 -1.962 1.00 95.38 366 GLN A C 1
ATOM 2884 O O . GLN A 1 366 ? -10.647 8.936 -2.551 1.00 95.38 366 GLN A O 1
ATOM 2889 N N . ILE A 1 367 ? -11.519 8.139 -0.631 1.00 97.25 367 ILE A N 1
ATOM 2890 C CA . ILE A 1 367 ? -10.520 8.642 0.321 1.00 97.25 367 ILE A CA 1
ATOM 2891 C C . ILE A 1 367 ? -10.285 7.591 1.411 1.00 97.25 367 ILE A C 1
ATOM 2893 O O . ILE A 1 367 ? -11.037 6.624 1.496 1.00 97.25 367 ILE A O 1
ATOM 2897 N N . ALA A 1 368 ? -9.260 7.763 2.243 1.00 97.56 368 ALA A N 1
ATOM 2898 C CA . ALA A 1 368 ? -8.937 6.836 3.324 1.00 97.56 368 ALA A CA 1
ATOM 2899 C C . ALA A 1 368 ? -8.790 7.555 4.681 1.00 97.56 368 ALA A C 1
ATOM 2901 O O . ALA A 1 368 ? -7.695 7.935 5.097 1.00 97.56 368 ALA A O 1
ATOM 2902 N N . LEU A 1 369 ? -9.915 7.760 5.368 1.00 98.00 369 LEU A N 1
ATOM 2903 C CA . LEU A 1 369 ? -9.962 8.139 6.776 1.00 98.00 369 LEU A CA 1
ATOM 2904 C C . LEU A 1 369 ? -9.524 6.939 7.621 1.00 98.00 369 LEU A C 1
ATOM 2906 O O . LEU A 1 369 ? -10.223 5.927 7.693 1.00 98.00 369 LEU A O 1
ATOM 2910 N N . ASP A 1 370 ? -8.367 7.088 8.244 1.00 97.81 370 ASP A N 1
ATOM 2911 C CA . ASP A 1 370 ? -7.686 6.085 9.054 1.00 97.81 370 ASP A CA 1
ATOM 2912 C C . ASP A 1 370 ? -7.685 6.506 10.536 1.00 97.81 370 ASP A C 1
ATOM 2914 O O . ASP A 1 370 ? -7.976 7.655 10.888 1.00 97.81 370 ASP A O 1
ATOM 2918 N N . VAL A 1 371 ? -7.339 5.583 11.426 1.00 97.50 371 VAL A N 1
ATOM 2919 C CA . VAL A 1 371 ? -7.230 5.825 12.869 1.00 97.50 371 VAL A CA 1
ATOM 2920 C C . VAL A 1 371 ? -5.904 5.302 13.403 1.00 97.50 371 VAL A C 1
ATOM 2922 O O . VAL A 1 371 ? -5.294 4.394 12.848 1.00 97.50 371 VAL A O 1
ATOM 2925 N N . MET A 1 372 ? -5.448 5.851 14.524 1.00 96.88 372 MET A N 1
ATOM 2926 C CA . MET A 1 372 ? -4.364 5.254 15.303 1.00 96.88 372 MET A CA 1
ATOM 2927 C C . MET A 1 372 ? -4.542 5.515 16.794 1.00 96.88 372 MET A C 1
ATOM 2929 O O . MET A 1 372 ? -5.222 6.462 17.183 1.00 96.88 372 MET A O 1
ATOM 2933 N N . GLY A 1 373 ? 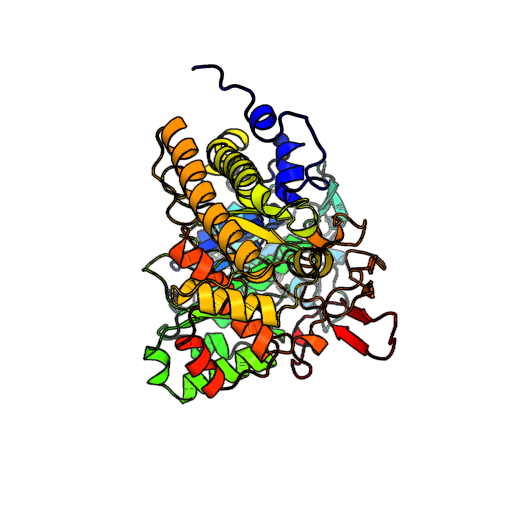-3.894 4.708 17.632 1.00 97.12 373 GLY A N 1
ATOM 2934 C CA . GLY A 1 373 ? -3.873 4.908 19.078 1.00 97.12 373 GLY A CA 1
ATOM 2935 C C . GLY A 1 373 ? -5.047 4.286 19.827 1.00 97.12 373 GLY A C 1
ATOM 2936 O O . GLY A 1 373 ? -5.369 4.775 20.909 1.00 97.12 373 GLY A O 1
ATOM 2937 N N . LEU A 1 374 ? -5.676 3.221 19.305 1.00 98.12 374 LEU A N 1
ATOM 2938 C CA . LEU A 1 374 ? -6.744 2.529 20.042 1.00 98.12 374 LEU A CA 1
ATOM 2939 C C . LEU A 1 374 ? -6.253 2.041 21.409 1.00 98.12 374 LEU A C 1
ATOM 2941 O O . LEU A 1 374 ? -6.883 2.342 22.414 1.00 98.12 374 LEU A O 1
ATOM 2945 N N . ALA A 1 375 ? -5.095 1.375 21.465 1.00 98.12 375 ALA A N 1
ATOM 2946 C CA . ALA A 1 375 ? -4.532 0.888 22.725 1.00 98.12 375 ALA A CA 1
ATOM 2947 C C . ALA A 1 375 ? -4.346 2.017 23.762 1.00 98.12 375 ALA A C 1
ATOM 2949 O O . ALA A 1 375 ? -4.608 1.818 24.947 1.00 98.12 375 ALA A O 1
ATOM 2950 N N . ASN A 1 376 ? -3.959 3.224 23.323 1.00 98.12 376 ASN A N 1
ATOM 2951 C CA . ASN A 1 376 ? -3.873 4.397 24.200 1.00 98.12 376 ASN A CA 1
ATOM 2952 C C . ASN A 1 376 ? -5.257 4.824 24.700 1.00 98.12 376 ASN A C 1
ATOM 2954 O O . ASN A 1 376 ? -5.424 5.032 25.899 1.00 98.12 376 ASN A O 1
ATOM 2958 N N . LEU A 1 377 ? -6.242 4.939 23.801 1.00 98.31 377 LEU A N 1
ATOM 2959 C CA . LEU A 1 377 ? -7.611 5.325 24.152 1.00 98.31 377 LEU A CA 1
ATOM 2960 C C . LEU A 1 377 ? -8.229 4.348 25.161 1.00 98.31 377 LEU A C 1
ATOM 2962 O O . LEU A 1 377 ? -8.823 4.786 26.146 1.00 98.31 377 LEU A O 1
ATOM 2966 N N . LEU A 1 378 ? -8.058 3.044 24.930 1.00 98.56 378 LEU A N 1
ATOM 2967 C CA . LEU A 1 378 ? -8.518 1.978 25.818 1.00 98.56 378 LEU A CA 1
ATOM 2968 C C . LEU A 1 378 ? -7.883 2.116 27.210 1.00 98.56 378 LEU A C 1
ATOM 2970 O O . LEU A 1 378 ? -8.601 2.238 28.204 1.00 98.56 378 LEU A O 1
ATOM 2974 N N . ALA A 1 379 ? -6.554 2.239 27.279 1.00 98.00 379 ALA A N 1
ATOM 2975 C CA . ALA A 1 379 ? -5.830 2.382 28.542 1.00 98.00 379 ALA A CA 1
ATOM 2976 C C . ALA A 1 379 ? -6.208 3.654 29.321 1.00 98.00 379 ALA A C 1
ATOM 2978 O O . ALA A 1 379 ? -6.425 3.590 30.530 1.00 98.00 379 ALA A O 1
ATOM 2979 N N . ILE A 1 380 ? -6.327 4.803 28.643 1.00 97.31 380 ILE A N 1
ATOM 2980 C CA . ILE A 1 380 ? -6.764 6.075 29.251 1.00 97.31 380 ILE A CA 1
ATOM 2981 C C . ILE A 1 380 ? -8.166 5.935 29.851 1.00 97.31 380 ILE A C 1
ATOM 2983 O O . ILE A 1 380 ? -8.469 6.528 30.886 1.00 97.31 380 ILE A O 1
ATOM 2987 N N . ASN A 1 381 ? -9.018 5.128 29.220 1.00 97.31 381 ASN A N 1
ATOM 2988 C CA . ASN A 1 381 ? -10.383 4.925 29.666 1.00 97.31 381 ASN A CA 1
ATOM 2989 C C . ASN A 1 381 ? -10.565 3.755 30.635 1.00 97.31 381 ASN A C 1
ATOM 2991 O O . ASN A 1 381 ? -11.668 3.626 31.163 1.00 97.31 381 ASN A O 1
ATOM 2995 N N . GLY A 1 382 ? -9.521 2.976 30.923 1.00 97.25 382 GLY A N 1
ATOM 2996 C CA . GLY A 1 382 ? -9.615 1.787 31.770 1.00 97.25 382 GLY A CA 1
ATOM 2997 C C . GLY A 1 382 ? -10.447 0.672 31.132 1.00 97.25 382 GLY A C 1
ATOM 2998 O O . GLY A 1 382 ? -11.181 -0.001 31.842 1.00 97.25 382 GLY A O 1
ATOM 2999 N N . ILE A 1 383 ? -10.374 0.536 29.806 1.00 98.44 383 ILE A N 1
ATOM 3000 C CA . ILE A 1 383 ? -11.040 -0.508 29.023 1.00 98.44 383 ILE A CA 1
ATOM 3001 C C . ILE A 1 383 ? -9.959 -1.468 28.517 1.00 98.44 383 ILE A C 1
ATOM 3003 O O . ILE A 1 383 ? -8.924 -1.014 28.034 1.00 98.44 383 ILE A O 1
ATOM 3007 N N . SER A 1 384 ? -10.198 -2.772 28.601 1.00 98.62 384 SER A N 1
ATOM 3008 C CA . SER A 1 384 ? -9.366 -3.802 27.966 1.00 98.62 384 SER A CA 1
ATOM 3009 C C . SER A 1 384 ? -9.794 -4.085 26.521 1.00 98.62 384 SER A C 1
ATOM 3011 O O . SER A 1 384 ? -10.943 -3.852 26.133 1.00 98.62 384 SER A O 1
ATOM 3013 N N . PHE A 1 385 ? -8.903 -4.659 25.713 1.00 98.69 385 PHE A N 1
ATOM 3014 C CA . PHE A 1 385 ? -9.249 -5.149 24.374 1.00 98.69 385 PHE A CA 1
ATOM 3015 C C . PHE A 1 385 ? -10.391 -6.176 24.407 1.00 98.69 385 PHE A C 1
ATOM 3017 O O . PHE A 1 385 ? -11.253 -6.152 23.526 1.00 98.69 385 PHE A O 1
ATOM 3024 N N . GLN A 1 386 ? -10.449 -7.024 25.441 1.00 98.62 386 GLN A N 1
ATOM 3025 C CA . GLN A 1 386 ? -11.533 -7.994 25.614 1.00 98.62 386 GLN A CA 1
ATOM 3026 C C . GLN A 1 386 ? -12.880 -7.298 25.839 1.00 98.62 386 GLN A C 1
ATOM 3028 O O . GLN A 1 386 ? -13.862 -7.624 25.176 1.00 98.62 386 GLN A O 1
ATOM 3033 N N . GLU A 1 387 ? -12.935 -6.299 26.725 1.00 98.62 387 GLU A N 1
ATOM 3034 C CA . GLU A 1 387 ? -14.160 -5.527 26.962 1.00 98.62 387 GLU A CA 1
ATOM 3035 C C . GLU A 1 387 ? -14.604 -4.758 25.715 1.00 98.62 387 GLU A C 1
ATOM 3037 O O . GLU A 1 387 ? -15.803 -4.677 25.444 1.00 98.62 387 GLU A O 1
ATOM 3042 N N . PHE A 1 388 ? -13.656 -4.217 24.940 1.00 98.69 388 PHE A N 1
ATOM 3043 C CA . PHE A 1 388 ? -13.950 -3.569 23.661 1.00 98.69 388 PHE A CA 1
ATOM 3044 C C . PHE A 1 388 ? -14.575 -4.550 22.659 1.00 98.69 388 PHE A C 1
ATOM 3046 O O . PHE A 1 388 ? -15.621 -4.248 22.078 1.00 98.69 388 PHE A O 1
ATOM 3053 N N . LYS A 1 389 ? -13.977 -5.737 22.490 1.00 98.38 389 LYS A N 1
ATOM 3054 C CA . LYS A 1 389 ? -14.492 -6.804 21.620 1.00 98.38 389 LYS A CA 1
ATOM 3055 C C . LYS A 1 389 ? -15.899 -7.228 22.041 1.00 98.38 389 LYS A C 1
ATOM 3057 O O . LYS A 1 389 ? -16.811 -7.212 21.215 1.00 98.38 389 LYS A O 1
ATOM 3062 N N . ASP A 1 390 ? -16.101 -7.534 23.322 1.00 98.50 390 ASP A N 1
ATOM 3063 C CA . ASP A 1 390 ? -17.393 -7.975 23.861 1.00 98.50 390 ASP A CA 1
ATOM 3064 C C . ASP A 1 390 ? -18.483 -6.903 23.706 1.00 98.50 390 ASP A C 1
ATOM 3066 O O . ASP A 1 390 ? -19.637 -7.209 23.393 1.00 98.50 390 ASP A O 1
ATOM 3070 N N . ALA A 1 391 ? -18.134 -5.631 23.921 1.00 98.50 391 ALA A N 1
ATOM 3071 C CA . ALA A 1 391 ? -19.044 -4.512 23.711 1.00 98.50 391 ALA A CA 1
ATOM 3072 C C . ALA A 1 391 ? -19.409 -4.340 22.230 1.00 98.50 391 ALA A C 1
ATOM 3074 O O . ALA A 1 391 ? -20.571 -4.082 21.911 1.00 98.50 391 ALA A O 1
ATOM 3075 N N . GLY A 1 392 ? -18.441 -4.520 21.329 1.00 98.06 392 GLY A N 1
ATOM 3076 C CA . GLY A 1 392 ? -18.655 -4.483 19.886 1.00 98.06 392 GLY A CA 1
ATOM 3077 C C . GLY A 1 392 ? -19.567 -5.604 19.394 1.00 98.06 392 GLY A C 1
ATOM 3078 O O . GLY A 1 392 ? -20.494 -5.346 18.628 1.00 98.06 392 GLY A O 1
ATOM 3079 N N . GLU A 1 393 ? -19.376 -6.830 19.884 1.00 98.25 393 GLU A N 1
ATOM 3080 C CA . GLU A 1 393 ? -20.287 -7.950 19.613 1.00 98.25 393 GLU A CA 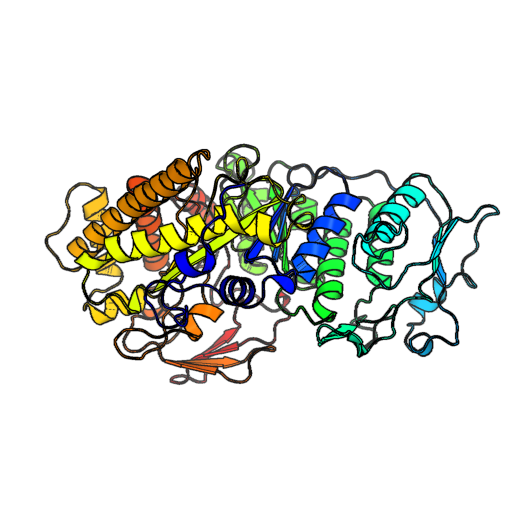1
ATOM 3081 C C . GLU A 1 393 ? -21.705 -7.654 20.089 1.00 98.25 393 GLU A C 1
ATOM 3083 O O . GLU A 1 393 ? -22.665 -7.825 19.336 1.00 98.25 393 GLU A O 1
ATOM 3088 N N . ALA A 1 394 ? -21.840 -7.165 21.321 1.00 98.00 394 ALA A N 1
ATOM 3089 C CA . ALA A 1 394 ? -23.129 -6.831 21.904 1.00 98.00 394 ALA A CA 1
ATOM 3090 C C . ALA A 1 394 ? -23.847 -5.726 21.105 1.00 98.00 394 ALA A C 1
ATOM 3092 O O . ALA A 1 394 ? -25.039 -5.843 20.826 1.00 98.00 394 ALA A O 1
ATOM 3093 N N . PHE A 1 395 ? -23.119 -4.693 20.669 1.00 97.31 395 PHE A N 1
ATOM 3094 C CA . PHE A 1 395 ? -23.640 -3.641 19.793 1.00 97.31 395 PHE A CA 1
ATOM 3095 C C . PHE A 1 395 ? -24.115 -4.197 18.442 1.00 97.31 395 PHE A C 1
ATOM 3097 O O . PHE A 1 395 ? -25.242 -3.927 18.028 1.00 97.31 395 PHE A O 1
ATOM 3104 N N . LEU A 1 396 ? -23.292 -5.012 17.775 1.00 96.81 396 LEU A N 1
ATOM 3105 C CA . LEU A 1 396 ? -23.609 -5.593 16.464 1.00 96.81 396 LEU A CA 1
ATOM 3106 C C . LEU A 1 396 ? -24.775 -6.593 16.515 1.00 96.81 396 LEU A C 1
ATOM 3108 O O . LEU A 1 396 ? -25.450 -6.786 15.506 1.00 96.81 396 LEU A O 1
ATOM 3112 N N . ASN A 1 397 ? -25.030 -7.195 17.678 1.00 96.75 397 ASN A N 1
ATOM 3113 C CA . ASN A 1 397 ? -26.167 -8.083 17.922 1.00 96.75 397 ASN A CA 1
ATOM 3114 C C . ASN A 1 397 ? -27.439 -7.336 18.376 1.00 96.75 397 ASN A C 1
ATOM 3116 O O . ASN A 1 397 ? -28.446 -7.975 18.672 1.00 96.75 397 ASN A O 1
ATOM 3120 N N . GLY A 1 398 ? -27.418 -5.998 18.441 1.00 95.31 398 GLY A N 1
ATOM 3121 C CA . GLY A 1 398 ? -28.572 -5.189 18.851 1.00 95.31 398 GLY A CA 1
ATOM 3122 C C . GLY A 1 398 ? -28.836 -5.178 20.361 1.00 95.31 398 GLY A C 1
ATOM 3123 O O . GLY A 1 398 ? -29.910 -4.769 20.794 1.00 95.31 398 GLY A O 1
ATOM 3124 N N . THR A 1 399 ? -27.863 -5.599 21.169 1.00 93.62 399 THR A N 1
ATOM 3125 C CA . THR A 1 399 ? -27.935 -5.639 22.637 1.00 93.62 399 THR A CA 1
ATOM 3126 C C . THR A 1 399 ? -26.801 -4.809 23.256 1.00 93.62 399 THR A C 1
ATOM 3128 O O . THR A 1 399 ? -25.957 -5.371 23.960 1.00 93.62 399 THR A O 1
ATOM 3131 N N . PRO A 1 400 ? -26.696 -3.497 22.964 1.00 87.25 400 PRO A N 1
ATOM 3132 C CA . PRO A 1 400 ? -25.592 -2.672 23.451 1.00 87.25 400 PRO A CA 1
ATOM 3133 C C . PRO A 1 400 ? -25.527 -2.682 24.984 1.00 87.25 400 PRO A C 1
ATOM 3135 O O . PRO A 1 400 ? -26.552 -2.652 25.662 1.00 87.25 400 PRO A O 1
ATOM 3138 N N . ARG A 1 401 ? -24.309 -2.740 25.532 1.00 83.56 401 ARG A N 1
ATOM 3139 C CA . ARG A 1 401 ? -24.081 -2.768 26.983 1.00 83.56 401 ARG A CA 1
ATOM 3140 C C . ARG A 1 401 ? -23.955 -1.349 27.535 1.00 83.56 401 ARG A C 1
ATOM 3142 O O . ARG A 1 401 ? -23.238 -0.534 26.963 1.00 83.56 401 ARG A O 1
ATOM 3149 N N . GLU A 1 402 ? -24.557 -1.091 28.692 1.00 92.31 402 GLU A N 1
ATOM 3150 C CA . GLU A 1 402 ? -24.362 0.144 29.469 1.00 92.31 402 GLU A CA 1
ATOM 3151 C C . GLU A 1 402 ? -23.029 0.101 30.239 1.00 92.31 402 GLU A C 1
ATOM 3153 O O . GLU A 1 402 ? -22.970 0.119 31.466 1.00 92.31 402 GLU A O 1
ATOM 3158 N N . THR A 1 403 ? -21.929 -0.025 29.500 1.00 96.19 403 THR A N 1
ATOM 3159 C CA . THR A 1 403 ? -20.559 0.011 30.024 1.00 96.19 403 THR A CA 1
ATOM 3160 C C . THR A 1 403 ? -19.764 1.085 29.298 1.00 96.19 403 THR A C 1
ATOM 3162 O O . THR A 1 403 ? -20.132 1.508 28.203 1.00 96.19 403 THR A O 1
ATOM 3165 N N . LYS A 1 404 ? -18.617 1.482 29.854 1.00 96.62 404 LYS A N 1
ATOM 3166 C CA . LYS A 1 404 ? -17.724 2.444 29.194 1.00 96.62 404 LYS A CA 1
ATOM 3167 C C . LYS A 1 404 ? -17.216 1.945 27.830 1.00 96.62 404 LYS A C 1
ATOM 3169 O O . LYS A 1 404 ? -17.058 2.726 26.898 1.00 96.62 404 LYS A O 1
ATOM 3174 N N . ALA A 1 405 ? -17.013 0.632 27.692 1.00 98.06 405 ALA A N 1
ATOM 3175 C CA . ALA A 1 405 ? -16.703 0.001 26.410 1.00 98.06 405 ALA A CA 1
ATOM 3176 C C . ALA A 1 405 ? -17.886 0.070 25.425 1.00 98.06 405 ALA A C 1
ATOM 3178 O O . ALA A 1 405 ? -17.683 0.356 24.247 1.00 98.06 405 ALA A O 1
ATOM 3179 N N . GLY A 1 406 ? -19.120 -0.134 25.902 1.00 98.12 406 GLY A N 1
ATOM 3180 C CA . GLY A 1 406 ? -20.333 0.029 25.093 1.00 98.12 406 GLY A CA 1
ATOM 3181 C C . GLY A 1 406 ? -20.544 1.467 24.621 1.00 98.12 406 GLY A C 1
ATOM 3182 O O . GLY A 1 406 ? -20.845 1.690 23.449 1.00 98.12 406 GLY A O 1
ATOM 3183 N N . GLU A 1 407 ? -20.299 2.442 25.496 1.00 97.81 407 GLU A N 1
ATOM 3184 C CA . GLU A 1 407 ? -20.298 3.865 25.156 1.00 97.81 407 GLU A CA 1
ATOM 3185 C C . GLU A 1 407 ? -19.257 4.189 24.071 1.00 97.81 407 GLU A C 1
ATOM 3187 O O . GLU A 1 407 ? -19.588 4.827 23.070 1.00 97.81 407 GLU A O 1
ATOM 3192 N N . LEU A 1 408 ? -18.018 3.704 24.222 1.00 98.19 408 LEU A N 1
ATOM 3193 C CA . LEU A 1 408 ? -16.968 3.868 23.212 1.00 98.19 408 LEU A CA 1
ATOM 3194 C C . LEU A 1 408 ? -17.406 3.316 21.849 1.00 98.19 408 LEU A C 1
ATOM 3196 O O . LEU A 1 408 ? -17.281 4.009 20.840 1.00 98.19 408 LEU A O 1
ATOM 3200 N N . VAL A 1 409 ? -17.944 2.095 21.812 1.00 98.19 409 VAL A N 1
ATOM 3201 C CA . VAL A 1 409 ? -18.423 1.467 20.571 1.00 98.19 409 VAL A CA 1
ATOM 3202 C C . VAL A 1 409 ? -19.557 2.278 19.936 1.00 98.19 409 VAL A C 1
ATOM 3204 O O . VAL A 1 409 ? -19.535 2.502 18.724 1.00 98.19 409 VAL A O 1
ATOM 3207 N N . TYR A 1 410 ? -20.513 2.765 20.733 1.00 97.50 410 TYR A N 1
ATOM 3208 C CA . TYR A 1 410 ? -21.607 3.608 20.247 1.00 97.50 410 TYR A CA 1
ATOM 3209 C C . TYR A 1 410 ? -21.089 4.898 19.594 1.00 97.50 410 TYR A C 1
ATOM 3211 O O . TYR A 1 410 ? -21.455 5.211 18.456 1.00 97.50 410 TYR A O 1
ATOM 3219 N N . TRP A 1 411 ? -20.205 5.633 20.275 1.00 98.12 411 TRP A N 1
ATOM 3220 C CA . TRP A 1 411 ? -19.660 6.884 19.743 1.00 98.12 411 TRP A CA 1
ATOM 3221 C C . TRP A 1 411 ? -18.750 6.667 18.539 1.00 98.12 411 TRP A C 1
ATOM 3223 O O . TRP A 1 411 ? -18.781 7.472 17.608 1.00 98.12 411 TRP A O 1
ATOM 3233 N N . LEU A 1 412 ? -17.999 5.565 18.507 1.00 97.81 412 LEU A N 1
ATOM 3234 C CA . LEU A 1 412 ? -17.201 5.171 17.351 1.00 97.81 412 LEU A CA 1
ATOM 3235 C C . LEU A 1 412 ? -18.088 4.884 16.129 1.00 97.81 412 LEU A C 1
ATOM 3237 O O . LEU A 1 412 ? -17.829 5.411 15.046 1.00 97.81 412 LEU A O 1
ATOM 3241 N N . ALA A 1 413 ? -19.164 4.109 16.294 1.00 97.88 413 ALA A N 1
ATOM 3242 C CA . ALA A 1 413 ? -20.122 3.848 15.219 1.00 97.88 413 ALA A CA 1
ATOM 3243 C C . ALA A 1 413 ? -20.764 5.154 14.718 1.00 97.88 413 ALA A C 1
ATOM 3245 O O . ALA A 1 413 ? -20.816 5.414 13.515 1.00 97.88 413 ALA A O 1
ATOM 3246 N N . LYS A 1 414 ? -21.178 6.036 15.633 1.00 98.12 414 LYS A N 1
ATOM 3247 C CA . LYS A 1 414 ? -21.707 7.358 15.274 1.00 98.12 414 LYS A CA 1
ATOM 3248 C C . LYS A 1 414 ? -20.681 8.208 14.514 1.00 98.12 414 LYS A C 1
ATOM 3250 O O . LYS A 1 414 ? -21.039 8.862 13.537 1.00 98.12 414 LYS A O 1
ATOM 3255 N N . ALA A 1 415 ? -19.408 8.156 14.897 1.00 98.50 415 ALA A N 1
ATOM 3256 C CA . ALA A 1 415 ? -18.335 8.891 14.235 1.00 98.50 415 ALA A CA 1
ATOM 3257 C C . ALA A 1 415 ? -18.090 8.432 12.784 1.00 98.50 415 ALA A C 1
ATOM 3259 O O . ALA A 1 415 ? -17.893 9.267 11.894 1.00 98.50 415 ALA A O 1
ATOM 3260 N N . TYR A 1 416 ? -18.173 7.128 12.508 1.00 98.50 416 TYR A N 1
ATOM 3261 C CA . TYR A 1 416 ? -18.116 6.597 11.140 1.00 98.50 416 TYR A CA 1
ATOM 3262 C C . TYR A 1 416 ? -19.324 7.024 10.281 1.00 98.50 416 TYR A C 1
ATOM 3264 O O . TYR A 1 416 ? -19.159 7.394 9.114 1.00 98.50 416 TYR A O 1
ATOM 3272 N N . SER A 1 417 ? -20.524 7.068 10.863 1.00 98.44 417 SER A N 1
ATOM 3273 C CA . SER A 1 417 ? -21.724 7.555 10.164 1.00 98.44 417 SER A CA 1
ATOM 3274 C C . SER A 1 417 ? -21.628 9.037 9.824 1.00 98.44 417 SER A C 1
ATOM 3276 O O . SER A 1 417 ? -21.787 9.433 8.667 1.00 98.44 417 SER A O 1
ATOM 3278 N N . GLU A 1 418 ? -21.267 9.865 10.801 1.00 98.56 418 GLU A N 1
ATOM 3279 C CA . GLU A 1 418 ? -21.177 11.311 10.601 1.00 98.56 418 GLU A CA 1
ATOM 3280 C C . GLU A 1 418 ? -20.006 11.714 9.692 1.00 98.56 418 GLU A C 1
ATOM 3282 O O . GLU A 1 418 ? -20.122 12.687 8.951 1.00 98.56 418 GLU A O 1
ATOM 3287 N N . SER A 1 419 ? -18.904 10.956 9.664 1.00 98.19 419 SER A N 1
ATOM 3288 C CA . SER A 1 419 ? -17.846 11.176 8.662 1.00 98.19 419 SER A CA 1
ATOM 3289 C C . SER A 1 419 ? -18.300 10.852 7.240 1.00 98.19 419 SER A C 1
ATOM 3291 O O . SER A 1 419 ? -17.944 11.584 6.322 1.00 98.19 419 SER A O 1
ATOM 3293 N N . THR A 1 420 ? -19.121 9.818 7.034 1.00 98.38 420 THR A N 1
ATOM 3294 C CA . THR A 1 420 ? -19.707 9.543 5.706 1.00 98.38 420 THR A CA 1
ATOM 3295 C C . THR A 1 420 ? -20.562 10.715 5.231 1.00 98.38 420 THR A C 1
ATOM 3297 O O . THR A 1 420 ? -20.423 11.161 4.095 1.00 98.38 420 THR A O 1
ATOM 3300 N N . GLN A 1 421 ? -21.400 11.253 6.121 1.00 98.25 421 GLN A N 1
ATOM 3301 C CA . GLN A 1 421 ? -22.246 12.412 5.824 1.00 98.25 421 GLN A CA 1
ATOM 3302 C C . GLN A 1 421 ? -21.413 13.664 5.514 1.00 98.25 421 GLN A C 1
ATOM 3304 O O . GLN A 1 421 ? -21.734 14.404 4.587 1.00 98.25 421 GLN A O 1
ATOM 3309 N N . GLU A 1 422 ? -20.320 13.890 6.248 1.00 98.25 422 GLU A N 1
ATOM 3310 C CA . GLU A 1 422 ? -19.411 15.011 5.983 1.00 98.25 422 GLU A CA 1
ATOM 3311 C C . GLU A 1 422 ? -18.711 14.873 4.625 1.00 98.25 422 GLU A C 1
ATOM 3313 O O . GLU A 1 422 ? -18.619 15.848 3.880 1.00 98.25 422 GLU A O 1
ATOM 3318 N N . ALA A 1 423 ? -18.248 13.668 4.272 1.00 98.00 423 ALA A N 1
ATOM 3319 C CA . ALA A 1 423 ? -17.677 13.408 2.954 1.00 98.00 423 ALA A CA 1
ATOM 3320 C C . ALA A 1 423 ? -18.688 13.727 1.843 1.00 98.00 423 ALA A C 1
ATOM 3322 O O . ALA A 1 423 ? -18.348 14.441 0.901 1.00 98.00 423 ALA A O 1
ATOM 3323 N N . ASP A 1 424 ? -19.932 13.261 1.982 1.00 98.12 424 ASP A N 1
ATOM 3324 C CA . ASP A 1 424 ? -21.006 13.545 1.028 1.00 98.12 424 ASP A CA 1
ATOM 3325 C C . ASP A 1 424 ? -21.268 15.054 0.902 1.00 98.12 424 ASP A C 1
ATOM 3327 O O . ASP A 1 424 ? -21.375 15.567 -0.212 1.00 98.12 424 ASP A O 1
ATOM 3331 N N . SER A 1 425 ? -21.282 15.788 2.022 1.00 98.06 425 SER A N 1
ATOM 3332 C CA . SER A 1 425 ? -21.423 17.250 2.024 1.00 98.06 425 SER A CA 1
ATOM 3333 C C . SER A 1 425 ? -20.326 17.932 1.204 1.00 98.06 425 SER A C 1
ATOM 3335 O O . SER A 1 425 ? -20.630 18.773 0.360 1.00 98.06 425 SER A O 1
ATOM 3337 N N . VAL A 1 426 ? -19.057 17.552 1.393 1.00 96.62 426 VAL A N 1
ATOM 3338 C CA . VAL A 1 426 ? -17.940 18.129 0.622 1.00 96.62 426 VAL A CA 1
ATOM 3339 C C . VAL A 1 426 ? -18.057 17.788 -0.864 1.00 96.62 426 VAL A C 1
ATOM 3341 O O . VAL A 1 426 ? -17.878 18.665 -1.705 1.00 96.62 426 VAL A O 1
ATOM 3344 N N . MET A 1 427 ? -18.394 16.545 -1.218 1.00 97.31 427 MET A N 1
ATOM 3345 C CA . MET A 1 427 ? -18.558 16.175 -2.628 1.00 97.31 427 MET A CA 1
ATOM 3346 C C . MET A 1 427 ? -19.710 16.954 -3.287 1.00 97.31 427 MET A C 1
ATOM 3348 O O . MET A 1 427 ? -19.561 17.422 -4.417 1.00 97.31 427 MET A O 1
ATOM 3352 N N . LEU A 1 428 ? -20.820 17.181 -2.570 1.00 97.38 428 LEU A N 1
ATOM 3353 C CA . LEU A 1 428 ? -21.938 18.012 -3.034 1.00 97.38 428 LEU A CA 1
ATOM 3354 C C . LEU A 1 428 ? -21.544 19.490 -3.194 1.00 97.38 428 LEU A C 1
ATOM 3356 O O . LEU A 1 428 ? -21.889 20.093 -4.209 1.00 97.38 428 LEU A O 1
ATOM 3360 N N . GLU A 1 429 ? -20.791 20.064 -2.246 1.00 95.62 429 GLU A N 1
ATOM 3361 C CA . GLU A 1 429 ? -20.270 21.444 -2.322 1.00 95.62 429 GLU A CA 1
ATOM 3362 C C . GLU A 1 429 ? -19.467 21.689 -3.615 1.00 95.62 429 GLU A C 1
ATOM 3364 O O . GLU A 1 429 ? -19.500 22.788 -4.174 1.00 95.62 429 GLU A O 1
ATOM 3369 N N . TYR A 1 430 ? -18.773 20.657 -4.106 1.00 94.50 430 TYR A N 1
ATOM 3370 C CA . TYR A 1 430 ? -17.947 20.700 -5.314 1.00 94.50 430 TYR A CA 1
ATOM 3371 C C . TYR A 1 430 ? -18.638 20.133 -6.568 1.00 94.50 430 TYR A C 1
ATOM 3373 O O . TYR A 1 430 ? -18.018 20.107 -7.630 1.00 94.50 430 TYR A O 1
ATOM 3381 N N . ASN A 1 431 ? -19.915 19.737 -6.481 1.00 96.12 431 ASN A N 1
ATOM 3382 C CA . ASN A 1 431 ? -20.679 19.115 -7.571 1.00 96.12 431 ASN A CA 1
ATOM 3383 C C . ASN A 1 431 ? -19.983 17.868 -8.160 1.00 96.12 431 ASN A C 1
ATOM 3385 O O . ASN A 1 431 ? -19.910 17.690 -9.377 1.00 96.12 431 ASN A O 1
ATOM 3389 N N . LEU A 1 432 ? -19.453 17.016 -7.281 1.00 96.56 432 LEU A N 1
ATOM 3390 C CA . LEU A 1 432 ? -18.767 15.773 -7.624 1.00 96.56 432 LEU A CA 1
ATOM 3391 C C . LEU A 1 432 ? -19.597 14.542 -7.213 1.00 96.56 432 LEU A C 1
ATOM 3393 O O . LEU A 1 432 ? -20.414 14.624 -6.289 1.00 96.56 432 LEU A O 1
ATOM 3397 N N . PRO A 1 433 ? -19.389 13.378 -7.856 1.00 96.94 433 PRO A N 1
ATOM 3398 C CA . PRO A 1 433 ? -19.988 12.119 -7.419 1.00 96.94 433 PRO A CA 1
ATOM 3399 C C . PRO A 1 433 ? -19.611 11.775 -5.972 1.00 96.94 433 PRO A C 1
ATOM 3401 O O . PRO A 1 433 ? -18.495 12.037 -5.530 1.00 96.94 433 PRO A O 1
ATOM 3404 N N . MET A 1 434 ? -20.522 11.128 -5.238 1.00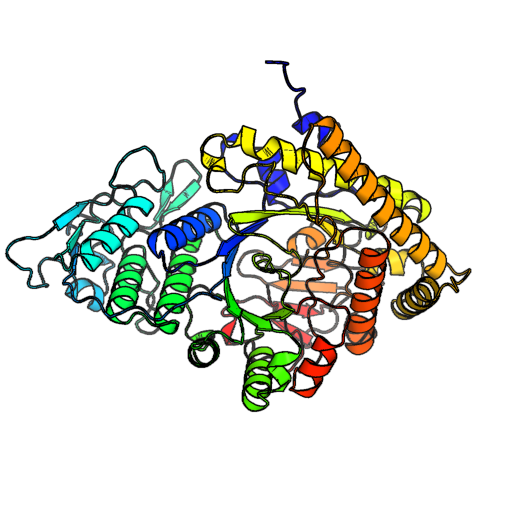 97.31 434 MET A N 1
ATOM 3405 C CA . MET A 1 434 ? -20.241 10.684 -3.866 1.00 97.31 434 MET A CA 1
ATOM 3406 C C . MET A 1 434 ? -19.088 9.675 -3.846 1.00 97.31 434 MET A C 1
ATOM 3408 O O . MET A 1 434 ? -18.971 8.847 -4.756 1.00 97.31 434 MET A O 1
ATOM 3412 N N . LEU A 1 435 ? -18.278 9.689 -2.791 1.00 96.81 435 LEU A N 1
ATOM 3413 C CA . LEU A 1 435 ? -17.219 8.698 -2.599 1.00 96.81 435 LEU A CA 1
ATOM 3414 C C . LEU A 1 435 ? -17.829 7.329 -2.277 1.00 96.81 435 LEU A C 1
ATOM 3416 O O . LEU A 1 435 ? -18.752 7.222 -1.473 1.00 96.81 435 LEU A O 1
ATOM 3420 N N . GLU A 1 436 ? -17.308 6.268 -2.877 1.00 95.62 436 GLU A N 1
ATOM 3421 C CA . GLU A 1 436 ? -17.776 4.897 -2.650 1.00 95.62 436 GLU A CA 1
ATOM 3422 C C . GLU A 1 436 ? -17.101 4.243 -1.447 1.00 95.62 436 GLU A C 1
ATOM 3424 O O . GLU A 1 436 ? -17.674 3.340 -0.841 1.00 95.62 436 GLU A O 1
ATOM 3429 N N . ARG A 1 437 ? -15.882 4.680 -1.111 1.00 96.44 437 ARG A N 1
ATOM 3430 C CA . ARG A 1 437 ? -15.059 4.125 -0.032 1.00 96.44 437 ARG A CA 1
ATOM 3431 C C . ARG A 1 437 ? -14.316 5.250 0.691 1.00 96.44 437 ARG A C 1
ATOM 3433 O O . ARG A 1 437 ? -13.714 6.114 0.054 1.00 96.44 437 ARG A O 1
ATOM 3440 N N . ILE A 1 438 ? -14.393 5.254 2.018 1.00 98.06 438 ILE A N 1
ATOM 3441 C CA . ILE A 1 438 ? -13.973 6.357 2.890 1.00 98.06 438 ILE A CA 1
ATOM 3442 C C . ILE A 1 438 ? -13.095 5.851 4.031 1.00 98.06 438 ILE A C 1
ATOM 3444 O O . ILE A 1 438 ? -12.091 6.477 4.338 1.00 98.06 438 ILE A O 1
ATOM 3448 N N . HIS A 1 439 ? -13.459 4.754 4.691 1.00 98.44 439 HIS A N 1
ATOM 3449 C CA . HIS A 1 439 ? -12.861 4.380 5.979 1.00 98.44 439 HIS A CA 1
ATOM 3450 C C . HIS A 1 439 ? -11.882 3.222 5.843 1.00 98.44 439 HIS A C 1
ATOM 3452 O O . HIS A 1 439 ? -12.161 2.264 5.129 1.00 98.44 439 HIS A O 1
ATOM 3458 N N . THR A 1 440 ? -10.758 3.268 6.549 1.00 98.06 440 THR A N 1
ATOM 3459 C CA . THR A 1 440 ? -9.750 2.199 6.543 1.00 98.06 440 THR A CA 1
ATOM 3460 C C . THR A 1 440 ? -9.082 2.061 7.912 1.00 98.06 440 THR A C 1
ATOM 3462 O O . THR A 1 440 ? -9.268 2.908 8.787 1.00 98.06 440 THR A O 1
ATOM 3465 N N . VAL A 1 441 ? -8.286 1.005 8.072 1.00 97.50 441 VAL A N 1
ATOM 3466 C CA . VAL A 1 441 ? -7.238 0.919 9.090 1.00 97.50 441 VAL A CA 1
ATOM 3467 C C . VAL A 1 441 ? -5.931 0.520 8.404 1.00 97.50 441 VAL A C 1
ATOM 3469 O O . VAL A 1 441 ? -5.820 -0.586 7.873 1.00 97.50 441 VAL A O 1
ATOM 3472 N N . GLU A 1 442 ? -4.941 1.410 8.414 1.00 93.62 442 GLU A N 1
ATOM 3473 C CA . GLU A 1 442 ? -3.650 1.241 7.728 1.00 93.62 442 GLU A CA 1
ATOM 3474 C C . GLU A 1 442 ? -2.469 1.176 8.720 1.00 93.62 442 GLU A C 1
ATOM 3476 O O . GLU A 1 442 ? -2.554 1.649 9.861 1.00 93.62 442 GLU A O 1
ATOM 3481 N N . PRO A 1 443 ? -1.312 0.623 8.311 1.00 83.94 443 PRO A N 1
ATOM 3482 C CA . PRO A 1 443 ? -0.142 0.542 9.172 1.00 83.94 443 PRO A CA 1
ATOM 3483 C C . PRO A 1 443 ? 0.458 1.946 9.377 1.00 83.94 443 PRO A C 1
ATOM 3485 O O . PRO A 1 443 ? 1.153 2.502 8.529 1.00 83.94 443 PRO A O 1
ATOM 3488 N N . ALA A 1 444 ? 0.194 2.551 10.537 1.00 82.31 444 ALA A N 1
ATOM 3489 C CA . ALA A 1 444 ? 0.563 3.937 10.852 1.00 82.31 444 ALA A CA 1
ATOM 3490 C C . ALA A 1 444 ? 1.943 4.117 11.529 1.00 82.31 444 ALA A C 1
ATOM 3492 O O . ALA A 1 444 ? 2.156 5.119 12.202 1.00 82.31 444 ALA A O 1
ATOM 3493 N N . GLN A 1 445 ? 2.886 3.178 11.396 1.00 80.62 445 GLN A N 1
ATOM 3494 C CA . GLN A 1 445 ? 4.014 3.044 12.339 1.00 80.62 445 GLN A CA 1
ATOM 3495 C C . GLN A 1 445 ? 4.924 4.277 12.450 1.00 80.62 445 GLN A C 1
ATOM 3497 O O . GLN A 1 445 ? 5.127 4.818 13.537 1.00 80.62 445 GLN A O 1
ATOM 3502 N N . SER A 1 446 ? 5.455 4.768 11.325 1.00 82.12 446 SER A N 1
ATOM 3503 C CA . SER A 1 446 ? 6.314 5.962 11.340 1.00 82.12 446 SER A CA 1
ATOM 3504 C C . SER A 1 446 ? 5.573 7.193 11.877 1.00 82.12 446 SER A C 1
ATOM 3506 O O . SER A 1 446 ? 6.148 7.971 12.633 1.00 82.12 446 SER A O 1
ATOM 3508 N N . HIS A 1 447 ? 4.293 7.343 11.518 1.00 88.06 447 HIS A N 1
ATOM 3509 C CA . HIS A 1 447 ? 3.464 8.478 11.926 1.00 88.06 447 HIS A CA 1
ATOM 3510 C C . HIS A 1 447 ? 3.114 8.404 13.417 1.00 88.06 447 HIS A C 1
ATOM 3512 O O . HIS A 1 447 ? 3.315 9.387 14.121 1.00 88.06 447 HIS A O 1
ATOM 3518 N N . SER A 1 448 ? 2.706 7.243 13.933 1.00 90.50 448 SER A N 1
ATOM 3519 C CA . SER A 1 448 ? 2.343 7.069 15.345 1.00 90.50 448 SER A CA 1
ATOM 3520 C C . SER A 1 448 ? 3.528 7.311 16.284 1.00 90.50 448 SER A C 1
ATOM 3522 O O . SER A 1 448 ? 3.370 7.845 17.378 1.00 90.50 448 SER A O 1
ATOM 3524 N N . TYR A 1 449 ? 4.753 7.002 15.846 1.00 88.56 449 TYR A N 1
ATOM 3525 C CA . TYR A 1 449 ? 5.956 7.309 16.620 1.00 88.56 449 TYR A CA 1
ATOM 3526 C C . TYR A 1 449 ? 6.314 8.800 16.663 1.00 88.56 449 TYR A C 1
ATOM 3528 O O . TYR A 1 449 ? 7.176 9.192 17.457 1.00 88.56 449 TYR A O 1
ATOM 3536 N N . GLU A 1 450 ? 5.746 9.625 15.787 1.00 90.06 450 GLU A N 1
ATOM 3537 C CA . GLU A 1 450 ? 5.898 11.086 15.801 1.00 90.06 450 GLU A CA 1
ATOM 3538 C C . GLU A 1 450 ? 4.843 11.767 16.687 1.00 90.06 450 GLU A C 1
ATOM 3540 O O . GLU A 1 450 ? 5.035 12.919 17.065 1.00 90.06 450 GLU A O 1
ATOM 3545 N N . THR A 1 451 ? 3.773 11.060 17.064 1.00 92.38 451 THR A N 1
ATOM 3546 C CA . THR A 1 451 ? 2.648 11.618 17.823 1.00 92.38 451 THR A CA 1
ATOM 3547 C C . THR A 1 451 ? 2.619 11.155 19.278 1.00 92.38 451 THR A C 1
ATOM 3549 O O . THR A 1 451 ? 3.335 10.233 19.694 1.00 92.38 451 THR A O 1
ATOM 3552 N N . LYS A 1 452 ? 1.793 11.838 20.075 1.00 95.06 452 LYS A N 1
ATOM 3553 C CA . LYS A 1 452 ? 1.573 11.556 21.494 1.00 95.06 452 LYS A CA 1
ATOM 3554 C C . LYS A 1 452 ? 0.091 11.344 21.802 1.00 95.06 452 LYS A C 1
ATOM 3556 O O . LYS A 1 452 ? -0.762 11.738 21.010 1.00 95.06 452 LYS A O 1
ATOM 3561 N N . ASP A 1 453 ? -0.186 10.700 22.929 1.00 96.44 453 ASP A N 1
ATOM 3562 C CA . ASP A 1 453 ? -1.503 10.631 23.564 1.00 96.44 453 ASP A CA 1
ATOM 3563 C C . ASP A 1 453 ? -1.674 11.733 24.632 1.00 96.44 453 ASP A C 1
ATOM 3565 O O . ASP A 1 453 ? -0.741 12.498 24.900 1.00 96.44 453 ASP A O 1
ATOM 3569 N N . LEU A 1 454 ? -2.854 11.806 25.262 1.00 96.06 454 LEU A N 1
ATOM 3570 C CA . LEU A 1 454 ? -3.173 12.790 26.313 1.00 96.06 454 LEU A CA 1
ATOM 3571 C C . LEU A 1 454 ? -2.233 12.730 27.525 1.00 96.06 454 LEU A C 1
ATOM 3573 O O . LEU A 1 454 ? -2.104 13.704 28.262 1.00 96.06 454 LEU A O 1
ATOM 3577 N N . LEU A 1 455 ? -1.563 11.596 27.744 1.00 96.00 455 LEU A N 1
ATOM 3578 C CA . LEU A 1 455 ? -0.637 11.381 28.856 1.00 96.00 455 LEU A CA 1
ATOM 3579 C C . LEU A 1 455 ? 0.829 11.615 28.449 1.00 96.00 455 LEU A C 1
ATOM 3581 O O . LEU A 1 455 ? 1.756 11.280 29.200 1.00 96.00 455 LEU A O 1
ATOM 3585 N N . GLY A 1 456 ? 1.063 12.154 27.248 1.00 95.50 456 GLY A N 1
ATOM 3586 C CA . GLY A 1 456 ? 2.391 12.410 26.699 1.00 95.50 456 GLY A CA 1
ATOM 3587 C C . GLY A 1 456 ? 3.168 11.140 26.331 1.00 95.50 456 GLY A C 1
ATOM 3588 O O . GLY A 1 456 ? 4.396 11.186 26.181 1.00 95.50 456 GLY A O 1
ATOM 3589 N N . LYS A 1 457 ? 2.500 9.988 26.205 1.00 96.19 457 LYS A N 1
ATOM 3590 C CA . LYS A 1 457 ? 3.095 8.728 25.735 1.00 96.19 457 LYS A CA 1
ATOM 3591 C C . LYS A 1 457 ? 3.006 8.646 24.222 1.00 96.19 457 LYS A C 1
ATOM 3593 O O . LYS A 1 457 ? 2.191 9.305 23.597 1.00 96.19 457 LYS A O 1
ATOM 3598 N N . THR A 1 458 ? 3.910 7.894 23.610 1.00 95.44 458 THR A N 1
ATOM 3599 C CA . THR A 1 458 ? 3.908 7.687 22.160 1.00 95.44 458 THR A CA 1
ATOM 3600 C C . THR A 1 458 ? 2.649 6.930 21.741 1.00 95.44 458 THR A C 1
ATOM 3602 O O . THR A 1 458 ? 2.325 5.895 22.326 1.00 95.44 458 THR A O 1
ATOM 3605 N N . THR A 1 459 ? 1.966 7.421 20.709 1.00 95.44 459 THR A N 1
ATOM 3606 C CA . THR A 1 459 ? 0.756 6.787 20.176 1.00 95.44 459 THR A CA 1
ATOM 3607 C C . THR A 1 459 ? 1.070 5.396 19.608 1.00 95.44 459 THR A C 1
ATOM 3609 O O . THR A 1 459 ? 2.076 5.194 18.921 1.00 95.44 459 THR A O 1
ATOM 3612 N N . CYS A 1 460 ? 0.215 4.420 19.902 1.00 95.00 460 CYS A N 1
ATOM 3613 C CA . CYS A 1 460 ? 0.268 3.073 19.340 1.00 95.00 460 CYS A CA 1
ATOM 3614 C C . CYS A 1 460 ? -0.207 3.072 17.882 1.00 95.00 460 CYS A C 1
ATOM 3616 O O . CYS A 1 460 ? -0.973 3.935 17.449 1.00 95.00 460 CYS A O 1
ATOM 3618 N N . ARG A 1 461 ? 0.263 2.097 17.105 1.00 92.06 461 ARG A N 1
ATOM 3619 C CA . ARG A 1 461 ? -0.069 1.974 15.683 1.00 92.06 461 ARG A CA 1
ATOM 3620 C C . ARG A 1 461 ? -1.521 1.505 15.517 1.00 92.06 461 ARG A C 1
ATOM 3622 O O . ARG A 1 461 ? -1.906 0.525 16.145 1.00 92.06 461 ARG A O 1
ATOM 3629 N N . GLY A 1 462 ? -2.280 2.154 14.630 1.00 94.69 462 GLY A N 1
ATOM 3630 C CA . GLY A 1 462 ? -3.601 1.683 14.194 1.00 94.69 462 GLY A CA 1
ATOM 3631 C C . GLY A 1 462 ? -4.542 1.340 15.353 1.00 94.69 462 GLY A C 1
ATOM 3632 O O . GLY A 1 462 ? -4.647 2.086 16.335 1.00 94.69 462 GLY A O 1
ATOM 3633 N N . ILE A 1 463 ? -5.179 0.177 15.238 1.00 96.88 463 ILE A N 1
ATOM 3634 C CA . ILE A 1 463 ? -6.080 -0.386 16.252 1.00 96.88 463 ILE A CA 1
ATOM 3635 C C . ILE A 1 463 ? -5.419 -1.472 17.113 1.00 96.88 463 ILE A C 1
ATOM 3637 O O . ILE A 1 463 ? -6.106 -2.206 17.811 1.00 96.88 463 ILE A O 1
ATOM 3641 N N . TRP A 1 464 ? -4.094 -1.602 17.055 1.00 94.25 464 TRP A N 1
ATOM 3642 C CA . TRP A 1 464 ? -3.388 -2.768 17.584 1.00 94.25 464 TRP A CA 1
ATOM 3643 C C . TRP A 1 464 ? -2.700 -2.484 18.914 1.00 94.25 464 TRP A C 1
ATOM 3645 O O . TRP A 1 464 ? -2.251 -1.362 19.182 1.00 94.25 464 TRP A O 1
ATOM 3655 N N . ALA A 1 465 ? -2.569 -3.527 19.731 1.00 94.69 465 ALA A N 1
ATOM 3656 C CA . ALA A 1 465 ? -1.656 -3.514 20.862 1.00 94.69 465 ALA A CA 1
ATOM 3657 C C . ALA A 1 465 ? -0.199 -3.460 20.358 1.00 94.69 465 ALA A C 1
ATOM 3659 O O . ALA A 1 465 ? 0.130 -4.115 19.365 1.00 94.69 465 ALA A O 1
ATOM 3660 N N . PRO A 1 466 ? 0.692 -2.666 20.980 1.00 92.12 466 PRO A N 1
ATOM 3661 C CA . PRO A 1 466 ? 2.102 -2.658 20.611 1.00 92.12 466 PRO A CA 1
ATOM 3662 C C . PRO A 1 466 ? 2.807 -3.929 21.096 1.00 92.12 466 PRO A C 1
ATOM 3664 O O . PRO A 1 466 ? 2.425 -4.500 22.114 1.00 92.12 466 PRO A O 1
ATOM 3667 N N . TYR A 1 467 ? 3.909 -4.291 20.438 1.00 85.94 467 TYR A N 1
ATOM 3668 C CA . TYR A 1 467 ? 4.774 -5.394 20.871 1.00 85.94 467 TYR A CA 1
ATOM 3669 C C . TYR A 1 467 ? 5.205 -5.264 22.339 1.00 85.94 467 TYR A C 1
ATOM 3671 O O . TYR A 1 467 ? 5.009 -6.161 23.152 1.00 85.94 467 TYR A O 1
ATOM 3679 N N . ALA A 1 468 ? 5.721 -4.090 22.709 1.00 87.19 468 ALA A N 1
ATOM 3680 C CA . ALA A 1 468 ? 6.091 -3.786 24.081 1.00 87.19 468 ALA A CA 1
ATOM 3681 C C . ALA A 1 468 ? 5.738 -2.344 24.442 1.00 87.19 468 ALA A C 1
ATOM 3683 O O . ALA A 1 468 ? 5.662 -1.445 23.600 1.00 87.19 468 ALA A O 1
ATOM 3684 N N . ARG A 1 469 ? 5.573 -2.093 25.743 1.00 91.94 469 ARG A N 1
ATOM 3685 C CA . ARG A 1 469 ? 5.292 -0.752 26.281 1.00 91.94 469 ARG A CA 1
ATOM 3686 C C . ARG A 1 469 ? 6.461 0.206 26.082 1.00 91.94 469 ARG A C 1
ATOM 3688 O O . ARG A 1 469 ? 6.252 1.411 25.950 1.00 91.94 469 ARG A O 1
ATOM 3695 N N . LYS A 1 470 ? 7.692 -0.308 26.082 1.00 89.44 470 LYS A N 1
ATOM 3696 C CA . LYS A 1 470 ? 8.912 0.450 25.807 1.00 89.44 470 LYS A CA 1
ATOM 3697 C C . LYS A 1 470 ? 9.710 -0.286 24.752 1.00 89.44 470 LYS A C 1
ATOM 3699 O O . LYS A 1 470 ? 10.146 -1.403 24.976 1.00 89.44 470 LYS A O 1
ATOM 3704 N N . VAL A 1 471 ? 9.935 0.370 23.629 1.00 81.06 471 VAL A N 1
ATOM 3705 C CA . VAL A 1 471 ? 10.592 -0.245 22.484 1.00 81.06 471 VAL A CA 1
ATOM 3706 C C . VAL A 1 471 ? 11.810 0.575 22.099 1.00 81.06 471 VAL A C 1
ATOM 3708 O O . VAL A 1 471 ? 11.743 1.804 21.982 1.00 81.06 471 VAL A O 1
ATOM 3711 N N . ARG A 1 472 ? 12.928 -0.115 21.874 1.00 76.44 472 ARG A N 1
ATOM 3712 C CA . ARG A 1 472 ? 14.088 0.442 21.184 1.00 76.44 472 ARG A CA 1
ATOM 3713 C C . ARG A 1 472 ? 14.045 -0.034 19.744 1.00 76.44 472 ARG A C 1
ATOM 3715 O O . ARG A 1 472 ? 14.171 -1.228 19.485 1.00 76.44 472 ARG A O 1
ATOM 3722 N N . ARG A 1 473 ? 13.913 0.912 18.819 1.00 68.88 473 ARG A N 1
ATOM 3723 C CA . ARG A 1 473 ? 13.928 0.641 17.386 1.00 68.88 473 ARG A CA 1
ATOM 3724 C C . ARG A 1 473 ? 15.262 1.031 16.772 1.00 68.88 473 ARG A C 1
ATOM 3726 O O . ARG A 1 473 ? 15.697 2.178 16.909 1.00 68.88 473 ARG A O 1
ATOM 3733 N N . VAL A 1 474 ? 15.854 0.098 16.038 1.00 61.81 474 VAL A N 1
ATOM 3734 C CA . VAL A 1 474 ? 17.016 0.332 15.177 1.00 61.81 474 VAL A CA 1
ATOM 3735 C C . VAL A 1 474 ? 16.567 0.124 13.736 1.00 61.81 474 VAL A C 1
ATOM 3737 O O . VAL A 1 474 ? 15.963 -0.898 13.431 1.00 61.81 474 VAL A O 1
ATOM 3740 N N . SER A 1 475 ? 16.813 1.090 12.852 1.00 58.03 475 SER A N 1
ATOM 3741 C CA . SER A 1 475 ? 16.538 0.932 11.419 1.00 58.03 475 SER A CA 1
ATOM 3742 C C . SER A 1 475 ? 17.607 1.619 10.574 1.00 58.03 475 SER A C 1
ATOM 3744 O O . SER A 1 475 ? 18.231 2.585 11.019 1.00 58.03 475 SER A O 1
ATOM 3746 N N . ASP A 1 476 ? 17.746 1.183 9.321 1.00 46.16 476 ASP A N 1
ATOM 3747 C CA . ASP A 1 476 ? 18.670 1.766 8.336 1.00 46.16 476 ASP A CA 1
ATOM 3748 C C . ASP A 1 476 ? 18.404 3.259 8.044 1.00 46.16 476 ASP A C 1
ATOM 3750 O O . ASP A 1 476 ? 19.271 3.969 7.531 1.00 46.16 476 ASP A O 1
ATOM 3754 N N . THR A 1 477 ? 17.205 3.762 8.367 1.00 46.66 477 THR A N 1
ATOM 3755 C CA . THR A 1 477 ? 16.787 5.147 8.079 1.00 46.66 477 THR A CA 1
ATOM 3756 C C . THR A 1 477 ? 16.606 6.023 9.320 1.00 46.66 477 THR A C 1
ATOM 3758 O O . THR A 1 477 ? 16.668 7.248 9.206 1.00 46.66 477 THR A O 1
ATOM 3761 N N . GLN A 1 478 ? 16.423 5.433 10.503 1.00 49.88 478 GLN A N 1
ATOM 3762 C CA . GLN A 1 478 ? 16.302 6.135 11.782 1.00 49.88 478 GLN A CA 1
ATOM 3763 C C . GLN A 1 478 ? 17.218 5.474 12.817 1.00 49.88 478 GLN A C 1
ATOM 3765 O O . GLN A 1 478 ? 16.983 4.339 13.237 1.00 49.88 478 GLN A O 1
ATOM 3770 N N . LYS A 1 479 ? 18.259 6.205 13.240 1.00 53.03 479 LYS A N 1
ATOM 3771 C CA . LYS A 1 479 ? 19.155 5.793 14.328 1.00 53.03 479 LYS A CA 1
ATOM 3772 C C . LYS A 1 479 ? 18.366 5.739 15.644 1.00 53.03 479 LYS A C 1
ATOM 3774 O O . LYS A 1 479 ? 17.743 6.735 15.995 1.00 53.03 479 LYS A O 1
ATOM 3779 N N . ASN A 1 480 ? 18.423 4.600 16.339 1.00 62.00 480 ASN A N 1
ATOM 3780 C CA . ASN A 1 480 ? 17.998 4.357 17.728 1.00 62.00 480 ASN A CA 1
ATOM 3781 C C . ASN A 1 480 ? 16.869 5.266 18.247 1.00 62.00 480 ASN A C 1
ATOM 3783 O O . ASN A 1 480 ? 17.125 6.238 18.960 1.00 62.00 480 ASN A O 1
ATOM 3787 N N . LYS A 1 481 ? 15.613 4.929 17.936 1.00 70.12 481 LYS A N 1
ATOM 3788 C CA . LYS A 1 481 ? 14.447 5.619 18.503 1.00 70.12 481 LYS A CA 1
ATOM 3789 C C . LYS A 1 481 ? 13.921 4.847 19.707 1.00 70.12 481 LYS A C 1
ATOM 3791 O O . LYS A 1 481 ? 13.624 3.661 19.614 1.00 70.12 481 LYS A O 1
ATOM 3796 N N . MET A 1 482 ? 13.796 5.543 20.829 1.00 79.56 482 MET A N 1
ATOM 3797 C CA . MET A 1 482 ? 13.187 5.023 22.050 1.00 79.56 482 MET A CA 1
ATOM 3798 C C . MET A 1 482 ? 11.730 5.469 22.074 1.00 79.56 482 MET A C 1
ATOM 3800 O O . MET A 1 482 ? 11.452 6.671 22.047 1.00 79.56 482 MET A O 1
ATOM 3804 N N . VAL A 1 483 ? 10.797 4.525 22.111 1.00 86.88 483 VAL A N 1
ATOM 3805 C CA . VAL A 1 483 ? 9.363 4.816 22.202 1.00 86.88 483 VAL A CA 1
ATOM 3806 C C . VAL A 1 483 ? 8.798 4.249 23.497 1.00 86.88 483 VAL A C 1
ATOM 3808 O O . VAL A 1 483 ? 9.241 3.212 23.983 1.00 86.88 483 VAL A O 1
ATOM 3811 N N . ASN A 1 484 ? 7.848 4.970 24.089 1.00 93.25 484 ASN A N 1
ATOM 3812 C CA . ASN A 1 484 ? 7.182 4.579 25.326 1.00 93.25 484 ASN A CA 1
ATOM 3813 C C . ASN A 1 484 ? 5.679 4.783 25.148 1.00 93.25 484 ASN A C 1
ATOM 3815 O O . ASN A 1 484 ? 5.229 5.927 25.103 1.00 93.25 484 ASN A O 1
ATOM 3819 N N . HIS A 1 485 ? 4.942 3.684 25.046 1.00 94.38 485 HIS A N 1
ATOM 3820 C CA . HIS A 1 485 ? 3.500 3.630 24.828 1.00 94.38 485 HIS A CA 1
ATOM 3821 C C . HIS A 1 485 ? 2.680 3.732 26.122 1.00 94.38 485 HIS A C 1
ATOM 3823 O O . HIS A 1 485 ? 1.465 3.866 26.066 1.00 94.38 485 HIS A O 1
ATOM 3829 N N . GLY A 1 486 ? 3.318 3.731 27.297 1.00 93.81 486 GLY A N 1
ATOM 3830 C CA . GLY A 1 486 ? 2.611 3.813 28.576 1.00 93.81 486 GLY A CA 1
ATOM 3831 C C . GLY A 1 486 ? 2.041 2.471 29.041 1.00 93.81 486 GLY A C 1
ATOM 3832 O O . GLY A 1 486 ? 2.595 1.416 28.748 1.00 93.81 486 GLY A O 1
ATOM 3833 N N . ARG A 1 487 ? 0.968 2.517 29.837 1.00 94.94 487 ARG A N 1
ATOM 3834 C CA . ARG A 1 487 ? 0.335 1.338 30.460 1.00 94.94 487 ARG A CA 1
ATOM 3835 C C . ARG A 1 487 ? -0.763 0.750 29.569 1.00 94.94 487 ARG A C 1
ATOM 3837 O O . ARG A 1 487 ? -1.894 0.595 30.005 1.00 94.94 487 ARG A O 1
ATOM 3844 N N . VAL A 1 488 ? -0.421 0.477 28.319 1.00 97.25 488 VAL A N 1
ATOM 3845 C CA . VAL A 1 488 ? -1.302 -0.219 27.371 1.00 97.25 488 VAL A CA 1
ATOM 3846 C C . VAL A 1 488 ? -1.141 -1.734 27.504 1.00 97.25 488 VAL A C 1
ATOM 3848 O O . VAL A 1 488 ? -0.105 -2.183 28.003 1.00 97.25 488 VAL A O 1
ATOM 3851 N N . GLU A 1 489 ? -2.139 -2.507 27.082 1.00 97.75 489 GLU A N 1
ATOM 3852 C CA . GLU A 1 489 ? -1.977 -3.950 26.846 1.00 97.75 489 GLU A CA 1
ATOM 3853 C C . GLU A 1 489 ? -1.014 -4.181 25.667 1.00 97.75 489 GLU A C 1
ATOM 3855 O O . GLU A 1 489 ? -1.017 -3.390 24.721 1.00 97.75 489 GLU A O 1
ATOM 3860 N N . THR A 1 490 ? -0.163 -5.207 25.732 1.00 94.31 490 THR A N 1
ATOM 3861 C CA . THR A 1 490 ? 0.800 -5.571 24.672 1.00 94.31 490 THR A CA 1
ATOM 3862 C C . THR A 1 490 ? 0.284 -6.688 23.764 1.00 94.31 490 THR A C 1
ATOM 3864 O O . THR A 1 490 ? -0.690 -7.362 24.099 1.00 94.31 490 THR A O 1
ATOM 3867 N N . SER A 1 491 ? 0.938 -6.923 22.618 1.00 91.69 491 SER A N 1
ATOM 3868 C CA . SER A 1 491 ? 0.562 -8.014 21.701 1.00 91.69 491 SER A CA 1
ATOM 3869 C C . SER A 1 491 ? 0.536 -9.378 22.398 1.00 91.69 491 SER A C 1
ATOM 3871 O O . SER A 1 491 ? -0.392 -10.152 22.181 1.00 91.69 491 SER A O 1
ATOM 3873 N N . THR A 1 492 ? 1.491 -9.651 23.295 1.00 88.94 492 THR A N 1
ATOM 3874 C CA . THR A 1 492 ? 1.534 -10.895 24.083 1.00 88.94 492 THR A CA 1
ATOM 3875 C C . THR A 1 492 ? 0.382 -11.009 25.083 1.00 88.94 492 THR A C 1
ATOM 3877 O O . THR A 1 492 ? -0.117 -12.107 25.306 1.00 88.94 492 THR A O 1
ATOM 3880 N N . GLU A 1 493 ? -0.043 -9.898 25.695 1.00 94.38 493 GLU A N 1
ATOM 3881 C CA . GLU A 1 493 ? -1.155 -9.888 26.657 1.00 94.38 493 GLU A CA 1
ATOM 3882 C C . GLU A 1 493 ? -2.510 -10.072 25.953 1.00 94.38 493 GLU A C 1
ATOM 3884 O O . GLU A 1 493 ? -3.386 -10.747 26.486 1.00 94.38 493 GLU A O 1
ATOM 3889 N N . VAL A 1 494 ? -2.665 -9.515 24.746 1.00 96.06 494 VAL A N 1
ATOM 3890 C CA . VAL A 1 494 ? -3.884 -9.644 23.928 1.00 96.06 494 VAL A CA 1
ATOM 3891 C C . VAL A 1 494 ? -3.966 -11.013 23.243 1.00 96.06 494 VAL A C 1
ATOM 3893 O O . VAL A 1 494 ? -5.014 -11.654 23.266 1.00 96.06 494 VAL A O 1
ATOM 3896 N N . GLY A 1 495 ? -2.870 -11.485 22.645 1.00 93.44 495 GLY A N 1
ATOM 3897 C CA . GLY A 1 495 ? -2.817 -12.746 21.904 1.00 93.44 495 GLY A CA 1
ATOM 3898 C C . GLY A 1 495 ? -3.479 -12.699 20.517 1.00 93.44 495 GLY A C 1
ATOM 3899 O O . GLY A 1 495 ? -4.308 -11.840 20.214 1.00 93.44 495 GLY A O 1
ATOM 3900 N N . ALA A 1 496 ? -3.111 -13.654 19.654 1.00 92.06 496 ALA A N 1
ATOM 3901 C CA . ALA A 1 496 ? -3.503 -13.672 18.239 1.00 92.06 496 ALA A CA 1
ATOM 3902 C C . ALA A 1 496 ? -5.023 -13.729 18.016 1.00 92.06 496 ALA A C 1
ATOM 3904 O O . ALA A 1 496 ? -5.561 -12.967 17.213 1.00 92.06 496 ALA A O 1
ATOM 3905 N N . LYS A 1 497 ? -5.718 -14.584 18.777 1.00 94.81 497 LYS A N 1
ATOM 3906 C CA . LYS A 1 497 ? -7.166 -14.775 18.651 1.00 94.81 497 LYS A CA 1
ATOM 3907 C C . LYS A 1 497 ? -7.943 -13.485 18.919 1.00 94.81 497 LYS A C 1
ATOM 3909 O O . LYS A 1 497 ? -8.725 -13.056 18.076 1.00 94.81 497 LYS A O 1
ATOM 3914 N N . LEU A 1 498 ? -7.715 -12.854 20.074 1.00 97.38 498 LEU A N 1
ATOM 3915 C CA . LEU A 1 498 ? -8.427 -11.628 20.438 1.00 97.38 498 LEU A CA 1
ATOM 3916 C C . LEU A 1 498 ? -8.077 -10.481 19.481 1.00 97.38 498 LEU A C 1
ATOM 3918 O O . LEU A 1 498 ? -8.945 -9.690 19.131 1.00 97.38 498 LEU A O 1
ATOM 3922 N N . HIS A 1 499 ? -6.833 -10.404 19.004 1.00 96.62 499 HIS A N 1
ATOM 3923 C CA . HIS A 1 499 ? -6.434 -9.426 17.988 1.00 96.62 499 HIS A CA 1
ATOM 3924 C C . HIS A 1 499 ? -7.213 -9.576 16.676 1.00 96.62 499 HIS A C 1
ATOM 3926 O O . HIS A 1 499 ? -7.717 -8.577 16.151 1.00 96.62 499 HIS A O 1
ATOM 3932 N N . GLN A 1 500 ? -7.371 -10.803 16.170 1.00 97.12 500 GLN A N 1
ATOM 3933 C CA . GLN A 1 500 ? -8.206 -11.049 14.995 1.00 97.12 500 GLN A CA 1
ATOM 3934 C C . GLN A 1 500 ? -9.669 -10.676 15.269 1.00 97.12 500 GLN A C 1
ATOM 3936 O O . GLN A 1 500 ? -10.254 -9.926 14.488 1.00 97.12 500 GLN A O 1
ATOM 3941 N N . GLU A 1 501 ? -10.239 -11.111 16.396 1.00 98.00 501 GLU A N 1
ATOM 3942 C CA . GLU A 1 501 ? -11.622 -10.790 16.780 1.00 98.00 501 GLU A CA 1
ATOM 3943 C C . GLU A 1 501 ? -11.852 -9.268 16.886 1.00 98.00 501 GLU A C 1
ATOM 3945 O O . GLU A 1 501 ? -12.862 -8.754 16.407 1.00 98.00 501 GLU A O 1
ATOM 3950 N N . VAL A 1 502 ? -10.897 -8.512 17.440 1.00 98.44 502 VAL A N 1
ATOM 3951 C CA . VAL A 1 502 ? -10.943 -7.040 17.492 1.00 98.44 502 VAL A CA 1
ATOM 3952 C C . VAL A 1 502 ? -10.942 -6.440 16.086 1.00 98.44 502 VAL A C 1
ATOM 3954 O O . VAL A 1 502 ? -11.750 -5.550 15.811 1.00 98.44 502 VAL A O 1
ATOM 3957 N N . CYS A 1 503 ? -10.087 -6.927 15.180 1.00 98.31 503 CYS A N 1
ATOM 3958 C CA . CYS A 1 503 ? -10.069 -6.470 13.788 1.00 98.31 503 CYS A CA 1
ATOM 3959 C C . CYS A 1 503 ? -11.402 -6.774 13.080 1.00 98.31 503 CYS A C 1
ATOM 3961 O O . CYS A 1 503 ? -11.953 -5.916 12.387 1.00 98.31 503 CYS A O 1
ATOM 3963 N N . GLU A 1 504 ? -11.958 -7.969 13.278 1.00 98.50 504 GLU A N 1
ATOM 3964 C CA . GLU A 1 504 ? -13.239 -8.383 12.701 1.00 98.50 504 GLU A CA 1
ATOM 3965 C C . GLU A 1 504 ? -14.406 -7.524 13.202 1.00 98.50 504 GLU A C 1
ATOM 3967 O O . GLU A 1 504 ? -15.226 -7.053 12.404 1.00 98.50 504 GLU A O 1
ATOM 3972 N N . ILE A 1 505 ? -14.471 -7.274 14.512 1.00 98.25 505 ILE A N 1
ATOM 3973 C CA . ILE A 1 505 ? -15.480 -6.410 15.132 1.00 98.25 505 ILE A CA 1
ATOM 3974 C C . ILE A 1 505 ? -15.352 -4.975 14.637 1.00 98.25 505 ILE A C 1
ATOM 3976 O O . ILE A 1 505 ? -16.355 -4.374 14.244 1.00 98.25 505 ILE A O 1
ATOM 3980 N N . TRP A 1 506 ? -14.130 -4.447 14.573 1.00 98.44 506 TRP A N 1
ATOM 3981 C CA . TRP A 1 506 ? -13.875 -3.109 14.053 1.00 98.44 506 TRP A CA 1
ATOM 3982 C C . TRP A 1 506 ? -14.356 -2.963 12.605 1.00 98.44 506 TRP A C 1
ATOM 3984 O O . TRP A 1 506 ? -15.091 -2.026 12.281 1.00 98.44 506 TRP A O 1
ATOM 3994 N N . TYR A 1 507 ? -14.011 -3.919 11.735 1.00 98.44 507 TYR A N 1
ATOM 3995 C CA . TYR A 1 507 ? -14.447 -3.903 10.339 1.00 98.44 507 TYR A CA 1
ATOM 3996 C C . TYR A 1 507 ? -15.973 -3.974 10.216 1.00 98.44 507 TYR A C 1
ATOM 3998 O O . TYR A 1 507 ? -16.567 -3.248 9.417 1.00 98.44 507 TYR A O 1
ATOM 4006 N N . ARG A 1 508 ? -16.639 -4.807 11.025 1.00 98.38 508 ARG A N 1
ATOM 4007 C CA . ARG A 1 508 ? -18.108 -4.899 11.037 1.00 98.38 508 ARG A CA 1
ATOM 4008 C C . ARG A 1 508 ? -18.764 -3.591 11.485 1.00 98.38 508 ARG A C 1
ATOM 4010 O O . ARG A 1 508 ? -19.745 -3.188 10.863 1.00 98.38 508 ARG A O 1
ATOM 4017 N N . ILE A 1 509 ? -18.214 -2.900 12.486 1.00 97.12 509 ILE A N 1
ATOM 4018 C CA . ILE A 1 509 ? -18.682 -1.564 12.897 1.00 97.12 509 ILE A CA 1
ATOM 4019 C C . ILE A 1 509 ? -18.541 -0.573 11.734 1.00 97.12 509 ILE A C 1
ATOM 4021 O O . ILE A 1 509 ? -19.516 0.094 11.385 1.00 97.12 509 ILE A O 1
ATOM 4025 N N . MET A 1 510 ? -17.375 -0.526 11.077 1.00 96.69 510 MET A N 1
ATOM 4026 C CA . MET A 1 510 ? -17.161 0.322 9.896 1.00 96.69 510 MET A CA 1
ATOM 4027 C C . MET A 1 510 ? -18.142 -0.002 8.761 1.00 96.69 510 MET A C 1
ATOM 4029 O O . MET A 1 510 ? -18.638 0.904 8.097 1.00 96.69 510 MET A O 1
ATOM 4033 N N . LYS A 1 511 ? -18.446 -1.286 8.542 1.00 96.00 511 LYS A N 1
ATOM 4034 C CA . LYS A 1 511 ? -19.374 -1.748 7.502 1.00 96.00 511 LYS A CA 1
ATOM 4035 C C . LYS A 1 511 ? -20.821 -1.341 7.763 1.00 96.00 511 LYS A C 1
ATOM 4037 O O . LYS A 1 511 ? -21.528 -1.028 6.813 1.00 96.00 511 LYS A O 1
ATOM 4042 N N . VAL A 1 512 ? -21.264 -1.355 9.019 1.00 93.81 512 VAL A N 1
ATOM 4043 C CA . VAL A 1 512 ? -22.626 -0.934 9.387 1.00 93.81 512 VAL A CA 1
ATOM 4044 C C . VAL A 1 512 ? -22.760 0.587 9.356 1.00 93.81 512 VAL A C 1
ATOM 4046 O O . VAL A 1 512 ? -23.787 1.105 8.928 1.00 93.81 512 VAL A O 1
ATOM 4049 N N . ALA A 1 513 ? -21.736 1.302 9.819 1.00 85.50 513 ALA A N 1
ATOM 4050 C CA . ALA A 1 513 ? -21.822 2.738 10.043 1.00 85.50 513 ALA A CA 1
ATOM 4051 C C . ALA A 1 513 ? -21.281 3.603 8.896 1.00 85.50 513 ALA A C 1
ATOM 4053 O O . ALA A 1 513 ? -21.523 4.803 8.905 1.00 85.50 513 ALA A O 1
ATOM 4054 N N . GLY A 1 514 ? -20.534 3.051 7.941 1.00 91.19 514 GLY A N 1
ATOM 4055 C CA . GLY A 1 514 ? -19.771 3.852 6.986 1.00 91.19 514 GLY A CA 1
ATOM 4056 C C . GLY A 1 514 ? -19.653 3.258 5.587 1.00 91.19 514 GLY A C 1
ATOM 4057 O O . GLY A 1 514 ? -20.510 2.508 5.124 1.00 91.19 514 GLY A O 1
ATOM 4058 N N . ARG A 1 515 ? -18.570 3.623 4.893 1.00 96.00 515 ARG A N 1
ATOM 4059 C CA . ARG A 1 515 ? -18.214 3.116 3.558 1.00 96.00 515 ARG A CA 1
ATOM 4060 C C . ARG A 1 515 ? -16.789 2.560 3.609 1.00 96.00 515 ARG A C 1
ATOM 4062 O O . ARG A 1 515 ? -15.850 3.274 3.255 1.00 96.00 515 ARG A O 1
ATOM 4069 N N . PRO A 1 516 ? -16.577 1.347 4.143 1.00 96.94 516 PRO A N 1
ATOM 4070 C CA . PRO A 1 516 ? -15.235 0.848 4.403 1.00 96.94 516 PRO A CA 1
ATOM 4071 C C . PRO A 1 516 ? -14.492 0.444 3.128 1.00 96.94 516 PRO A C 1
ATOM 4073 O O . PRO A 1 516 ? -15.076 -0.051 2.166 1.00 96.94 516 PRO A O 1
ATOM 4076 N N . HIS A 1 517 ? -13.173 0.585 3.181 1.00 97.75 517 HIS A N 1
ATOM 4077 C CA . HIS A 1 517 ? -12.223 -0.148 2.358 1.00 97.75 517 HIS A CA 1
ATOM 4078 C C . HIS A 1 517 ? -11.978 -1.537 2.969 1.00 97.75 517 HIS A C 1
ATOM 4080 O O . HIS A 1 517 ? -12.768 -2.459 2.767 1.00 97.75 517 HIS A O 1
ATOM 4086 N N . ALA A 1 518 ? -10.898 -1.665 3.740 1.00 97.56 518 ALA A N 1
ATOM 4087 C CA . ALA A 1 518 ? -10.446 -2.855 4.441 1.00 97.56 518 ALA A CA 1
ATOM 4088 C C . ALA A 1 518 ? -9.663 -2.455 5.709 1.00 97.56 518 ALA A C 1
ATOM 4090 O O . ALA A 1 518 ? -9.559 -1.276 6.060 1.00 97.56 518 ALA A O 1
ATOM 4091 N N . ILE A 1 519 ? -9.120 -3.462 6.389 1.00 98.00 519 ILE A N 1
ATOM 4092 C CA . ILE A 1 519 ? -8.142 -3.325 7.469 1.00 98.00 519 ILE A CA 1
ATOM 4093 C C . ILE A 1 519 ? -6.870 -4.012 6.987 1.00 98.00 519 ILE A C 1
ATOM 4095 O O . ILE A 1 519 ? -6.934 -5.168 6.585 1.00 98.00 519 ILE A O 1
ATOM 4099 N N . SER A 1 520 ? -5.730 -3.329 7.061 1.00 96.75 520 SER A N 1
ATOM 4100 C CA . SER A 1 520 ? -4.399 -3.911 6.852 1.00 96.75 520 SER A CA 1
ATOM 4101 C C . SER A 1 520 ? -4.070 -4.896 7.980 1.00 96.75 520 SER A C 1
ATOM 4103 O O . SER A 1 520 ? -3.343 -4.567 8.915 1.00 96.75 520 SER A O 1
ATOM 4105 N N . PHE A 1 521 ? -4.667 -6.082 7.942 1.00 96.38 521 PHE A N 1
ATOM 4106 C CA . PHE A 1 521 ? -4.605 -7.048 9.031 1.00 96.38 521 PHE A CA 1
ATOM 4107 C C . PHE A 1 521 ? -3.280 -7.813 9.037 1.00 96.38 521 PHE A C 1
ATOM 4109 O O . PHE A 1 521 ? -2.986 -8.551 8.098 1.00 96.38 521 PHE A O 1
ATOM 4116 N N . ASP A 1 522 ? -2.511 -7.655 10.112 1.00 92.62 522 ASP A N 1
ATOM 4117 C CA . ASP A 1 522 ? -1.323 -8.467 10.372 1.00 92.62 522 ASP A CA 1
ATOM 4118 C C . ASP A 1 522 ? -1.725 -9.719 11.165 1.00 92.62 522 ASP A C 1
ATOM 4120 O O . ASP A 1 522 ? -2.401 -9.599 12.185 1.00 92.62 522 ASP A O 1
ATOM 4124 N N . SER A 1 523 ? -1.339 -10.914 10.718 1.00 91.38 523 SER A N 1
ATOM 4125 C CA . SER A 1 523 ? -1.650 -12.169 11.412 1.00 91.38 523 SER A CA 1
ATOM 4126 C C . SER A 1 523 ? -0.586 -12.492 12.462 1.00 91.38 523 SER A C 1
ATOM 4128 O O . SER A 1 523 ? 0.599 -12.528 12.145 1.00 91.38 523 SER A O 1
ATOM 4130 N N . TRP A 1 524 ? -1.001 -12.772 13.700 1.00 89.25 524 TRP A N 1
ATOM 4131 C CA . TRP A 1 524 ? -0.098 -13.104 14.821 1.00 89.25 524 TRP A CA 1
ATOM 4132 C C . TRP A 1 524 ? 0.038 -14.606 15.086 1.00 89.25 524 TRP A C 1
ATOM 4134 O O . TRP A 1 524 ? 0.643 -15.025 16.071 1.00 89.25 524 TRP A O 1
ATOM 4144 N N . GLU A 1 525 ? -0.547 -15.431 14.225 1.00 88.25 525 GLU A N 1
ATOM 4145 C CA . GLU A 1 525 ? -0.463 -16.883 14.308 1.00 88.25 525 GLU A CA 1
ATOM 4146 C C . GLU A 1 525 ? 0.061 -17.481 12.997 1.00 88.25 525 GLU A C 1
ATOM 4148 O O . GLU A 1 525 ? -0.069 -16.853 11.939 1.00 88.25 525 GLU A O 1
ATOM 4153 N N . PRO A 1 526 ? 0.666 -18.680 13.061 1.00 87.31 526 PRO A N 1
ATOM 4154 C CA . PRO A 1 526 ? 1.021 -19.459 11.886 1.00 87.31 526 PRO A CA 1
ATOM 4155 C C . PRO A 1 526 ? -0.140 -19.621 10.907 1.00 87.31 526 PRO A C 1
ATOM 4157 O O . PRO A 1 526 ? -1.242 -19.990 11.299 1.00 87.31 526 PRO A O 1
ATOM 4160 N N . ILE A 1 527 ? 0.145 -19.420 9.623 1.00 90.12 527 ILE A N 1
ATOM 4161 C CA . ILE A 1 527 ? -0.822 -19.659 8.551 1.00 90.12 527 ILE A CA 1
ATOM 4162 C C . ILE A 1 527 ? -0.681 -21.094 8.044 1.00 90.12 527 ILE A C 1
ATOM 4164 O O . ILE A 1 527 ? 0.418 -21.525 7.698 1.00 90.12 527 ILE A O 1
ATOM 4168 N N . ASP A 1 528 ? -1.801 -21.806 7.984 1.00 93.62 528 ASP A N 1
ATOM 4169 C CA . ASP A 1 528 ? -1.952 -23.110 7.342 1.00 93.62 528 ASP A CA 1
ATOM 4170 C C . ASP A 1 528 ? -3.211 -23.129 6.450 1.00 93.62 528 ASP A C 1
ATOM 4172 O O . ASP A 1 528 ? -3.918 -22.128 6.298 1.00 93.62 528 ASP A O 1
ATOM 4176 N N . SER A 1 529 ? -3.498 -24.268 5.819 1.00 96.69 529 SER A N 1
ATOM 4177 C CA . SER A 1 529 ? -4.657 -24.402 4.930 1.00 96.69 529 SER A CA 1
ATOM 4178 C C . SER A 1 529 ? -6.004 -24.210 5.635 1.00 96.69 529 SER A C 1
ATOM 4180 O O . SER A 1 529 ? -6.963 -23.771 4.998 1.00 96.69 529 SER A O 1
ATOM 4182 N N . ASP A 1 530 ? -6.108 -24.525 6.928 1.00 96.75 530 ASP A N 1
ATOM 4183 C CA . ASP A 1 530 ? -7.341 -24.327 7.692 1.00 96.75 530 ASP A CA 1
ATOM 4184 C C . ASP A 1 530 ? -7.514 -22.862 8.086 1.00 96.75 530 ASP A C 1
ATOM 4186 O O . ASP A 1 530 ? -8.628 -22.335 8.016 1.00 96.75 530 ASP A O 1
ATOM 4190 N N . TRP A 1 531 ? -6.416 -22.172 8.383 1.00 96.50 531 TRP A N 1
ATOM 4191 C CA . TRP A 1 531 ? -6.403 -20.729 8.557 1.00 96.50 531 TRP A CA 1
ATOM 4192 C C . TRP A 1 531 ? -6.896 -20.012 7.296 1.00 96.50 531 TRP A C 1
ATOM 4194 O O . TRP A 1 531 ? -7.727 -19.115 7.399 1.00 96.50 531 TRP A O 1
ATOM 4204 N N . ILE A 1 532 ? -6.481 -20.434 6.091 1.00 97.81 532 ILE A N 1
ATOM 4205 C CA . ILE A 1 532 ? -6.980 -19.845 4.829 1.00 97.81 532 ILE A CA 1
ATOM 4206 C C . ILE A 1 532 ? -8.508 -19.973 4.714 1.00 97.81 532 ILE A C 1
ATOM 4208 O O . ILE A 1 532 ? -9.178 -19.010 4.332 1.00 97.81 532 ILE A O 1
ATOM 4212 N N . LYS A 1 533 ? -9.082 -21.127 5.085 1.00 97.56 533 LYS A N 1
ATOM 4213 C CA . LYS A 1 533 ? -10.543 -21.334 5.094 1.00 97.56 533 LYS A CA 1
ATOM 4214 C C . LYS A 1 533 ? -11.229 -20.393 6.086 1.00 97.56 533 LYS A C 1
ATOM 4216 O O . LYS A 1 533 ? -12.188 -19.714 5.725 1.00 97.56 533 LYS A O 1
ATOM 4221 N N . GLN A 1 534 ? -10.704 -20.301 7.308 1.00 96.88 534 GLN A N 1
ATOM 4222 C CA . GLN A 1 534 ? -11.229 -19.408 8.346 1.00 96.88 534 GLN A CA 1
ATOM 4223 C C . GLN A 1 534 ? -11.127 -17.938 7.926 1.00 96.88 534 GLN A C 1
ATOM 4225 O O . GLN A 1 534 ? -12.085 -17.179 8.070 1.00 96.88 534 GLN A O 1
ATOM 4230 N N . PHE A 1 535 ? -10.001 -17.542 7.329 1.00 97.56 535 PHE A N 1
ATOM 4231 C CA . PHE A 1 535 ? -9.819 -16.214 6.768 1.00 97.56 535 PHE A CA 1
ATOM 4232 C C . PHE A 1 535 ? -10.871 -15.932 5.705 1.00 97.56 535 PHE A C 1
ATOM 4234 O O . PHE A 1 535 ? -11.476 -14.869 5.764 1.00 97.56 535 PHE A O 1
ATOM 4241 N N . LEU A 1 536 ? -11.140 -16.857 4.778 1.00 97.81 536 LEU A N 1
ATOM 4242 C CA . LEU A 1 536 ? -12.175 -16.710 3.750 1.00 97.81 536 LEU A CA 1
ATOM 4243 C C . LEU A 1 536 ? -13.585 -16.526 4.331 1.00 97.81 536 LEU A C 1
ATOM 4245 O O . LEU A 1 536 ? -14.351 -15.722 3.790 1.00 97.81 536 LEU A O 1
ATOM 4249 N N . ASP A 1 537 ? -13.894 -17.180 5.449 1.00 97.50 537 ASP A N 1
ATOM 4250 C CA . ASP A 1 537 ? -15.168 -17.046 6.167 1.00 97.50 537 ASP A CA 1
ATOM 4251 C C . ASP A 1 537 ? -15.266 -15.793 7.052 1.00 97.50 537 ASP A C 1
ATOM 4253 O O . ASP A 1 537 ? -16.371 -15.320 7.331 1.00 97.50 537 ASP A O 1
ATOM 4257 N N . SER A 1 538 ? -14.133 -15.215 7.457 1.00 97.38 538 SER A N 1
ATOM 4258 C CA . SER A 1 538 ? -14.103 -14.020 8.304 1.00 97.38 538 SER A CA 1
ATOM 4259 C C . SER A 1 538 ? -14.668 -12.776 7.593 1.00 97.38 538 SER A C 1
ATOM 4261 O O . SER A 1 538 ? -14.726 -12.703 6.361 1.00 97.38 538 SER A O 1
ATOM 4263 N N . PRO A 1 539 ? -15.063 -11.720 8.321 1.00 97.50 539 PRO A N 1
ATOM 4264 C CA . PRO A 1 539 ? -15.448 -10.458 7.694 1.00 97.50 539 PRO A CA 1
ATOM 4265 C C . PRO A 1 539 ? -14.253 -9.665 7.129 1.00 97.50 539 PRO A C 1
ATOM 4267 O O . PRO A 1 539 ? -14.472 -8.761 6.318 1.00 97.50 539 PRO A O 1
ATOM 4270 N N . LEU A 1 540 ? -13.010 -9.980 7.516 1.00 97.81 540 LEU A N 1
ATOM 4271 C CA . LEU A 1 540 ? -11.816 -9.282 7.029 1.00 97.81 540 LEU A CA 1
ATOM 4272 C C . LEU A 1 540 ? -11.661 -9.469 5.519 1.00 97.81 540 LEU A C 1
ATOM 4274 O O . LEU A 1 540 ? -11.974 -10.524 4.974 1.00 97.81 540 LEU A O 1
ATOM 4278 N N . GLN A 1 541 ? -11.205 -8.422 4.834 1.00 97.94 541 GLN A N 1
ATOM 4279 C CA . GLN A 1 541 ? -11.065 -8.430 3.373 1.00 97.94 541 GLN A CA 1
ATOM 4280 C C . GLN A 1 541 ? -9.647 -8.753 2.919 1.00 97.94 541 GLN A C 1
ATOM 4282 O O . GLN A 1 541 ? -9.451 -9.196 1.791 1.00 97.94 541 GLN A O 1
ATOM 4287 N N . THR A 1 542 ? -8.657 -8.532 3.773 1.00 98.19 542 THR A N 1
ATOM 4288 C CA . THR A 1 542 ? -7.251 -8.641 3.408 1.00 98.19 542 THR A CA 1
ATOM 4289 C C . THR A 1 542 ? -6.416 -9.148 4.577 1.00 98.19 542 THR A C 1
ATOM 4291 O O . THR A 1 542 ? -6.819 -9.039 5.733 1.00 98.19 542 THR A O 1
ATOM 4294 N N . LYS A 1 543 ? -5.247 -9.700 4.252 1.00 96.75 543 LYS A N 1
ATOM 4295 C CA . LYS A 1 543 ? -4.140 -9.999 5.159 1.00 96.75 543 LYS A CA 1
ATOM 4296 C C . LYS A 1 543 ? -2.879 -9.345 4.598 1.00 96.75 543 LYS A C 1
ATOM 4298 O O . LYS A 1 543 ? -2.570 -9.509 3.414 1.00 96.75 543 LYS A O 1
ATOM 4303 N N . TYR A 1 544 ? -2.175 -8.610 5.450 1.00 94.00 544 TYR A N 1
ATOM 4304 C CA . TYR A 1 544 ? -0.933 -7.908 5.157 1.00 94.00 544 TYR A CA 1
ATOM 4305 C C . TYR A 1 544 ? 0.267 -8.750 5.609 1.00 94.00 544 TYR A C 1
ATOM 4307 O O . TYR A 1 544 ? 0.579 -9.737 4.939 1.00 94.00 544 TYR A O 1
ATOM 4315 N N . TYR A 1 545 ? 0.927 -8.445 6.729 1.00 88.38 545 TYR A N 1
ATOM 4316 C CA . TYR A 1 545 ? 2.072 -9.234 7.184 1.00 88.38 545 TYR A CA 1
ATOM 4317 C C . TYR A 1 545 ? 1.675 -10.417 8.070 1.00 88.38 545 TYR A C 1
ATOM 4319 O O . TYR A 1 545 ? 0.634 -10.429 8.716 1.00 88.38 545 TYR A O 1
ATOM 4327 N N . SER A 1 546 ? 2.531 -11.432 8.070 1.00 83.56 546 SER A N 1
ATOM 4328 C CA . SER A 1 546 ? 2.614 -12.453 9.113 1.00 83.56 546 SER A CA 1
ATOM 4329 C C . SER A 1 546 ? 3.633 -11.976 10.149 1.00 83.56 546 SER A C 1
ATOM 4331 O O . SER A 1 546 ? 4.782 -11.715 9.790 1.00 83.56 546 SER A O 1
ATOM 4333 N N . ASP A 1 547 ? 3.204 -11.823 11.397 1.00 75.44 547 ASP A N 1
ATOM 4334 C CA . ASP A 1 547 ? 3.974 -11.269 12.513 1.00 75.44 547 ASP A CA 1
ATOM 4335 C C . ASP A 1 547 ? 3.957 -12.278 13.673 1.00 75.44 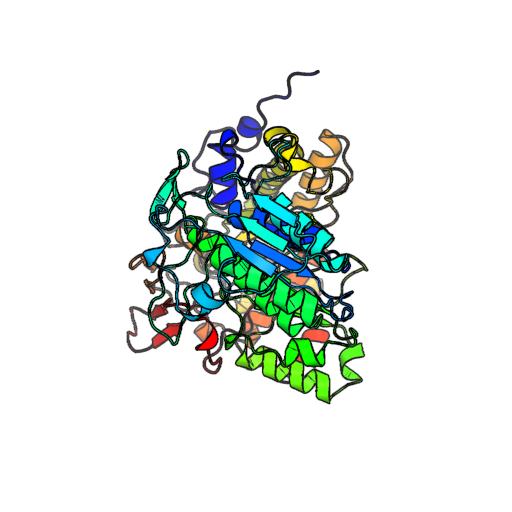547 ASP A C 1
ATOM 4337 O O . ASP A 1 547 ? 3.233 -12.129 14.655 1.00 75.44 547 ASP A O 1
ATOM 4341 N N . HIS A 1 548 ? 4.667 -13.396 13.478 1.00 66.50 548 HIS A N 1
ATOM 4342 C CA . HIS A 1 548 ? 4.778 -14.493 14.444 1.00 66.50 548 HIS A CA 1
ATOM 4343 C C . HIS A 1 548 ? 6.197 -15.087 14.470 1.00 66.50 548 HIS A C 1
ATOM 4345 O O . HIS A 1 548 ? 6.897 -15.103 13.456 1.00 66.50 548 HIS A O 1
ATOM 4351 N N . ASP A 1 549 ? 6.583 -15.678 15.606 1.00 52.88 549 ASP A N 1
ATOM 4352 C CA . ASP A 1 549 ? 7.934 -16.173 15.964 1.00 52.88 549 ASP A CA 1
ATOM 4353 C C . ASP A 1 549 ? 8.554 -17.244 15.034 1.00 52.88 549 ASP A C 1
ATOM 4355 O O . ASP A 1 549 ? 9.651 -17.741 15.285 1.00 52.88 549 ASP A O 1
ATOM 4359 N N . LYS A 1 550 ? 7.849 -17.646 13.972 1.00 50.19 550 LYS A N 1
ATOM 4360 C CA . LYS A 1 550 ? 8.265 -18.680 13.004 1.00 50.19 550 LYS A CA 1
ATOM 4361 C C . LYS A 1 550 ? 8.393 -18.182 11.562 1.00 50.19 550 LYS A C 1
ATOM 4363 O O . LYS A 1 550 ? 8.714 -18.981 10.690 1.00 50.19 550 LYS A O 1
ATOM 4368 N N . VAL A 1 551 ? 8.155 -16.895 11.296 1.00 52.06 551 VAL A N 1
ATOM 4369 C CA . VAL A 1 551 ? 8.407 -16.333 9.963 1.00 52.06 551 VAL A CA 1
ATOM 4370 C C . VAL A 1 551 ? 9.918 -16.280 9.745 1.00 52.06 551 VAL A C 1
ATOM 4372 O O . VAL A 1 551 ? 10.625 -15.589 10.481 1.00 52.06 551 VAL A O 1
ATOM 4375 N N . ASP A 1 552 ? 10.428 -16.980 8.730 1.00 49.75 552 ASP A N 1
ATOM 4376 C CA . ASP A 1 552 ? 11.811 -16.793 8.290 1.00 49.75 552 ASP A CA 1
ATOM 4377 C C . ASP A 1 552 ? 11.943 -15.409 7.651 1.00 49.75 552 ASP A C 1
ATOM 4379 O O . ASP A 1 552 ? 11.758 -15.242 6.457 1.00 49.75 552 ASP A O 1
ATOM 4383 N N . GLN A 1 553 ? 12.269 -14.385 8.436 1.00 50.75 553 GLN A N 1
ATOM 4384 C CA . GLN A 1 553 ? 12.411 -13.024 7.920 1.00 50.75 553 GLN A CA 1
ATOM 4385 C C . GLN A 1 553 ? 13.727 -12.781 7.151 1.00 50.75 553 GLN A C 1
ATOM 4387 O O . GLN A 1 553 ? 14.015 -11.634 6.794 1.00 50.75 553 GLN A O 1
ATOM 4392 N N . SER A 1 554 ? 14.543 -13.806 6.863 1.00 46.41 554 SER A N 1
ATOM 4393 C CA . SER A 1 554 ? 15.832 -13.640 6.168 1.00 46.41 554 SER A CA 1
ATOM 4394 C C . SER A 1 554 ? 15.695 -12.978 4.784 1.00 46.41 554 SER A C 1
ATOM 4396 O O . SER A 1 554 ? 16.555 -12.181 4.390 1.00 46.41 554 SER A O 1
ATOM 4398 N N . TYR A 1 555 ? 14.568 -13.184 4.086 1.00 49.53 555 TYR A N 1
ATOM 4399 C CA . TYR A 1 555 ? 14.262 -12.552 2.792 1.00 49.53 555 TYR A CA 1
ATOM 4400 C C . TYR A 1 555 ? 13.967 -11.046 2.887 1.00 49.53 555 TYR A C 1
ATOM 4402 O O . TYR A 1 555 ? 14.019 -10.340 1.877 1.00 49.53 555 TYR A O 1
ATOM 4410 N N . MET A 1 556 ? 13.668 -10.508 4.076 1.00 49.91 556 MET A N 1
ATOM 4411 C CA . MET A 1 556 ? 13.288 -9.100 4.234 1.00 49.91 556 MET A CA 1
ATOM 4412 C C . MET A 1 556 ? 14.430 -8.135 3.905 1.00 49.91 556 MET A C 1
ATOM 4414 O O . MET A 1 556 ? 14.150 -6.961 3.657 1.00 49.91 556 MET A O 1
ATOM 4418 N N . ARG A 1 557 ? 15.694 -8.602 3.880 1.00 47.25 557 ARG A N 1
ATOM 4419 C CA . ARG A 1 557 ? 16.909 -7.811 3.572 1.00 47.25 557 ARG A CA 1
ATOM 4420 C C . ARG A 1 557 ? 16.925 -6.426 4.256 1.00 47.25 557 ARG A C 1
ATOM 4422 O O . ARG A 1 557 ? 17.476 -5.465 3.720 1.00 47.25 557 ARG A O 1
ATOM 4429 N N . LYS A 1 558 ? 16.303 -6.305 5.433 1.00 43.25 558 LYS A N 1
ATOM 4430 C CA . LYS A 1 558 ? 16.180 -5.072 6.224 1.00 43.25 558 LYS A CA 1
ATOM 4431 C C . LYS A 1 558 ? 16.973 -5.247 7.508 1.00 43.25 558 LYS A C 1
ATOM 4433 O O . LYS A 1 558 ? 16.739 -6.202 8.241 1.00 43.25 558 LYS A O 1
ATOM 4438 N N . ARG A 1 559 ? 17.882 -4.318 7.825 1.00 37.97 559 ARG A N 1
ATOM 4439 C CA . ARG A 1 559 ? 18.550 -4.291 9.140 1.00 37.97 559 ARG A CA 1
ATOM 4440 C C . ARG A 1 559 ? 17.672 -3.513 10.126 1.00 37.97 559 ARG A C 1
ATOM 4442 O O . ARG A 1 559 ? 18.066 -2.460 10.628 1.00 37.97 559 ARG A O 1
ATOM 4449 N N . ALA A 1 560 ? 16.437 -3.968 10.334 1.00 47.88 560 ALA A N 1
ATOM 4450 C CA . ALA A 1 560 ? 15.486 -3.314 11.228 1.00 47.88 560 ALA A CA 1
ATOM 4451 C C . ALA A 1 560 ? 15.082 -4.258 12.364 1.00 47.88 560 ALA A C 1
ATOM 4453 O O . ALA A 1 560 ? 14.554 -5.334 12.112 1.00 47.88 560 ALA A O 1
ATOM 4454 N N . GLY A 1 561 ? 15.329 -3.845 13.607 1.00 52.31 561 GLY A N 1
ATOM 4455 C CA . GLY A 1 561 ? 15.015 -4.626 14.803 1.00 52.31 561 GLY A CA 1
ATOM 4456 C C . GLY A 1 561 ? 14.266 -3.797 15.841 1.00 52.31 561 GLY A C 1
ATOM 4457 O O . GLY A 1 561 ? 14.575 -2.615 16.054 1.00 52.31 561 GLY A O 1
ATOM 4458 N N . MET A 1 562 ? 13.291 -4.430 16.483 1.00 52.78 562 MET A N 1
ATOM 4459 C CA . MET A 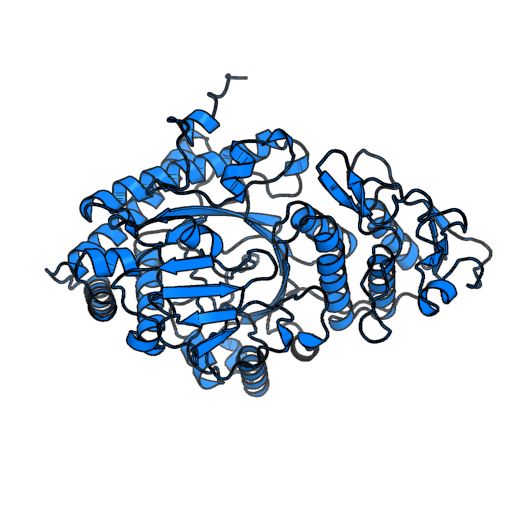1 562 ? 12.543 -3.937 17.629 1.00 52.78 562 MET A CA 1
ATOM 4460 C C . MET A 1 562 ? 12.932 -4.752 18.850 1.00 52.78 562 MET A C 1
ATOM 4462 O O . MET A 1 562 ? 12.750 -5.959 18.864 1.00 52.78 562 MET A O 1
ATOM 4466 N N . CYS A 1 563 ? 13.449 -4.106 19.887 1.00 56.47 563 CYS A N 1
ATOM 4467 C CA . CYS A 1 563 ? 13.742 -4.802 21.136 1.00 56.47 563 CYS A CA 1
ATOM 4468 C C . CYS A 1 563 ? 12.908 -4.217 22.265 1.00 56.47 563 CYS A C 1
ATOM 4470 O O . CYS A 1 563 ? 12.834 -2.984 22.404 1.00 56.47 563 CYS A O 1
ATOM 4472 N N . ASP A 1 564 ? 12.338 -5.096 23.090 1.00 67.44 564 ASP A N 1
ATOM 4473 C CA . ASP A 1 564 ? 11.851 -4.676 24.393 1.00 67.44 564 ASP A CA 1
ATOM 4474 C C . ASP A 1 564 ? 13.051 -4.248 25.243 1.00 67.44 564 ASP A C 1
ATOM 4476 O O . ASP A 1 564 ? 14.070 -4.924 25.366 1.00 67.44 564 ASP A O 1
ATOM 4480 N N . ILE A 1 565 ? 12.949 -3.059 25.814 1.00 64.81 565 ILE A N 1
ATOM 4481 C CA . ILE A 1 565 ? 14.008 -2.486 26.643 1.00 64.81 565 ILE A CA 1
ATOM 4482 C C . ILE A 1 565 ? 13.967 -3.087 28.044 1.00 64.81 565 ILE A C 1
ATOM 4484 O O . ILE A 1 565 ? 14.977 -3.081 28.745 1.00 64.81 565 ILE A O 1
ATOM 4488 N N . THR A 1 566 ? 12.802 -3.585 28.465 1.00 62.12 566 THR A N 1
ATOM 4489 C CA . THR A 1 566 ? 12.662 -4.282 29.743 1.00 62.12 566 THR A CA 1
ATOM 4490 C C . THR A 1 566 ? 13.087 -5.744 29.681 1.00 62.12 566 THR A C 1
ATOM 4492 O O . THR A 1 566 ? 13.342 -6.320 30.736 1.00 62.12 566 THR A O 1
ATOM 4495 N N . ASN A 1 567 ? 13.255 -6.302 28.480 1.00 61.50 567 ASN A N 1
ATOM 4496 C CA . ASN A 1 567 ? 13.765 -7.647 28.259 1.00 61.50 567 ASN A CA 1
ATOM 4497 C C . ASN A 1 567 ? 14.694 -7.688 27.024 1.00 61.50 567 ASN A C 1
ATOM 4499 O O . ASN A 1 567 ? 14.229 -7.938 25.912 1.00 61.50 567 ASN A O 1
ATOM 4503 N N . PRO A 1 568 ? 16.006 -7.423 27.184 1.00 53.09 568 PRO A N 1
ATOM 4504 C CA . PRO A 1 568 ? 16.937 -7.307 26.059 1.00 53.09 568 PRO A CA 1
ATOM 4505 C C . PRO A 1 568 ? 17.155 -8.612 25.276 1.00 53.09 568 PRO A C 1
ATOM 4507 O O . PRO A 1 568 ? 17.688 -8.542 24.169 1.00 53.09 568 PRO A O 1
ATOM 4510 N N . ASP A 1 569 ? 16.721 -9.759 25.810 1.00 53.97 569 ASP A N 1
ATOM 4511 C CA . ASP A 1 569 ? 16.764 -11.061 25.132 1.00 53.97 569 ASP A CA 1
ATOM 4512 C C . ASP A 1 569 ? 15.577 -11.265 24.164 1.00 53.97 569 ASP A C 1
ATOM 4514 O O . ASP A 1 569 ? 15.563 -12.218 23.388 1.00 53.97 569 ASP A O 1
ATOM 4518 N N . GLN A 1 570 ? 14.591 -10.356 24.169 1.00 54.84 570 GLN A N 1
ATOM 4519 C CA . GLN A 1 570 ? 13.426 -10.358 23.282 1.00 54.84 570 GLN A CA 1
ATOM 4520 C C . GLN A 1 570 ? 13.539 -9.250 22.222 1.00 54.84 570 GLN A C 1
ATOM 4522 O O . GLN A 1 570 ? 13.048 -8.126 22.391 1.00 54.84 570 GLN A O 1
ATOM 4527 N N . CYS A 1 571 ? 14.191 -9.579 21.106 1.00 56.53 571 CYS A N 1
ATOM 4528 C CA . CYS A 1 571 ? 14.250 -8.733 19.916 1.00 56.53 571 CYS A CA 1
ATOM 4529 C C . CYS A 1 571 ? 13.499 -9.387 18.749 1.00 56.53 571 CYS A C 1
ATOM 4531 O O . CYS A 1 571 ? 13.842 -10.490 18.333 1.00 56.53 571 CYS A O 1
ATOM 4533 N N . GLU A 1 572 ? 12.535 -8.666 18.185 1.00 56.69 572 GLU A N 1
ATOM 4534 C CA . GLU A 1 572 ? 11.870 -9.002 16.927 1.00 56.69 572 GLU A CA 1
ATOM 4535 C C . GLU A 1 572 ? 12.523 -8.254 15.762 1.00 56.69 572 GLU A C 1
ATOM 4537 O O . GLU A 1 572 ? 12.994 -7.120 15.898 1.00 56.69 572 GLU A O 1
ATOM 4542 N N . VAL A 1 573 ? 12.533 -8.867 14.583 1.00 50.72 573 VAL A N 1
ATOM 4543 C CA . VAL A 1 573 ? 12.871 -8.169 13.339 1.00 50.72 573 VAL A CA 1
ATOM 4544 C C . VAL A 1 573 ? 11.591 -7.489 12.840 1.00 50.72 573 VAL A C 1
ATOM 4546 O O . VAL A 1 573 ? 10.537 -8.111 12.747 1.00 50.72 573 VAL A O 1
ATOM 4549 N N . CYS A 1 574 ? 11.650 -6.177 12.587 1.00 42.94 574 CYS A N 1
ATOM 4550 C CA . CYS A 1 574 ? 10.476 -5.440 12.117 1.00 42.94 574 CYS A CA 1
ATOM 4551 C C . CYS A 1 574 ? 10.208 -5.738 10.643 1.00 42.94 574 CYS A C 1
ATOM 4553 O O . CYS A 1 574 ? 11.060 -5.455 9.792 1.00 42.94 574 CYS A O 1
ATOM 4555 N N . ALA A 1 575 ? 8.967 -6.100 10.322 1.00 39.47 575 ALA A N 1
ATOM 4556 C CA . ALA A 1 575 ? 8.442 -5.984 8.971 1.00 39.47 575 ALA A CA 1
ATOM 4557 C C . ALA A 1 575 ? 8.075 -4.524 8.634 1.00 39.47 575 ALA A C 1
ATOM 4559 O O . ALA A 1 575 ? 6.906 -4.165 8.560 1.00 39.47 575 ALA A O 1
ATOM 4560 N N . GLU A 1 576 ? 9.074 -3.651 8.452 1.00 37.59 576 GLU A N 1
ATOM 4561 C CA . GLU A 1 576 ? 8.846 -2.264 7.985 1.00 37.59 576 GLU A CA 1
ATOM 4562 C C . GLU A 1 576 ? 9.320 -2.020 6.570 1.00 37.59 576 GLU A C 1
ATOM 4564 O O . GLU A 1 576 ? 10.540 -1.853 6.350 1.00 37.59 576 GLU A O 1
#